Protein 6IA8 (pdb70)

B-factor: mean 57.39, std 29.6, range [23.02, 211.96]

Radius of gyration: 21.16 Å; Cα contacts (8 Å, |Δi|>4): 902; chains: 1; bounding box: 48×56×59 Å

Organism: Methanocaldococcus infernus (strain DSM 11812 / JCM 15783 / ME) (NCBI:txid573063)

Foldseek 3Di:
DAAQEAEQEFEDACVVVVVRQLQCSLLVSQVVCVVVPHHQQHYEYEYDDQCLLVDDLVRNFVNLLNSLCNQQVHHDPGSVRSLLSLLPGSGHHFAYEYEHELQSQDPVSVLSCLVSQHAAYEYACQFQDQVLCVVLVHDDHNVSVLVSQQQQVLVLHAYEYEYAPFGQPADLVRLLVRLVCQCAPQSHNHQEYEYAHDFAFPPGSSVVCVVVVRGATDELVSSLSNVLSSQLPHDQRYHYDQHADPDALVRTPHYYHDGVSSVVSVVVCVVVVRDGNYCQCAEQQNCCLVPVDGADVVQWDWDWDWDRHSQWIWIKIFTANVVVNHTFWIWIKIQHGDHDDPQDDNQEIETSDTDGRAWDQNVPDDVGTDGDPPVCRRVVNVVVSVCCSCVPVNHFKYWYSTGSNCLVVVVVVVWPDDPSTTMDTD

InterPro domains:
  IPR000182 GNAT domain [PF00583] (479-523)
  IPR000182 GNAT domain [PS51186] (387-534)
  IPR006638 Elp3/MiaA/NifB-like, radical SAM core domain [SM00729] (80-337)
  IPR007197 Radical SAM [PF04055] (89-287)
  IPR007197 Radical SAM [PS51918] (73-344)
  IPR007197 Radical SAM [SFLDS00029] (25-534)
  IPR013785 Aldolase-type TIM barrel [G3DSA:3.20.20.70] (163-359)
  IPR016181 Acyl-CoA N-acyltransferase [SSF55729] (432-529)
  IPR032432 Radical SAM, C-terminal extension [PF16199] (298-379)
  IPR034687 Elongator complex protein 3-like [PIRSF005669] (6-534)
  IPR034687 Elongator complex protein 3-like [SFLDF00344] (25-534)
  IPR034687 Elongator complex protein 3-like [TIGR01211] (13-534)
  IPR039661 ELP3/YhcC [PTHR11135] (11-534)
  IPR056591 ELP3-like, N-terminal domain [PF23613] (4-75)
  IPR058240 Radical SAM superfamily [SSF102114] (86-344)

Solvent-accessible surface area: 18378 Å² total; per-residue (Å²): 100,12,64,11,44,7,69,0,44,0,77,8,38,146,41,152,92,78,126,41,46,0,48,78,14,0,94,26,82,6,71,94,16,88,110,102,56,52,36,9,68,72,0,28,0,24,0,44,43,15,57,0,7,56,50,108,92,146,28,3,31,112,0,0,24,52,0,0,0,2,1,18,87,124,108,9,96,48,17,136,59,0,16,79,37,0,17,95,18,124,16,69,2,28,25,1,1,0,36,3,75,4,58,54,7,51,79,88,36,0,60,14,0,12,100,0,6,4,4,26,0,10,0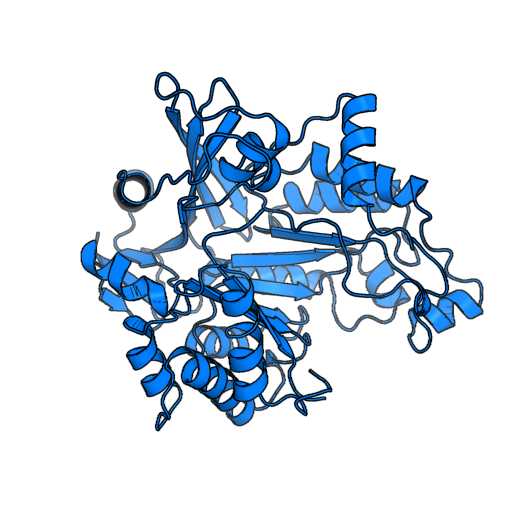,16,0,16,4,9,52,58,104,1,1,93,67,4,152,90,46,19,30,18,103,47,0,47,110,2,0,16,10,0,0,0,0,0,0,16,0,1,0,42,0,25,0,5,7,4,39,29,47,53,98,56,2,56,121,2,0,118,60,0,6,95,41,58,58,4,13,0,0,9,0,66,9,24,3,0,16,0,36,60,80,56,58,20,58,77,0,83,98,139,69,74,14,91,12,21,184,33,112,36,0,21,45,0,0,0,58,0,27,24,45,0,15,76,6,0,42,9,29,87,15,99,49,130,75,80,53,134,68,16,64,49,11,3,84,112,112,57,2,22,80,36,0,89,113,60,12,108,168,113,62,62,136,31,75,0,0,65,30,35,34,2,14,40,15,11,81,79,76,29,79,64,12,42,107,148,58,38,109,66,45,86,61,65,23,89,0,10,40,7,35,2,1,9,1,4,15,12,0,56,130,50,57,0,8,0,0,0,0,3,0,0,27,22,105,130,42,52,37,188,9,12,61,123,50,0,0,0,0,0,15,30,52,16,20,19,97,14,90,3,121,98,100,102,90,136,53,20,52,28,55,172,106,14,21,4,126,87,0,3,82,40,0,30,106,0,0,99,124,94,57,49,25,105,42,0,1,0,11,12,4,1,5,36,14,51,82,8,82,156,38,50,3,81,109,52,49,25,2,0,5,53,130,33

Sequence (426 aa):
TISGVAVVAVMTSPGLMFNFDPYLQTRARIEEQLEKVGHPTDKIELIIMGGTFPAREIEYQDWFIKRCLDAMNERESKSLEEAQKINETAKHRCVALCIETRRPDYCSEKEINQMLKLGATRVELGVQSIYNEILKLCKRGHSVEDTIKATQLLKDSGLKVSYHLMPGMPGSSIEMDKKMFKEIFTNPDFMPDMVKIYPCLVIEGTELYEMWKRGEFKPYREEEAIEVISYAKSIMPKWVRTSRIQRDIPATVIVDGVKKSNLGELVYKYMEKKGLRCRCIRCREVGHVYYKKGILPDPEHIKLVREDYEASGGTEIFLSFEDVKNDILIAFLRLRDPYKPFRKEIDDKTMLVRQLHVFGWEKALTRDIKEVSWQHMGYGRMLMKEAERIAKEEFGKKKILVTSGIGVREYYRKLGYKRVGAYMGKEL

Secondary structure (DSSP, 8-state):
-EESSEEEEEE----GGGTT-HHHHHHHHHHHHHHTT---SEEEEEEESS-GGGS-HHHHHHHHHHHHHHHHTS--SSHHHHHHHHTTSSSEEEEEEEEE-GGG--HHHHHHHHHHT--EEEEEEE-S-HHHHHHTT-S--HHHHHHHHHHHHTTT-EEEEEE-TT-TT--HHHHHHHHHHHHHSTT---SEEEE----EETTSHHHHHHHTT------HHHHHHHHHHHHHH--TT-EE--S--SS-GGGEEES---S-HHHHHHHHHHHHT----SHHHHBHHHHHHHH-----GGGEEEEEEEEEETTEEEEEEEEEETTTTEEEEEEEEEE-SS--STT--TTEEEEEEEEE---EE-TTSSS-B---TTSSHHHHHHHHHHHIIIIIS--SEEEE---GGGHHHHHHTT-EEETTEEEEE-

GO terms:
  GO:0002098 tRNA wobble uridine modification (P, IDA)
  GO:0051391 tRNA acetylation (P, IDA)
  GO:0106261 tRNA uridine(34) acetyltransferase activity (F, IDA)
  GO:1904047 S-adenosyl-L-methionine binding (F, IDA)

Nearest PDB structures (foldseek):
  6iaz-assembly1_A  TM=1.002E+00  e=3.822E-89  Methanocaldococcus infernus
  8asw-assembly1_C  TM=9.360E-01  e=4.394E-42  Saccharomyces cerevisiae
  8avg-assembly1_C  TM=8.987E-01  e=4.234E-43  Mus musculus
  8pty-assembly1_C  TM=9.050E-01  e=2.215E-42  Homo sapiens
  8asv-assembly1_C  TM=8.975E-01  e=1.136E-40  Saccharomyces cerevisiae

Structure (mmCIF, N/CA/C/O backbone):
data_6IA8
#
_entry.id   6IA8
#
_cell.length_a   63.440
_cell.length_b   63.440
_cell.length_c   250.220
_cell.angle_alpha   90.00
_cell.angle_beta   90.00
_cell.angle_gamma   90.00
#
_symmetry.space_group_name_H-M   'P 41 21 2'
#
loop_
_entity.id
_entity.type
_entity.pdbx_description
1 polymer 'Histone acetyltransferase, ELP3 family'
2 non-polymer 'SULFATE ION'
3 water water
#
loop_
_atom_site.group_PDB
_atom_site.id
_atom_site.type_symbol
_atom_site.label_atom_id
_atom_site.label_alt_id
_atom_site.label_comp_id
_atom_site.label_asym_id
_atom_site.label_entity_id
_atom_site.label_seq_id
_atom_site.pdbx_PDB_ins_code
_atom_site.Cartn_x
_atom_site.Cartn_y
_atom_site.Cartn_z
_atom_site.occupancy
_atom_site.B_iso_or_equiv
_atom_site.auth_seq_id
_atom_site.auth_comp_id
_atom_site.auth_asym_id
_atom_site.auth_atom_id
_atom_site.pdbx_PDB_model_num
ATOM 1 N N . THR A 1 58 ? -41.119 8.798 -21.791 1.00 82.56 74 THR A N 1
ATOM 2 C CA . THR A 1 58 ? -40.924 7.930 -22.946 1.00 110.09 74 THR A CA 1
ATOM 3 C C . THR A 1 58 ? -40.610 6.500 -22.510 1.00 131.78 74 THR A C 1
ATOM 4 O O . THR A 1 58 ? -39.922 6.281 -21.515 1.00 111.78 74 THR A O 1
ATOM 15 N N . ILE A 1 59 ? -41.115 5.530 -23.266 1.00 160.46 75 ILE A N 1
ATOM 16 C CA . ILE A 1 59 ? -40.890 4.116 -22.990 1.00 132.87 75 ILE A CA 1
ATOM 17 C C . ILE A 1 59 ? -39.760 3.635 -23.890 1.00 103.00 75 ILE A C 1
ATOM 18 O O . ILE A 1 59 ? -39.829 3.774 -25.117 1.00 122.92 75 ILE A O 1
ATOM 34 N N . SER A 1 60 ? -38.724 3.068 -23.284 1.00 87.10 76 SER A N 1
ATOM 35 C CA . SER A 1 60 ? -37.583 2.536 -24.011 1.00 92.65 76 SER A CA 1
ATOM 36 C C . SER A 1 60 ? -37.707 1.028 -24.190 1.00 98.66 76 SER A C 1
ATOM 37 O O . SER A 1 60 ? -38.412 0.340 -23.445 1.00 99.63 76 SER A O 1
ATOM 45 N N . GLY A 1 61 ? -37.003 0.520 -25.203 1.00 83.82 77 GLY A N 1
ATOM 46 C CA . GLY A 1 61 ? -37.007 -0.904 -25.468 1.00 69.21 77 GLY A CA 1
ATOM 47 C C . GLY A 1 61 ? -36.179 -1.707 -24.494 1.00 60.99 77 GLY A C 1
ATOM 48 O O . GLY A 1 61 ? -36.331 -2.930 -24.440 1.00 54.36 77 GLY A O 1
ATOM 52 N N . VAL A 1 62 ? -35.298 -1.052 -23.740 1.00 56.53 78 VAL A N 1
ATOM 53 C CA . VAL A 1 62 ? -34.456 -1.706 -22.740 1.00 60.40 78 VAL A CA 1
ATOM 54 C C . VAL A 1 62 ? -34.980 -1.320 -21.361 1.00 52.43 78 VAL A C 1
ATOM 55 O O . VAL A 1 62 ? -35.092 -0.129 -21.043 1.00 49.50 78 VAL A O 1
ATOM 68 N N . ALA A 1 63 ? -35.300 -2.322 -20.546 1.00 43.21 79 ALA A N 1
ATOM 69 C CA . ALA A 1 63 ? -35.791 -2.101 -19.198 1.00 42.81 79 ALA A CA 1
ATOM 70 C C . ALA A 1 63 ? -34.612 -1.975 -18.247 1.00 37.50 79 ALA A C 1
ATOM 71 O O . ALA A 1 63 ? -33.735 -2.843 -18.210 1.00 40.79 79 ALA A O 1
ATOM 78 N N . VAL A 1 64 ? -34.605 -0.916 -17.455 1.00 40.78 80 VAL A N 1
ATOM 79 C CA . VAL A 1 64 ? -33.553 -0.711 -16.463 1.00 36.80 80 VAL A CA 1
ATOM 80 C C . VAL A 1 64 ? -34.022 -1.307 -15.145 1.00 35.45 80 VAL A C 1
ATOM 81 O O . VAL A 1 64 ? -35.073 -0.924 -14.622 1.00 37.85 80 VAL A O 1
ATOM 94 N N . VAL A 1 65 ? -33.260 -2.253 -14.620 1.00 31.83 81 VAL A N 1
ATOM 95 C CA . VAL A 1 65 ? -33.585 -2.944 -13.379 1.00 33.20 81 VAL A CA 1
ATOM 96 C C . VAL A 1 65 ? -32.446 -2.624 -12.423 1.00 37.52 81 VAL A C 1
ATOM 97 O O . VAL A 1 65 ? -31.360 -3.202 -12.522 1.00 34.20 81 VAL A O 1
ATOM 110 N N . ALA A 1 66 ? -32.692 -1.709 -11.495 1.00 37.02 82 ALA A N 1
ATOM 111 C CA . ALA A 1 66 ? -31.703 -1.282 -10.518 1.00 39.08 82 ALA A CA 1
ATOM 112 C C . ALA A 1 66 ? -31.986 -1.966 -9.189 1.00 37.32 82 ALA A C 1
ATOM 113 O O . ALA A 1 66 ? -33.097 -1.867 -8.671 1.00 35.71 82 ALA A O 1
ATOM 120 N N . VAL A 1 67 ? -30.980 -2.635 -8.631 1.00 35.05 83 VAL A N 1
ATOM 121 C CA . VAL A 1 67 ? -31.140 -3.396 -7.396 1.00 36.89 83 VAL A CA 1
ATOM 122 C C . VAL A 1 67 ? -30.053 -3.014 -6.401 1.00 40.51 83 VAL A C 1
ATOM 123 O O . VAL A 1 67 ? -28.973 -2.553 -6.771 1.00 38.77 83 VAL A O 1
ATOM 136 N N . MET A 1 68 ? -30.349 -3.247 -5.120 1.00 38.22 84 MET A N 1
ATOM 137 C CA . MET A 1 68 ? -29.506 -2.817 -4.011 1.00 47.14 84 MET A CA 1
ATOM 138 C C . MET A 1 68 ? -28.885 -4.019 -3.311 1.00 46.15 84 MET A C 1
ATOM 139 O O . MET A 1 68 ? -29.546 -5.033 -3.079 1.00 46.59 84 MET A O 1
ATOM 153 N N . THR A 1 69 ? -27.615 -3.899 -2.962 1.00 43.05 85 THR A N 1
ATOM 154 C CA . THR A 1 69 ? -26.917 -4.930 -2.212 1.00 41.95 85 THR A CA 1
ATOM 155 C C . THR A 1 69 ? -27.090 -4.718 -0.714 1.00 51.61 85 THR A C 1
ATOM 156 O O . THR A 1 69 ? -27.575 -3.680 -0.264 1.00 61.03 85 THR A O 1
ATOM 167 N N . SER A 1 70 ? -26.676 -5.725 0.060 1.00 65.26 86 SER A N 1
ATOM 168 C CA . SER A 1 70 ? -26.833 -5.683 1.508 1.00 80.14 86 SER A CA 1
ATOM 169 C C . SER A 1 70 ? -25.840 -4.707 2.136 1.00 88.95 86 SER A C 1
ATOM 170 O O . SER A 1 70 ? -24.744 -4.504 1.611 1.00 65.22 86 SER A O 1
ATOM 178 N N . PRO A 1 71 ? -26.207 -4.088 3.272 1.00 110.49 87 PRO A N 1
ATOM 179 C CA . PRO A 1 71 ? -25.252 -3.286 4.052 1.00 107.61 87 PRO A CA 1
ATOM 180 C C . PRO A 1 71 ? -24.000 -4.065 4.442 1.00 75.61 87 PRO A C 1
ATOM 181 O O . PRO A 1 71 ? -22.898 -3.624 4.104 1.00 78.65 87 PRO A O 1
ATOM 192 N N . GLY A 1 107 ? -36.066 -2.354 -2.251 1.00 67.45 123 GLY A N 1
ATOM 193 C CA . GLY A 1 107 ? -34.806 -2.553 -1.558 1.00 62.43 123 GLY A CA 1
ATOM 194 C C . GLY A 1 107 ? -35.047 -2.949 -0.112 1.00 84.56 123 GLY A C 1
ATOM 195 O O . GLY A 1 107 ? -34.940 -4.122 0.255 1.00 83.20 123 GLY A O 1
ATOM 198 N N . LEU A 1 108 ? -35.366 -1.959 0.723 1.00 103.63 124 LEU A N 1
ATOM 199 C CA . LEU A 1 108 ? -35.689 -2.258 2.113 1.00 103.53 124 LEU A CA 1
ATOM 200 C C . LEU A 1 108 ? -36.864 -3.224 2.202 1.00 90.58 124 LEU A C 1
ATOM 201 O O . LEU A 1 108 ? -36.885 -4.116 3.057 1.00 77.72 124 LEU A O 1
ATOM 217 N N . MET A 1 109 ? -37.849 -3.072 1.316 1.00 122.25 125 MET A N 1
ATOM 218 C CA . MET A 1 109 ? -39.071 -3.858 1.428 1.00 121.86 125 MET A CA 1
ATOM 219 C C . MET A 1 109 ? -38.820 -5.341 1.194 1.00 144.25 125 MET A C 1
ATOM 220 O O . MET A 1 109 ? -39.549 -6.177 1.736 1.00 137.68 125 MET A O 1
ATOM 226 N N . PHE A 1 110 ? -37.806 -5.690 0.402 1.00 135.02 126 PHE A N 1
ATOM 227 C CA . PHE A 1 110 ? -37.495 -7.086 0.120 1.00 94.15 126 PHE A CA 1
ATOM 228 C C . PHE A 1 110 ? -36.251 -7.574 0.854 1.00 59.69 126 PHE A C 1
ATOM 229 O O . PHE A 1 110 ? -35.723 -8.635 0.515 1.00 53.54 126 PHE A O 1
ATOM 246 N N . ASN A 1 111 ? -35.782 -6.839 1.861 1.00 59.09 127 ASN A N 1
ATOM 247 C CA . ASN A 1 111 ? -34.612 -7.236 2.636 1.00 61.22 127 ASN A CA 1
ATOM 248 C C . ASN A 1 111 ? -33.406 -7.482 1.745 1.00 63.43 127 ASN A C 1
ATOM 249 O O . ASN A 1 111 ? -32.580 -8.345 2.044 1.00 55.42 127 ASN A O 1
ATOM 260 N N . PHE A 1 112 ? -33.310 -6.725 0.651 1.00 41.73 128 PHE A N 1
ATOM 261 C CA . PHE A 1 112 ? -32.162 -6.738 -0.254 1.00 44.15 128 PHE A CA 1
ATOM 262 C C . PHE A 1 112 ? -31.963 -8.075 -0.964 1.00 43.53 128 PHE A C 1
ATOM 263 O O . PHE A 1 112 ? -30.846 -8.387 -1.421 1.00 47.25 128 PHE A O 1
ATOM 280 N N . ASP A 1 113 ? -33.016 -8.867 -1.066 1.00 50.46 129 ASP A N 1
ATOM 281 C CA . ASP A 1 113 ? -32.943 -10.136 -1.775 1.00 39.15 129 ASP A CA 1
ATOM 282 C C . ASP A 1 113 ? -32.744 -9.844 -3.259 1.00 41.84 129 ASP A C 1
ATOM 283 O O . ASP A 1 113 ? -33.567 -9.136 -3.857 1.00 42.23 129 ASP A O 1
ATOM 292 N N . PRO A 1 114 ? -31.691 -10.364 -3.894 1.00 35.30 130 PRO A N 1
ATOM 293 C CA . PRO A 1 114 ? -31.487 -10.041 -5.321 1.00 38.42 130 PRO A CA 1
ATOM 294 C C . PRO A 1 114 ? -32.595 -10.554 -6.220 1.00 36.46 130 PRO A C 1
ATOM 295 O O . PRO A 1 114 ? -33.012 -9.858 -7.158 1.00 36.29 130 PRO A O 1
ATOM 306 N N . TYR A 1 115 ? -33.080 -11.767 -5.969 1.00 35.44 131 TYR A N 1
ATOM 307 C CA . TYR A 1 115 ? -34.121 -12.329 -6.820 1.00 46.62 131 TYR A CA 1
ATOM 308 C C . TYR A 1 115 ? -35.410 -11.530 -6.692 1.00 35.95 131 TYR A C 1
ATOM 309 O O . TYR A 1 115 ? -36.027 -11.169 -7.701 1.00 36.08 131 TYR A O 1
ATOM 327 N N . LEU A 1 116 ? -35.841 -11.260 -5.453 1.00 35.71 132 LEU A N 1
ATOM 328 C CA . LEU A 1 116 ? -37.107 -10.568 -5.248 1.00 39.34 132 LEU A CA 1
ATOM 329 C C . LEU A 1 116 ? -37.061 -9.164 -5.832 1.00 43.47 132 LEU A C 1
ATOM 330 O O . LEU A 1 116 ? -38.048 -8.694 -6.402 1.00 40.11 132 LEU A O 1
ATOM 346 N N . GLN A 1 117 ? -35.928 -8.471 -5.695 1.00 40.46 133 GLN A N 1
ATOM 347 C CA . GLN A 1 117 ? -35.816 -7.132 -6.267 1.00 35.64 133 GLN A CA 1
ATOM 348 C C . GLN A 1 117 ? -35.923 -7.178 -7.790 1.00 39.10 133 GLN A C 1
ATOM 349 O O . GLN A 1 117 ? -36.649 -6.392 -8.410 1.00 36.18 133 GLN A O 1
ATOM 363 N N . THR A 1 118 ? -35.191 -8.089 -8.410 1.00 32.80 134 THR A N 1
ATOM 364 C CA . THR A 1 118 ? -35.219 -8.170 -9.860 1.00 32.27 134 THR A CA 1
ATOM 365 C C . THR A 1 118 ? -36.611 -8.562 -10.355 1.00 36.79 134 THR A C 1
ATOM 366 O O . THR A 1 118 ? -37.181 -7.920 -11.244 1.00 40.13 134 THR A O 1
ATOM 377 N N . ARG A 1 119 ? -37.180 -9.617 -9.783 1.00 33.53 135 ARG A N 1
ATOM 378 C CA . ARG A 1 119 ? -38.518 -10.043 -10.185 1.00 39.54 135 ARG A CA 1
ATOM 379 C C . ARG A 1 119 ? -39.538 -8.918 -10.014 1.00 48.02 135 ARG A C 1
ATOM 380 O O . ARG A 1 119 ? -40.355 -8.657 -10.912 1.00 42.55 135 ARG A O 1
ATOM 401 N N . ALA A 1 120 ? -39.523 -8.249 -8.857 1.00 41.24 136 ALA A N 1
ATOM 402 C CA . ALA A 1 120 ? -40.545 -7.241 -8.584 1.00 44.09 136 ALA A CA 1
ATOM 403 C C . ALA A 1 120 ? -40.483 -6.092 -9.594 1.00 50.49 136 ALA A C 1
ATOM 404 O O . ALA A 1 120 ? -41.518 -5.557 -10.017 1.00 42.58 136 ALA A O 1
ATOM 411 N N . ARG A 1 121 ? -39.275 -5.689 -9.979 1.00 40.46 137 ARG A N 1
ATOM 412 C CA . ARG A 1 121 ? -39.128 -4.609 -10.946 1.00 42.44 137 ARG A CA 1
ATOM 413 C C . ARG A 1 121 ? -39.639 -5.037 -12.320 1.00 41.77 137 ARG A C 1
ATOM 414 O O . ARG A 1 121 ? -40.292 -4.257 -13.022 1.00 48.28 137 ARG A O 1
ATOM 435 N N . ILE A 1 122 ? -39.351 -6.275 -12.721 1.00 40.43 138 ILE A N 1
ATOM 436 C CA . ILE A 1 122 ? -39.805 -6.762 -14.020 1.00 38.85 138 ILE A CA 1
ATOM 437 C C . ILE A 1 122 ? -41.326 -6.807 -14.065 1.00 46.39 138 ILE A C 1
ATOM 438 O O . ILE A 1 122 ? -41.951 -6.334 -15.022 1.00 50.29 138 ILE A O 1
ATOM 454 N N A GLU A 1 123 ? -41.940 -7.399 -13.035 0.49 48.22 139 GLU A N 1
ATOM 455 N N B GLU A 1 123 ? -41.950 -7.369 -13.028 0.51 49.35 139 GLU A N 1
ATOM 456 C CA A GLU A 1 123 ? -43.395 -7.432 -12.943 0.49 48.17 139 GLU A CA 1
ATOM 457 C CA B GLU A 1 123 ? -43.407 -7.430 -12.996 0.51 47.86 139 GLU A CA 1
ATOM 458 C C A GLU A 1 123 ? -43.971 -6.024 -13.022 0.49 49.62 139 GLU A C 1
ATOM 459 C C B GLU A 1 123 ? -44.014 -6.031 -12.985 0.51 49.85 139 GLU A C 1
ATOM 460 O O A GLU A 1 123 ? -44.924 -5.766 -13.765 0.49 56.89 139 GLU A O 1
ATOM 461 O O B GLU A 1 123 ? -45.034 -5.785 -13.638 0.51 54.58 139 GLU A O 1
ATOM 484 N N . GLN A 1 124 ? -43.421 -5.108 -12.222 1.00 50.28 140 GLN A N 1
ATOM 485 C CA . GLN A 1 124 ? -43.917 -3.734 -12.190 1.00 50.92 140 GLN A CA 1
ATOM 486 C C . GLN A 1 124 ? -43.843 -3.083 -13.564 1.00 60.54 140 GLN A C 1
ATOM 487 O O . GLN A 1 124 ? -44.752 -2.340 -13.950 1.00 50.06 140 GLN A O 1
ATOM 501 N N . LEU A 1 125 ? -42.782 -3.367 -14.325 1.00 48.46 141 LEU A N 1
ATOM 502 C CA . LEU A 1 125 ? -42.662 -2.808 -15.667 1.00 59.01 141 LEU A CA 1
ATOM 503 C C . LEU A 1 125 ? -43.651 -3.463 -16.619 1.00 55.26 141 LEU A C 1
ATOM 504 O O . LEU A 1 125 ? -44.253 -2.788 -17.461 1.00 61.48 141 LEU A O 1
ATOM 520 N N . GLU A 1 126 ? -43.836 -4.779 -16.504 1.00 58.91 142 GLU A N 1
ATOM 521 C CA . GLU A 1 126 ? -44.843 -5.450 -17.315 1.00 56.66 142 GLU A CA 1
ATOM 522 C C . GLU A 1 126 ? -46.236 -4.919 -17.016 1.00 53.16 142 GLU A C 1
ATOM 523 O O . GLU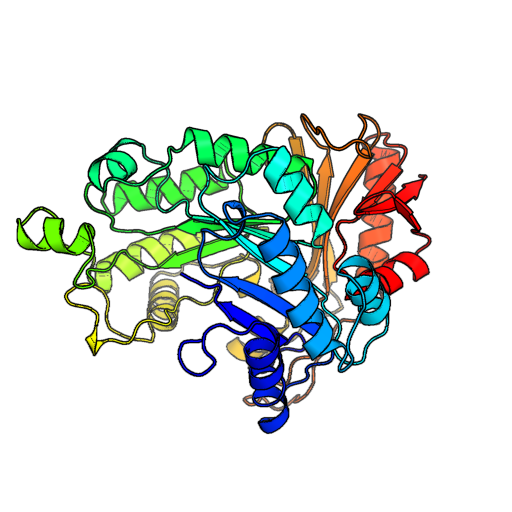 A 1 126 ? -47.081 -4.855 -17.916 1.00 57.38 142 GLU A O 1
ATOM 535 N N . LYS A 1 127 ? -46.491 -4.514 -15.768 1.00 78.08 143 LYS A N 1
ATOM 536 C CA . LYS A 1 127 ? -47.814 -4.006 -15.415 1.00 91.78 143 LYS A CA 1
ATOM 537 C C . LYS A 1 127 ? -48.193 -2.785 -16.245 1.00 72.92 143 LYS A C 1
ATOM 538 O O . LYS A 1 127 ? -49.379 -2.568 -16.524 1.00 70.25 143 LYS A O 1
ATOM 547 N N . VAL A 1 128 ? -47.212 -1.972 -16.629 1.00 76.96 144 VAL A N 1
ATOM 548 C CA . VAL A 1 128 ? -47.463 -0.720 -17.334 1.00 69.79 144 VAL A CA 1
ATOM 549 C C . VAL A 1 128 ? -47.095 -0.831 -18.813 1.00 74.17 144 VAL A C 1
ATOM 550 O O . VAL A 1 128 ? -46.910 0.183 -19.488 1.00 65.31 144 VAL A O 1
ATOM 563 N N . GLY A 1 129 ? -46.982 -2.052 -19.325 1.00 74.84 145 GLY A N 1
ATOM 564 C CA . GLY A 1 129 ? -46.771 -2.248 -20.742 1.00 69.17 145 GLY A CA 1
ATOM 565 C C . GLY A 1 129 ? -45.385 -1.930 -21.250 1.00 65.39 145 GLY A C 1
ATOM 566 O O . GLY A 1 129 ? -45.209 -1.756 -22.460 1.00 62.25 145 GLY A O 1
ATOM 570 N N . HIS A 1 130 ? -44.405 -1.833 -20.369 1.00 63.90 146 HIS A N 1
ATOM 571 C CA . HIS A 1 130 ? -43.039 -1.630 -20.820 1.00 57.69 146 HIS A CA 1
ATOM 572 C C . HIS A 1 130 ? -42.407 -2.972 -21.194 1.00 51.40 146 HIS A C 1
ATOM 573 O O . HIS A 1 130 ? -42.563 -3.962 -20.467 1.00 55.97 146 HIS A O 1
ATOM 587 N N . PRO A 1 131 ? -41.697 -3.038 -22.322 1.00 48.40 147 PRO A N 1
ATOM 588 C CA . PRO A 1 131 ? -41.032 -4.294 -22.683 1.00 56.26 147 PRO A CA 1
ATOM 589 C C . PRO A 1 131 ? -39.969 -4.647 -21.659 1.00 52.23 147 PRO A C 1
ATOM 590 O O . PRO A 1 131 ? -39.321 -3.772 -21.076 1.00 46.63 147 PRO A O 1
ATOM 601 N N . THR A 1 132 ? -39.800 -5.952 -21.438 1.00 43.02 148 THR A N 1
ATOM 602 C CA . THR A 1 132 ? -38.774 -6.447 -20.525 1.00 40.51 148 THR A CA 1
ATOM 603 C C . THR A 1 132 ? -37.979 -7.599 -21.131 1.00 42.62 148 THR A C 1
ATOM 604 O O . THR A 1 132 ? -37.356 -8.367 -20.396 1.00 38.95 148 THR A O 1
ATOM 615 N N . ASP A 1 133 ? -37.984 -7.745 -22.456 1.00 44.68 149 ASP A N 1
ATOM 616 C CA . ASP A 1 133 ? -37.183 -8.794 -23.070 1.00 48.50 149 ASP A CA 1
ATOM 617 C C . ASP A 1 133 ? -35.698 -8.456 -23.040 1.00 39.23 149 ASP A C 1
ATOM 618 O O . ASP A 1 133 ? -34.870 -9.364 -23.121 1.00 42.85 149 ASP A O 1
ATOM 627 N N . LYS A 1 134 ? -35.348 -7.174 -22.937 1.00 37.32 150 LYS A N 1
ATOM 628 C CA . LYS A 1 134 ? -33.972 -6.712 -22.796 1.00 40.70 150 LYS A CA 1
ATOM 629 C C . LYS A 1 134 ? -33.839 -5.936 -21.490 1.00 40.29 150 LYS A C 1
ATOM 630 O O . LYS A 1 134 ? -34.560 -4.951 -21.267 1.00 36.75 150 LYS A O 1
ATOM 649 N N . ILE A 1 135 ? -32.899 -6.350 -20.643 1.00 34.13 151 ILE A N 1
ATOM 650 C CA . ILE A 1 135 ? -32.748 -5.769 -19.316 1.00 33.75 151 ILE A CA 1
ATOM 651 C C . ILE A 1 135 ? -31.327 -5.256 -19.120 1.00 35.00 151 ILE A C 1
ATOM 652 O O . ILE A 1 135 ? -30.356 -5.978 -19.364 1.00 33.69 151 ILE A O 1
ATOM 668 N N . GLU A 1 136 ? -31.211 -4.026 -18.646 1.00 34.30 152 GLU A N 1
ATOM 669 C CA . GLU A 1 136 ? -29.964 -3.484 -18.123 1.00 35.97 152 GLU A CA 1
ATOM 670 C C . GLU A 1 136 ? -30.044 -3.608 -16.607 1.00 30.33 152 GLU A C 1
ATOM 671 O O . GLU A 1 136 ? -30.899 -2.978 -15.979 1.00 35.57 152 GLU A O 1
ATOM 683 N N . LEU A 1 137 ? -29.160 -4.415 -16.033 1.00 29.85 153 LEU A N 1
ATOM 684 C CA . LEU A 1 137 ? -29.103 -4.653 -14.601 1.00 31.68 153 LEU A CA 1
ATOM 685 C C . LEU A 1 137 ? -28.065 -3.719 -14.006 1.00 32.31 153 LEU A C 1
ATOM 686 O O . LEU A 1 137 ? -26.930 -3.655 -14.494 1.00 33.28 153 LEU A O 1
ATOM 702 N N . ILE A 1 138 ? -28.474 -2.959 -12.999 1.00 31.51 154 ILE A N 1
ATOM 703 C CA . ILE A 1 138 ? -27.610 -1.975 -12.357 1.00 28.67 154 ILE A CA 1
ATOM 704 C C . ILE A 1 138 ? -27.466 -2.373 -10.901 1.00 31.01 154 ILE A C 1
ATOM 705 O O . ILE A 1 138 ? -28.468 -2.435 -10.177 1.00 34.27 154 ILE A O 1
ATOM 721 N N . ILE A 1 139 ? -26.228 -2.591 -10.463 1.00 32.15 155 ILE A N 1
ATOM 722 C CA . ILE A 1 139 ? -25.923 -2.978 -9.088 1.00 37.82 155 ILE A CA 1
ATOM 723 C C . ILE A 1 139 ? -25.547 -1.719 -8.322 1.00 33.73 155 ILE A C 1
ATOM 724 O O . ILE A 1 139 ? -24.492 -1.123 -8.558 1.00 37.23 155 ILE A O 1
ATOM 740 N N . MET A 1 140 ? -26.407 -1.306 -7.409 1.00 37.58 156 MET A N 1
ATOM 741 C CA . MET A 1 140 ? -26.219 -0.063 -6.680 1.00 44.46 156 MET A CA 1
ATOM 742 C C . MET A 1 140 ? -25.627 -0.327 -5.301 1.00 53.74 156 MET A C 1
ATOM 743 O O . MET A 1 140 ? -25.871 -1.373 -4.692 1.00 55.18 156 MET A O 1
ATOM 757 N N . GLY A 1 141 ? -24.861 0.652 -4.804 1.00 67.67 157 GLY A N 1
ATOM 758 C CA . GLY A 1 141 ? -24.256 0.560 -3.487 1.00 73.50 157 GLY A CA 1
ATOM 759 C C . GLY A 1 141 ? -22.847 1.116 -3.435 1.00 88.42 157 GLY A C 1
ATOM 760 O O . GLY A 1 141 ? -22.444 1.712 -2.433 1.00 92.26 157 GLY A O 1
ATOM 764 N N . GLY A 1 142 ? -22.085 0.921 -4.508 1.00 80.81 158 GLY A N 1
ATOM 765 C CA . GLY A 1 142 ? -20.716 1.383 -4.572 1.00 103.56 158 GLY A CA 1
ATOM 766 C C . GLY A 1 142 ? -19.703 0.505 -3.877 1.00 84.92 158 GLY A C 1
ATOM 767 O O . GLY A 1 142 ? -18.500 0.672 -4.107 1.00 62.97 158 GLY A O 1
ATOM 771 N N . THR A 1 143 ? -20.136 -0.424 -3.038 1.00 71.07 159 THR A N 1
ATOM 772 C CA . THR A 1 143 ? -19.222 -1.293 -2.320 1.00 57.00 159 THR A CA 1
ATOM 773 C C . THR A 1 143 ? -19.224 -2.716 -2.849 1.00 48.08 159 THR A C 1
ATOM 774 O O . THR A 1 143 ? -18.535 -3.574 -2.280 1.00 50.52 159 THR A O 1
ATOM 785 N N . PHE A 1 144 ? -19.971 -2.990 -3.922 1.00 41.93 160 PHE A N 1
ATOM 786 C CA . PHE A 1 144 ? -20.137 -4.369 -4.381 1.00 42.76 160 PHE A CA 1
ATOM 787 C C . PHE A 1 144 ? -18.814 -5.047 -4.701 1.00 42.16 160 PHE A C 1
ATOM 788 O O . PHE A 1 144 ? -18.620 -6.207 -4.284 1.00 39.98 160 PHE A O 1
ATOM 805 N N . PRO A 1 145 ? -17.854 -4.395 -5.370 1.00 41.36 161 PRO A N 1
ATOM 806 C CA . PRO A 1 145 ? -16.593 -5.080 -5.692 1.00 45.48 161 PRO A CA 1
ATOM 807 C C . PRO A 1 145 ? -15.735 -5.360 -4.483 1.00 50.40 161 PRO A C 1
ATOM 808 O O . PRO A 1 145 ? -14.792 -6.153 -4.587 1.00 50.57 161 PRO A O 1
ATOM 819 N N . ALA A 1 146 ? -16.035 -4.756 -3.339 1.00 45.50 162 ALA A N 1
ATOM 820 C CA . ALA A 1 146 ? -15.308 -5.042 -2.107 1.00 43.98 162 ALA A CA 1
ATOM 821 C C . ALA A 1 146 ? -15.933 -6.174 -1.305 1.00 40.19 162 ALA A C 1
ATOM 822 O O . ALA A 1 146 ? -15.320 -6.647 -0.341 1.00 47.23 162 ALA A O 1
ATOM 829 N N . ARG A 1 147 ? -17.139 -6.613 -1.665 1.00 50.77 163 ARG A N 1
ATOM 830 C CA . ARG A 1 147 ? -17.766 -7.730 -0.967 1.00 56.51 163 ARG A CA 1
ATOM 831 C C . ARG A 1 147 ? -17.061 -9.050 -1.299 1.00 52.91 163 ARG A C 1
ATOM 832 O O . ARG A 1 147 ? -16.316 -9.170 -2.278 1.00 42.37 163 ARG A O 1
ATOM 853 N N . GLU A 1 148 ? -17.316 -10.056 -0.470 1.00 48.54 164 GLU A N 1
ATOM 854 C CA . GLU A 1 148 ? -16.788 -11.384 -0.730 1.00 54.81 164 GLU A CA 1
ATOM 855 C C . GLU A 1 148 ? -17.224 -11.857 -2.115 1.00 57.94 164 GLU A C 1
ATOM 856 O O . GLU A 1 148 ? -18.362 -11.635 -2.540 1.00 46.24 164 GLU A O 1
ATOM 868 N N . ILE A 1 149 ? -16.316 -12.535 -2.817 1.00 51.48 165 ILE A N 1
ATOM 869 C CA . ILE A 1 149 ? -16.649 -13.049 -4.143 1.00 60.72 165 ILE A CA 1
ATOM 870 C C . ILE A 1 149 ? -17.851 -13.983 -4.065 1.00 55.46 165 ILE A C 1
ATOM 871 O O . ILE A 1 149 ? -18.713 -13.993 -4.953 1.00 52.36 165 ILE A O 1
ATOM 887 N N . GLU A 1 150 ? -17.918 -14.788 -3.005 1.00 46.74 166 GLU A N 1
ATOM 888 C CA . GLU A 1 150 ? -19.056 -15.674 -2.801 1.00 52.69 166 GLU A CA 1
ATOM 889 C C . GLU A 1 150 ? -20.359 -14.904 -2.876 1.00 44.50 166 GLU A C 1
ATOM 890 O O . GLU A 1 150 ? -21.307 -15.341 -3.535 1.00 45.71 166 GLU A O 1
ATOM 902 N N . TYR A 1 151 ? -20.416 -13.740 -2.213 1.00 44.37 167 TYR A N 1
ATOM 903 C CA . TYR A 1 151 ? -21.627 -12.925 -2.228 1.00 41.98 167 TYR A CA 1
ATOM 904 C C . TYR A 1 151 ? -21.886 -12.329 -3.603 1.00 43.97 167 TYR A C 1
ATOM 905 O O . TYR A 1 151 ? -23.034 -12.312 -4.062 1.00 41.60 167 TYR A O 1
ATOM 923 N N . GLN A 1 152 ? -20.846 -11.820 -4.269 1.00 42.35 168 GLN A N 1
ATOM 924 C CA . GLN A 1 152 ? -21.036 -11.231 -5.592 1.00 38.97 168 GLN A CA 1
ATOM 925 C C . GLN A 1 152 ? -21.590 -12.251 -6.580 1.00 41.88 168 GLN A C 1
ATOM 926 O O . GLN A 1 152 ? -22.517 -11.955 -7.348 1.00 37.11 168 GLN A O 1
ATOM 940 N N . ASP A 1 153 ? -20.970 -13.432 -6.635 1.00 37.91 169 ASP A N 1
ATOM 941 C CA . ASP A 1 153 ? -21.409 -14.458 -7.575 1.00 41.50 169 ASP A CA 1
ATOM 942 C C . ASP A 1 153 ? -22.856 -14.832 -7.303 1.00 46.08 169 ASP A C 1
ATOM 943 O O . ASP A 1 153 ? -23.675 -14.917 -8.224 1.00 38.97 169 ASP A O 1
ATOM 952 N N . TRP A 1 154 ? -23.193 -15.031 -6.027 1.00 39.52 170 TRP A N 1
ATOM 953 C CA . TRP A 1 154 ? -24.552 -15.416 -5.663 1.00 35.97 170 TRP A CA 1
ATOM 954 C C . TRP A 1 154 ? -25.540 -14.316 -6.021 1.00 37.87 170 TRP A C 1
ATOM 955 O O . TRP A 1 154 ? -26.600 -14.588 -6.592 1.00 36.46 170 TRP A O 1
ATOM 976 N N . PHE A 1 155 ? -25.192 -13.060 -5.732 1.00 34.87 171 PHE A N 1
ATOM 977 C CA . PHE A 1 155 ? -26.131 -11.965 -5.965 1.00 34.55 171 PHE A CA 1
ATOM 978 C C . PHE A 1 155 ? -26.470 -11.843 -7.444 1.00 35.67 171 PHE A C 1
ATOM 979 O O . PHE A 1 155 ? -27.643 -11.708 -7.830 1.00 35.02 171 PHE A O 1
ATOM 996 N N . ILE A 1 156 ? -25.446 -11.888 -8.293 1.00 30.83 172 ILE A N 1
ATOM 997 C CA . ILE A 1 156 ? -25.688 -11.781 -9.726 1.00 28.79 172 ILE A CA 1
ATOM 998 C C . ILE A 1 156 ? -26.424 -13.013 -10.234 1.00 28.71 172 ILE A C 1
ATOM 999 O O . ILE A 1 156 ? -27.325 -12.911 -11.080 1.00 32.80 172 ILE A O 1
ATOM 1015 N N . LYS A 1 157 ? -26.046 -14.192 -9.735 1.00 35.77 173 LYS A N 1
ATOM 1016 C CA . LYS A 1 157 ? -26.731 -15.426 -10.105 1.00 38.73 173 LYS A CA 1
ATOM 1017 C C . LYS A 1 157 ? -28.228 -15.301 -9.873 1.00 38.10 173 LYS A C 1
ATOM 1018 O O . LYS A 1 157 ? -29.041 -15.668 -10.730 1.00 34.31 173 LYS A O 1
ATOM 1037 N N . ARG A 1 158 ? -28.610 -14.788 -8.703 1.00 31.55 174 ARG A N 1
ATOM 1038 C CA . ARG A 1 158 ? -30.020 -14.736 -8.341 1.00 33.31 174 ARG A CA 1
ATOM 1039 C C . ARG A 1 158 ? -30.775 -13.693 -9.154 1.00 34.88 174 ARG A C 1
ATOM 1040 O O . ARG A 1 158 ? -31.979 -13.855 -9.413 1.00 35.91 174 ARG A O 1
ATOM 1061 N N . CYS A 1 159 ? -30.123 -12.585 -9.502 1.00 28.62 175 CYS A N 1
ATOM 1062 C CA . CYS A 1 159 ? -30.762 -11.649 -10.421 1.00 28.06 175 CYS A CA 1
ATOM 1063 C C . CYS A 1 159 ? -31.053 -12.316 -11.760 1.00 34.37 175 CYS A C 1
ATOM 1064 O O . CYS A 1 159 ? -32.130 -12.124 -12.350 1.00 32.24 175 CYS A O 1
ATOM 1072 N N . LEU A 1 160 ? -30.086 -13.070 -12.274 1.00 30.88 176 LEU A N 1
ATOM 1073 C CA . LEU A 1 160 ? -30.294 -13.791 -13.519 1.00 30.07 176 LEU A CA 1
ATOM 1074 C C . LEU A 1 160 ? -31.345 -14.879 -13.361 1.00 33.89 176 LEU A C 1
ATOM 1075 O O . LEU A 1 160 ? -32.099 -15.141 -14.308 1.00 33.25 176 LEU A O 1
ATOM 1091 N N . ASP A 1 161 ? -31.385 -15.545 -12.194 1.00 31.84 177 ASP A N 1
ATOM 1092 C CA . ASP A 1 161 ? -32.434 -16.528 -11.936 1.00 32.23 177 ASP A CA 1
ATOM 1093 C C . ASP A 1 161 ? -33.806 -15.892 -12.107 1.00 33.56 177 ASP A C 1
ATOM 1094 O O . ASP A 1 161 ? -34.719 -16.516 -12.655 1.00 35.27 177 ASP A O 1
ATOM 1103 N N . ALA A 1 162 ? -33.989 -14.675 -11.575 1.00 32.72 178 ALA A N 1
ATOM 1104 C CA . ALA A 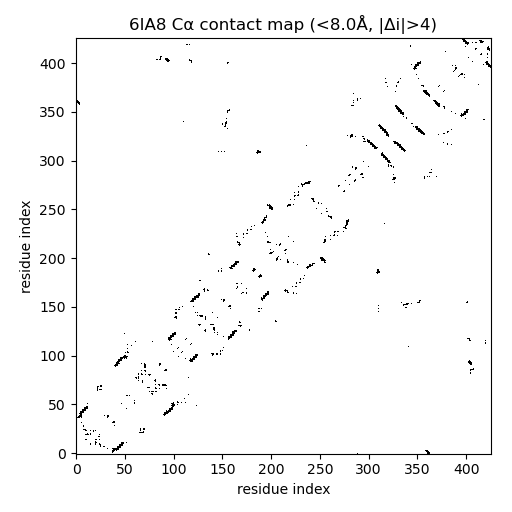1 162 ? -35.269 -13.986 -11.693 1.00 36.34 178 ALA A CA 1
ATOM 1105 C C . ALA A 1 162 ? -35.585 -13.669 -13.139 1.00 39.12 178 ALA A C 1
ATOM 1106 O O . ALA A 1 162 ? -36.737 -13.784 -13.561 1.00 34.79 178 ALA A O 1
ATOM 1113 N N . MET A 1 163 ? -34.576 -13.282 -13.919 1.00 32.17 179 MET A N 1
ATOM 1114 C CA . MET A 1 163 ? -34.810 -13.026 -15.333 1.00 34.93 179 MET A CA 1
ATOM 1115 C C . MET A 1 163 ? -35.110 -14.317 -16.063 1.00 32.94 179 MET A C 1
ATOM 1116 O O . MET A 1 163 ? -35.959 -14.335 -16.961 1.00 36.34 179 MET A O 1
ATOM 1130 N N . ASN A 1 164 ? -34.376 -15.393 -15.729 1.00 29.87 180 ASN A N 1
ATOM 1131 C CA . ASN A 1 164 ? -34.557 -16.682 -16.395 1.00 37.41 180 ASN A CA 1
ATOM 1132 C C . ASN A 1 164 ? -35.859 -17.359 -15.985 1.00 50.22 180 ASN A C 1
ATOM 1133 O O . ASN A 1 164 ? -36.358 -18.228 -16.710 1.00 35.60 180 ASN A O 1
ATOM 1144 N N . GLU A 1 165 ? -36.395 -17.000 -14.826 1.00 39.65 181 GLU A N 1
ATOM 1145 C CA . GLU A 1 165 ? -37.577 -17.652 -14.266 1.00 39.73 181 GLU A CA 1
ATOM 1146 C C . GLU A 1 165 ? -37.326 -19.133 -13.998 1.00 41.84 181 GLU A C 1
ATOM 1147 O O . GLU A 1 165 ? -38.194 -19.987 -14.217 1.00 40.91 181 GLU A O 1
ATOM 1159 N N . ARG A 1 166 ? -36.141 -19.436 -13.476 1.00 37.90 182 ARG A N 1
ATOM 1160 C CA . ARG A 1 166 ? -35.844 -20.788 -13.013 1.00 44.32 182 ARG A CA 1
ATOM 1161 C C . ARG A 1 166 ? -34.567 -20.770 -12.177 1.00 38.65 182 ARG A C 1
ATOM 1162 O O . ARG A 1 166 ? -33.717 -19.887 -12.321 1.00 44.82 182 ARG A O 1
ATOM 1183 N N . GLU A 1 167 ? -34.444 -21.767 -11.310 1.00 38.07 183 GLU A N 1
ATOM 1184 C CA . GLU A 1 167 ? -33.265 -21.929 -10.481 1.00 49.26 183 GLU A CA 1
ATOM 1185 C C . GLU A 1 167 ? -32.089 -22.378 -11.340 1.00 51.14 183 GLU A C 1
ATOM 1186 O O . GLU A 1 167 ? -32.253 -22.936 -12.422 1.00 57.37 183 GLU A O 1
ATOM 1198 N N . SER A 1 168 ? -30.889 -22.111 -10.848 1.00 45.25 184 SER A N 1
ATOM 1199 C CA . SER A 1 168 ? -29.675 -22.582 -11.481 1.00 51.56 184 SER A CA 1
ATOM 1200 C C . SER A 1 168 ? -28.722 -23.094 -10.414 1.00 42.32 184 SER A C 1
ATOM 1201 O O . SER A 1 168 ? -28.821 -22.746 -9.234 1.00 57.01 184 SER A O 1
ATOM 1209 N N . LYS A 1 169 ? -27.776 -23.919 -10.855 1.00 56.87 185 LYS A N 1
ATOM 1210 C CA . LYS A 1 169 ? -26.816 -24.525 -9.943 1.00 58.03 185 LYS A CA 1
ATOM 1211 C C . LYS A 1 169 ? -25.631 -23.611 -9.673 1.00 54.69 185 LYS A C 1
ATOM 1212 O O . LYS A 1 169 ? -24.901 -23.830 -8.703 1.00 54.16 185 LYS A O 1
ATOM 1218 N N . SER A 1 170 ? -25.425 -22.588 -10.496 1.00 50.91 186 SER A N 1
ATOM 1219 C CA . SER A 1 170 ? -24.229 -21.768 -10.394 1.00 49.10 186 SER A CA 1
ATOM 1220 C C . SER A 1 170 ? -24.405 -20.517 -11.239 1.00 42.57 186 SER A C 1
ATOM 1221 O O . SER A 1 170 ? -25.268 -20.450 -12.120 1.00 41.91 186 SER A O 1
ATOM 1229 N N . LEU A 1 171 ? -23.564 -19.526 -10.951 1.00 40.13 187 LEU A N 1
ATOM 1230 C CA . LEU A 1 171 ? -23.530 -18.310 -11.751 1.00 37.53 187 LEU A CA 1
ATOM 1231 C C . LEU A 1 171 ? -23.363 -18.626 -13.230 1.00 39.58 187 LEU A C 1
ATOM 1232 O O . LEU A 1 171 ? -24.128 -18.143 -14.069 1.00 38.16 187 LEU A O 1
ATOM 1248 N N . GLU A 1 172 ? -22.366 -19.447 -13.564 1.00 38.82 188 GLU A N 1
ATOM 1249 C CA . GLU A 1 172 ? -22.100 -19.778 -14.962 1.00 45.29 188 GLU A CA 1
ATOM 1250 C C . GLU A 1 172 ? -23.314 -20.415 -15.628 1.00 53.54 188 GLU A C 1
ATOM 1251 O O . GLU A 1 172 ? -23.605 -20.145 -16.797 1.00 40.11 188 GLU A O 1
ATOM 1263 N N . GLU A 1 173 ? -24.046 -21.258 -14.911 1.00 38.97 189 GLU A N 1
ATOM 1264 C CA . GLU A 1 173 ? -25.225 -21.849 -15.530 1.00 38.39 189 GLU A CA 1
ATOM 1265 C C . GLU A 1 173 ? -26.321 -20.811 -15.750 1.00 37.76 189 GLU A C 1
ATOM 1266 O O . GLU A 1 173 ? -26.993 -20.834 -16.788 1.00 37.07 189 GLU A O 1
ATOM 1278 N N . ALA A 1 174 ? -26.534 -19.914 -14.775 1.00 38.58 190 ALA A N 1
ATOM 1279 C CA . ALA A 1 174 ? -27.524 -18.850 -14.932 1.00 39.96 190 ALA A CA 1
ATOM 1280 C C . ALA A 1 174 ? -27.173 -17.945 -16.112 1.00 37.61 190 ALA A C 1
ATOM 1281 O O . ALA A 1 174 ? -28.056 -17.470 -16.846 1.00 32.29 190 ALA A O 1
ATOM 1288 N N . GLN A 1 175 ? -25.885 -17.665 -16.294 1.00 37.09 191 GLN A N 1
ATOM 1289 C CA . GLN A 1 175 ? -25.475 -16.844 -17.430 1.00 35.17 191 GLN A CA 1
ATOM 1290 C C . GLN A 1 175 ? -25.791 -17.554 -18.743 1.00 37.87 191 GLN A C 1
ATOM 1291 O O . GLN A 1 175 ? -26.345 -16.956 -19.674 1.00 38.28 191 GLN A O 1
ATOM 1305 N N . LYS A 1 176 ? -25.486 -18.851 -18.817 1.00 35.81 192 LYS A N 1
ATOM 1306 C CA . LYS A 1 176 ? -25.717 -19.599 -20.047 1.00 42.67 192 LYS A CA 1
ATOM 1307 C C . LYS A 1 176 ? -27.199 -19.652 -20.356 1.00 39.89 192 LYS A C 1
ATOM 1308 O O . LYS A 1 176 ? -27.617 -19.435 -21.499 1.00 39.67 192 LYS A O 1
ATOM 1315 N N . ILE A 1 177 ? -28.014 -19.933 -19.337 1.00 40.76 193 ILE A N 1
ATOM 1316 C CA . ILE A 1 177 ? -29.458 -19.959 -19.532 1.00 39.87 193 ILE A CA 1
ATOM 1317 C C . ILE A 1 177 ? -29.951 -18.606 -20.032 1.00 44.23 193 ILE A C 1
ATOM 1318 O O . ILE A 1 177 ? -30.810 -18.530 -20.920 1.00 38.09 193 ILE A O 1
ATOM 1334 N N . ASN A 1 178 ? -29.429 -17.515 -19.457 1.00 35.41 194 ASN A N 1
ATOM 1335 C CA . ASN A 1 178 ? -29.932 -16.185 -19.788 1.00 33.49 194 ASN A CA 1
ATOM 1336 C C . ASN A 1 178 ? -29.652 -15.804 -21.241 1.00 38.92 194 ASN A C 1
ATOM 1337 O O . ASN A 1 178 ? -30.350 -14.950 -21.792 1.00 35.98 194 ASN A O 1
ATOM 1348 N N . GLU A 1 179 ? -28.674 -16.441 -21.890 1.00 34.76 195 GLU A N 1
ATOM 1349 C CA . GLU A 1 179 ? -28.336 -16.077 -23.264 1.00 48.11 195 GLU A CA 1
ATOM 1350 C C . GLU A 1 179 ? -29.524 -16.220 -24.196 1.00 47.15 195 GLU A C 1
ATOM 1351 O O . GLU A 1 179 ? -29.565 -15.540 -25.229 1.00 50.26 195 GLU A O 1
ATOM 1363 N N . THR A 1 180 ? -30.490 -17.103 -23.858 1.00 46.79 196 THR A N 1
ATOM 1364 C CA . THR A 1 180 ? -31.672 -17.328 -24.685 1.00 58.26 196 THR A CA 1
ATOM 1365 C C . THR A 1 180 ? -32.975 -17.203 -23.895 1.00 54.08 196 THR A C 1
ATOM 1366 O O . THR A 1 180 ? -34.019 -17.720 -24.330 1.00 45.32 196 THR A O 1
ATOM 1377 N N . ALA A 1 181 ? -32.948 -16.513 -22.759 1.00 38.87 197 ALA A N 1
ATOM 1378 C CA . ALA A 1 181 ? -34.123 -16.404 -21.912 1.00 42.88 197 ALA A CA 1
ATOM 1379 C C . ALA A 1 181 ? -35.129 -15.391 -22.473 1.00 42.27 197 ALA A C 1
ATOM 1380 O O . ALA A 1 181 ? -34.860 -14.656 -23.429 1.00 43.14 197 ALA A O 1
ATOM 1387 N N . LYS A 1 182 ? -36.307 -15.344 -21.838 1.00 40.55 198 LYS A N 1
ATOM 1388 C CA . LYS A 1 182 ? -37.311 -14.355 -22.217 1.00 50.60 198 LYS A CA 1
ATOM 1389 C C . LYS A 1 182 ? -36.915 -12.952 -21.767 1.00 52.18 198 LYS A C 1
ATOM 1390 O O . LYS A 1 182 ? -37.270 -11.970 -22.420 1.00 50.93 198 LYS A O 1
ATOM 1400 N N . HIS A 1 183 ? -36.173 -12.832 -20.673 1.00 35.44 199 HIS A N 1
ATOM 1401 C CA . HIS A 1 183 ? -35.701 -11.545 -20.157 1.00 36.94 199 HIS A CA 1
ATOM 1402 C C . HIS A 1 183 ? -34.179 -11.591 -20.207 1.00 35.31 199 HIS A C 1
ATOM 1403 O O . HIS A 1 183 ? -33.533 -12.157 -19.324 1.00 39.83 199 HIS A O 1
ATOM 1418 N N . ARG A 1 184 ? -33.597 -11.056 -21.266 1.00 33.98 200 ARG A N 1
ATOM 1419 C CA . ARG A 1 184 ? -32.156 -11.156 -21.466 1.00 32.51 200 ARG A CA 1
ATOM 1420 C C . ARG A 1 184 ? -31.426 -9.998 -20.808 1.00 33.16 200 ARG A C 1
ATOM 1421 O O . ARG A 1 184 ? -31.835 -8.838 -20.953 1.00 32.20 200 ARG A O 1
ATOM 1442 N N . CYS A 1 185 ? -30.348 -10.322 -20.084 1.00 34.19 201 CYS A N 1
ATOM 1443 C CA . CYS A 1 185 ? -29.475 -9.307 -19.500 1.00 33.42 201 CYS A CA 1
ATOM 1444 C C . CYS A 1 185 ? -28.534 -8.802 -20.590 1.00 36.33 201 CYS A C 1
ATOM 1445 O O . CYS A 1 185 ? -27.515 -9.436 -20.892 1.00 37.91 201 CYS A O 1
ATOM 1453 N N . VAL A 1 186 ? -28.903 -7.682 -21.229 1.00 33.37 202 VAL A N 1
ATOM 1454 C CA . VAL A 1 186 ? -28.086 -7.155 -22.319 1.00 35.53 202 VAL A CA 1
ATOM 1455 C C . VAL A 1 186 ? -26.987 -6.227 -21.832 1.00 34.43 202 VAL A C 1
ATOM 1456 O O . VAL A 1 186 ? -26.091 -5.883 -22.609 1.00 34.09 202 VAL A O 1
ATOM 1469 N N . ALA A 1 187 ? -27.009 -5.826 -20.572 1.00 29.78 203 ALA A N 1
ATOM 1470 C CA . ALA A 1 187 ? -25.992 -4.951 -20.015 1.00 32.84 203 ALA A CA 1
ATOM 1471 C C . ALA A 1 187 ? -26.021 -5.104 -18.505 1.00 31.68 203 ALA A C 1
ATOM 1472 O O . ALA A 1 187 ? -27.087 -5.271 -17.908 1.00 34.35 203 ALA A O 1
ATOM 1479 N N . LEU A 1 188 ? -24.850 -4.983 -17.892 1.00 28.52 204 LEU A N 1
ATOM 1480 C CA . LEU A 1 188 ? -24.717 -5.097 -16.444 1.00 29.10 204 LEU A CA 1
ATOM 1481 C C . LEU A 1 188 ? -23.771 -4.000 -15.999 1.00 38.51 204 LEU A C 1
ATOM 1482 O O . LEU A 1 188 ? -22.599 -3.998 -16.398 1.00 33.90 204 LEU A O 1
ATOM 1498 N N . CYS A 1 189 ? -24.282 -3.076 -15.192 1.00 31.28 205 CYS A N 1
ATOM 1499 C CA . CYS A 1 189 ? -23.516 -1.938 -14.714 1.00 29.81 205 CYS A CA 1
ATOM 1500 C C . CYS A 1 189 ? -23.253 -2.094 -13.224 1.00 36.78 205 CYS A C 1
ATOM 1501 O O . CYS A 1 189 ? -24.177 -2.371 -12.453 1.00 36.27 205 CYS A O 1
ATOM 1509 N N . ILE A 1 190 ? -21.998 -1.922 -12.828 1.00 30.56 206 ILE A N 1
ATOM 1510 C CA . ILE A 1 190 ? -21.578 -2.023 -11.434 1.00 31.59 206 ILE A CA 1
ATOM 1511 C C . ILE A 1 190 ? -21.055 -0.660 -11.004 1.00 35.31 206 ILE A C 1
ATOM 1512 O O . ILE A 1 190 ? -20.216 -0.068 -11.687 1.00 31.61 206 ILE A O 1
ATOM 1528 N N . GLU A 1 191 ? -21.577 -0.142 -9.907 1.00 33.41 207 GLU A N 1
ATOM 1529 C CA . GLU A 1 191 ? -21.087 1.111 -9.355 1.00 38.35 207 GLU A CA 1
ATOM 1530 C C . GLU A 1 191 ? -19.995 0.794 -8.351 1.00 41.68 207 GLU A C 1
ATOM 1531 O O . GLU A 1 191 ? -20.121 -0.155 -7.565 1.00 39.82 207 GLU A O 1
ATOM 1543 N N . THR A 1 192 ? -18.923 1.586 -8.366 1.00 36.97 208 THR A N 1
ATOM 1544 C CA . THR A 1 192 ? -17.838 1.307 -7.433 1.00 35.71 208 THR A CA 1
ATOM 1545 C C . THR A 1 192 ? -17.040 2.556 -7.111 1.00 40.30 208 THR A C 1
ATOM 1546 O O . THR A 1 192 ? -17.024 3.513 -7.883 1.00 37.14 208 THR A O 1
ATOM 1557 N N A ARG A 1 193 ? -16.401 2.548 -5.940 0.49 40.95 209 ARG A N 1
ATOM 1558 N N B ARG A 1 193 ? -16.389 2.540 -5.948 0.51 41.26 209 ARG A N 1
ATOM 1559 C CA A ARG A 1 193 ? -15.450 3.593 -5.600 0.49 40.93 209 ARG A CA 1
ATOM 1560 C CA B ARG A 1 193 ? -15.459 3.603 -5.601 0.51 40.48 209 ARG A CA 1
ATOM 1561 C C A ARG A 1 193 ? -14.212 3.431 -6.473 0.49 45.68 209 ARG A C 1
ATOM 1562 C C B ARG A 1 193 ? -14.192 3.436 -6.430 0.51 45.66 209 ARG A C 1
ATOM 1563 O O A ARG A 1 193 ? -13.845 2.307 -6.826 0.49 49.92 209 ARG A O 1
ATOM 1564 O O B ARG A 1 193 ? -13.788 2.305 -6.713 0.51 49.51 209 ARG A O 1
ATOM 1605 N N . PRO A 1 194 ? -13.559 4.533 -6.850 1.00 41.97 210 PRO A N 1
ATOM 1606 C CA . PRO A 1 194 ? -12.381 4.401 -7.720 1.00 41.93 210 PRO A CA 1
ATOM 1607 C C . PRO A 1 194 ? -11.280 3.539 -7.138 1.00 59.60 210 PRO A C 1
ATOM 1608 O O . PRO A 1 194 ? -10.543 2.916 -7.906 1.00 62.24 210 PRO A O 1
ATOM 1619 N N . ASP A 1 195 ? -11.125 3.482 -5.816 1.00 62.92 211 ASP A N 1
ATOM 1620 C CA . ASP A 1 195 ? -10.069 2.675 -5.211 1.00 64.49 211 ASP A CA 1
ATOM 1621 C C . ASP A 1 195 ? -10.459 1.213 -5.026 1.00 45.58 211 ASP A C 1
ATOM 1622 O O . ASP A 1 195 ? -9.631 0.427 -4.562 1.00 57.98 211 ASP A O 1
ATOM 1631 N N . TYR A 1 196 ? -11.686 0.827 -5.371 1.00 45.52 212 TYR A N 1
ATOM 1632 C CA . TYR A 1 196 ? -12.095 -0.577 -5.436 1.00 55.72 212 TYR A CA 1
ATOM 1633 C C . TYR A 1 196 ? -12.066 -1.089 -6.871 1.00 60.65 212 TYR A C 1
ATOM 1634 O O . TYR A 1 196 ? -12.950 -1.847 -7.277 1.00 66.34 212 TYR A O 1
ATOM 1652 N N . CYS A 1 197 ? -11.094 -0.686 -7.681 1.00 44.71 213 CYS A N 1
ATOM 1653 C CA . CYS A 1 197 ? -11.099 -1.018 -9.102 1.00 35.47 213 CYS A CA 1
ATOM 1654 C C . CYS A 1 197 ? -9.740 -1.529 -9.550 1.00 48.52 213 CYS A C 1
ATOM 1655 O O . CYS A 1 197 ? -9.143 -1.021 -10.502 1.00 39.37 213 CYS A O 1
ATOM 1663 N N . SER A 1 198 ? -9.245 -2.551 -8.852 1.00 43.24 214 SER A N 1
ATOM 1664 C CA . SER A 1 198 ? -7.979 -3.195 -9.156 1.00 46.85 214 SER A CA 1
ATOM 1665 C C . SER A 1 198 ? -8.148 -4.175 -10.312 1.00 39.19 214 SER A C 1
ATOM 1666 O O . SER A 1 198 ? -9.273 -4.516 -10.721 1.00 36.33 214 SER A O 1
ATOM 1674 N N . GLU A 1 199 ? -7.002 -4.665 -10.816 1.00 41.61 215 GLU A N 1
ATOM 1675 C CA . GLU A 1 199 ? -7.052 -5.700 -11.844 1.00 41.77 215 GLU A CA 1
ATOM 1676 C C . GLU A 1 199 ? -7.838 -6.901 -11.346 1.00 45.36 215 GLU A C 1
ATOM 1677 O O . GLU A 1 199 ? -8.661 -7.459 -12.080 1.00 38.86 215 GLU A O 1
ATOM 1689 N N . LYS A 1 200 ? -7.615 -7.297 -10.090 1.00 37.87 216 LYS A N 1
ATOM 1690 C CA . LYS A 1 200 ? -8.316 -8.448 -9.531 1.00 41.51 216 LYS A CA 1
ATOM 1691 C C . LYS A 1 200 ? -9.817 -8.226 -9.543 1.00 38.58 216 LYS A C 1
ATOM 1692 O O . LYS A 1 200 ? -10.585 -9.110 -9.946 1.00 39.31 216 LYS A O 1
ATOM 1699 N N . GLU A 1 201 ? -10.256 -7.031 -9.130 1.00 41.55 217 GLU A N 1
ATOM 1700 C CA . GLU A 1 201 ? -11.684 -6.727 -9.113 1.00 44.81 217 GLU A CA 1
ATOM 1701 C C . GLU A 1 201 ? -12.240 -6.618 -10.532 1.00 36.60 217 GLU A C 1
ATOM 1702 O O . GLU A 1 201 ? -13.398 -6.981 -10.783 1.00 36.12 217 GLU A O 1
ATOM 1714 N N . ILE A 1 202 ? -11.458 -6.087 -11.473 1.00 35.87 218 ILE A N 1
ATOM 1715 C CA . ILE A 1 202 ? -11.944 -6.039 -12.850 1.00 32.93 218 ILE A CA 1
ATOM 1716 C C . ILE A 1 202 ? -12.108 -7.452 -13.402 1.00 43.15 218 ILE A C 1
ATOM 1717 O O . ILE A 1 202 ? -13.089 -7.757 -14.085 1.00 33.98 218 ILE A O 1
ATOM 1733 N N . ASN A 1 203 ? -11.160 -8.343 -13.115 1.00 36.64 219 ASN A N 1
ATOM 1734 C CA . ASN A 1 203 ? -11.335 -9.746 -13.494 1.00 34.14 219 ASN A CA 1
ATOM 1735 C C . ASN A 1 203 ? -12.661 -10.296 -12.964 1.00 34.54 219 ASN A C 1
ATOM 1736 O O . ASN A 1 203 ? -13.397 -10.989 -13.680 1.00 41.68 219 ASN A O 1
ATOM 1747 N N . GLN A 1 204 ? -12.976 -10.004 -11.696 1.00 40.59 220 GLN A N 1
ATOM 1748 C CA . GLN A 1 204 ? -14.220 -10.495 -11.101 1.00 38.92 220 GLN A CA 1
ATOM 1749 C C . GLN A 1 204 ? -15.432 -9.871 -11.793 1.00 36.34 220 GLN A C 1
ATOM 1750 O O . GLN A 1 204 ? -16.413 -10.558 -12.105 1.00 35.67 220 GLN A O 1
ATOM 1764 N N . MET A 1 205 ? -15.370 -8.574 -12.088 1.00 35.10 221 MET A N 1
ATOM 1765 C CA . MET A 1 205 ? -16.505 -7.944 -12.749 1.00 33.13 221 MET A CA 1
ATOM 1766 C C . MET A 1 205 ? -16.733 -8.532 -14.126 1.00 38.11 221 MET A C 1
ATOM 1767 O O . MET A 1 205 ? -17.878 -8.750 -14.518 1.00 33.92 221 MET A O 1
ATOM 1781 N N . LEU A 1 206 ? -15.666 -8.782 -14.882 1.00 35.76 222 LEU A N 1
ATOM 1782 C CA . LEU A 1 206 ? -15.815 -9.466 -16.163 1.00 35.57 222 LEU A CA 1
ATOM 1783 C C . LEU A 1 206 ? -16.410 -10.864 -15.986 1.00 41.16 222 LEU A C 1
ATOM 1784 O O . LEU A 1 206 ? -17.238 -11.299 -16.791 1.00 37.17 222 LEU A O 1
ATOM 1800 N N . LYS A 1 207 ? -15.984 -11.597 -14.954 1.00 35.62 223 LYS A N 1
ATOM 1801 C CA . LYS A 1 207 ? -16.570 -12.912 -14.697 1.00 41.30 223 LYS A CA 1
ATOM 1802 C C . LYS A 1 207 ? -18.076 -12.811 -14.494 1.00 41.25 223 LYS A C 1
ATOM 1803 O O . LYS A 1 207 ? -18.833 -13.690 -14.920 1.00 36.88 223 LYS A O 1
ATOM 1822 N N . LEU A 1 208 ? -18.526 -11.758 -13.821 1.00 36.44 224 LEU A N 1
ATOM 1823 C CA . LEU A 1 208 ? -19.948 -11.583 -13.562 1.00 37.39 224 LEU A CA 1
ATOM 1824 C C . LEU A 1 208 ? -20.737 -11.235 -14.820 1.00 33.32 224 LEU A C 1
ATOM 1825 O O . LEU A 1 208 ? -21.966 -11.325 -14.806 1.00 36.21 224 LEU A O 1
ATOM 1841 N N . GLY A 1 209 ? -20.077 -10.793 -15.885 1.00 34.04 225 GLY A N 1
ATOM 1842 C CA . GLY A 1 209 ? -20.762 -10.332 -17.075 1.00 36.73 225 GLY A CA 1
ATOM 1843 C C . GLY A 1 209 ? -20.920 -8.832 -17.178 1.00 39.61 225 GLY A C 1
ATOM 1844 O O . GLY A 1 209 ? -21.759 -8.362 -17.961 1.00 31.97 225 GLY A O 1
ATOM 1848 N N . ALA A 1 210 ? -20.154 -8.068 -16.409 1.00 31.96 226 ALA A N 1
ATOM 1849 C CA . ALA A 1 210 ? -20.281 -6.615 -16.438 1.00 32.87 226 ALA A CA 1
ATOM 1850 C C . ALA A 1 210 ? -19.913 -6.073 -17.805 1.00 32.01 226 ALA A C 1
ATOM 1851 O O . ALA A 1 210 ? -19.002 -6.577 -18.460 1.00 33.60 226 ALA A O 1
ATOM 1858 N N . THR A 1 211 ? -20.611 -5.019 -18.220 1.00 29.32 227 THR A N 1
ATOM 1859 C CA . THR A 1 211 ? -20.294 -4.292 -19.428 1.00 30.59 227 THR A CA 1
ATOM 1860 C C . THR A 1 211 ? -20.002 -2.836 -19.161 1.00 33.40 227 THR A C 1
ATOM 1861 O O . THR A 1 211 ? -19.454 -2.176 -20.052 1.00 32.70 227 THR A O 1
ATOM 1872 N N . ARG A 1 212 ? -20.405 -2.298 -17.994 1.00 29.37 228 ARG A N 1
ATOM 1873 C CA . ARG A 1 212 ? -20.195 -0.889 -17.671 1.00 32.08 228 ARG A CA 1
ATOM 1874 C C . ARG A 1 212 ? -19.800 -0.781 -16.209 1.00 30.17 228 ARG A C 1
ATOM 1875 O O . ARG A 1 212 ? -20.338 -1.503 -15.369 1.00 31.02 228 ARG A O 1
ATOM 1896 N N . VAL A 1 213 ? -18.855 0.111 -15.909 1.00 29.54 229 VAL A N 1
ATOM 1897 C CA . VAL A 1 213 ? -18.460 0.404 -14.537 1.00 31.66 229 VAL A CA 1
ATOM 1898 C C . VAL A 1 213 ? -18.601 1.903 -14.296 1.00 35.80 229 VAL A C 1
ATOM 1899 O O . VAL A 1 213 ? -18.089 2.721 -15.067 1.00 32.55 229 VAL A O 1
ATOM 1912 N N . GLU A 1 214 ? -19.325 2.261 -13.249 1.00 27.88 230 GLU A N 1
ATOM 1913 C CA . GLU A 1 214 ? -19.535 3.650 -12.874 1.00 29.48 230 GLU A CA 1
ATOM 1914 C C . GLU A 1 214 ? -18.648 3.946 -11.675 1.00 33.32 230 GLU A C 1
ATOM 1915 O O . GLU A 1 214 ? -18.786 3.296 -10.632 1.00 35.35 230 GLU A O 1
ATOM 1927 N N . LEU A 1 215 ? -17.738 4.902 -11.829 1.00 34.78 231 LEU A N 1
ATOM 1928 C CA . LEU A 1 215 ? -16.785 5.269 -10.789 1.00 32.85 231 LEU A CA 1
ATOM 1929 C C . LEU A 1 215 ? -17.365 6.424 -9.987 1.00 34.80 231 LEU A C 1
ATOM 1930 O O . LEU A 1 215 ? -17.835 7.404 -10.570 1.00 35.95 231 LEU A O 1
ATOM 1946 N N . GLY A 1 216 ? -17.351 6.301 -8.661 1.00 36.89 232 GLY A N 1
ATOM 1947 C CA . GLY A 1 216 ? -17.727 7.403 -7.794 1.00 36.97 232 GLY A CA 1
ATOM 1948 C C . GLY A 1 216 ? -16.646 8.471 -7.728 1.00 35.52 232 GLY A C 1
ATOM 1949 O O . GLY A 1 216 ? -15.983 8.624 -6.693 1.00 31.82 232 GLY A O 1
ATOM 1953 N N . VAL A 1 217 ? -16.435 9.194 -8.834 1.00 30.61 233 VAL A N 1
ATOM 1954 C CA . VAL A 1 217 ? -15.338 10.157 -8.912 1.00 35.13 233 VAL A CA 1
ATOM 1955 C C . VAL A 1 217 ? -15.605 11.367 -8.016 1.00 36.03 233 VAL A C 1
ATOM 1956 O O . VAL A 1 217 ? -14.730 11.783 -7.242 1.00 33.11 233 VAL A O 1
ATOM 1969 N N . GLN A 1 218 ? -16.806 11.960 -8.141 1.00 31.85 234 GLN A N 1
ATOM 1970 C CA . GLN A 1 218 ? -17.260 13.134 -7.402 1.00 30.41 234 GLN A CA 1
ATOM 1971 C C . GLN A 1 218 ? -16.503 14.373 -7.842 1.00 31.49 234 GLN A C 1
ATOM 1972 O O . GLN A 1 218 ? -17.129 15.296 -8.364 1.00 33.01 234 GLN A O 1
ATOM 1986 N N . SER A 1 219 ? -15.172 14.382 -7.674 1.00 32.72 235 SER A N 1
ATOM 1987 C CA . SER A 1 219 ? -14.308 15.490 -8.052 1.00 39.49 235 SER A CA 1
ATOM 1988 C C . SER A 1 219 ? -12.975 14.951 -8.562 1.00 31.21 235 SER A C 1
ATOM 1989 O O . SER A 1 219 ? -12.516 13.878 -8.162 1.00 34.65 235 SER A O 1
ATOM 1997 N N . ILE A 1 220 ? -12.329 15.737 -9.422 1.00 28.85 236 ILE A N 1
ATOM 1998 C CA . ILE A 1 220 ? -10.976 15.429 -9.864 1.00 31.08 236 ILE A CA 1
ATOM 1999 C C . ILE A 1 220 ? -9.908 16.224 -9.114 1.00 33.72 236 ILE A C 1
ATOM 2000 O O . ILE A 1 220 ? -8.717 16.153 -9.481 1.00 37.22 236 ILE A O 1
ATOM 2016 N N . TYR A 1 221 ? -10.277 16.945 -8.051 1.00 38.63 237 TYR A N 1
ATOM 2017 C CA . TYR A 1 221 ? -9.314 17.749 -7.304 1.00 41.10 237 TYR A CA 1
ATOM 2018 C C . TYR A 1 221 ? -9.059 17.121 -5.938 1.00 38.65 237 TYR A C 1
ATOM 2019 O O . TYR A 1 221 ? -9.985 16.996 -5.131 1.00 36.61 237 TYR A O 1
ATOM 2037 N N . ASN A 1 222 ? -7.805 16.742 -5.669 1.00 35.43 238 ASN A N 1
ATOM 2038 C CA . ASN A 1 222 ? -7.488 16.087 -4.400 1.00 36.56 238 ASN A CA 1
ATOM 2039 C C . ASN A 1 222 ? -7.788 16.975 -3.200 1.00 38.96 238 ASN A C 1
ATOM 2040 O O . ASN A 1 222 ? -8.129 16.457 -2.124 1.00 39.86 238 ASN A O 1
ATOM 2051 N N . GLU A 1 223 ? -7.678 18.300 -3.357 1.00 43.93 239 GLU A N 1
ATOM 2052 C CA . GLU A 1 223 ? -8.026 19.196 -2.259 1.00 43.99 239 GLU A CA 1
ATOM 2053 C C . GLU A 1 223 ? -9.465 18.980 -1.830 1.00 39.24 239 GLU A C 1
ATOM 2054 O O . GLU A 1 223 ? -9.758 18.906 -0.630 1.00 40.23 239 GLU A O 1
ATOM 2066 N N . ILE A 1 224 ? -10.379 18.925 -2.806 1.00 37.66 240 ILE A N 1
ATOM 2067 C CA . ILE A 1 224 ? -11.798 18.742 -2.531 1.00 40.71 240 ILE A CA 1
ATOM 2068 C C . ILE A 1 224 ? -12.053 17.355 -1.956 1.00 46.14 240 ILE A C 1
ATOM 2069 O O . ILE A 1 224 ? -12.828 17.198 -1.008 1.00 41.47 240 ILE A O 1
ATOM 2085 N N . LEU A 1 225 ? -11.436 16.322 -2.545 1.00 41.71 241 LEU A N 1
ATOM 2086 C CA . LEU A 1 225 ? -11.628 14.959 -2.059 1.00 35.98 241 LEU A CA 1
ATOM 2087 C C . LEU A 1 225 ? -11.177 14.824 -0.612 1.00 41.29 241 LEU A C 1
ATOM 2088 O O . LEU A 1 225 ? -11.884 14.237 0.212 1.00 42.58 241 LEU A O 1
ATOM 2104 N N . LYS A 1 226 ? -10.002 15.366 -0.283 1.00 39.96 242 LYS A N 1
ATOM 2105 C CA . LYS A 1 226 ? -9.506 15.286 1.088 1.00 39.94 242 LYS A CA 1
ATOM 2106 C C . LYS A 1 226 ? -10.361 16.134 2.017 1.00 47.24 242 LYS A C 1
ATOM 2107 O O . LYS A 1 226 ? -10.689 15.714 3.133 1.00 47.20 242 LYS A O 1
ATOM 2116 N N . LEU A 1 227 ? -10.759 17.324 1.555 1.00 45.91 243 LEU A N 1
ATOM 2117 C CA . LEU A 1 227 ? -11.553 18.222 2.393 1.00 45.96 243 LEU A CA 1
ATOM 2118 C C . LEU A 1 227 ? -12.869 17.567 2.809 1.00 49.56 243 LEU A C 1
ATOM 2119 O O . LEU A 1 227 ? -13.344 17.744 3.939 1.00 44.49 243 LEU A O 1
ATOM 2135 N N . CYS A 1 228 ? -13.461 16.787 1.922 1.00 44.03 244 CYS A N 1
ATOM 2136 C CA . CYS A 1 228 ? -14.707 16.092 2.215 1.00 44.99 244 CYS A CA 1
ATOM 2137 C C . CYS A 1 228 ? -14.471 14.691 2.760 1.00 53.17 244 CYS A C 1
ATOM 2138 O O . CYS A 1 228 ? -15.424 13.928 2.933 1.00 46.58 244 CYS A O 1
ATOM 2146 N N . LYS A 1 229 ? -13.225 14.333 3.020 1.00 47.30 245 LYS A N 1
ATOM 2147 C CA . LYS A 1 229 ? -12.888 13.031 3.587 1.00 41.41 245 LYS A CA 1
ATOM 2148 C C . LYS A 1 229 ? -13.449 11.895 2.730 1.00 65.12 245 LYS A C 1
ATOM 2149 O O . LYS A 1 229 ? -14.031 10.924 3.227 1.00 52.98 245 LYS A O 1
ATOM 2168 N N . ARG A 1 230 ? -13.261 12.025 1.417 1.00 60.11 246 ARG A N 1
ATOM 2169 C CA . ARG A 1 230 ? -13.545 10.928 0.504 1.00 60.26 246 ARG A CA 1
ATOM 2170 C C . ARG A 1 230 ? -12.398 9.916 0.545 1.00 47.12 246 ARG A C 1
ATOM 2171 O O . ARG A 1 230 ? -11.262 10.232 0.913 1.00 54.55 246 ARG A O 1
ATOM 2192 N N . GLY A 1 231 ? -12.708 8.679 0.177 1.00 56.51 247 GLY A N 1
ATOM 2193 C CA . GLY A 1 231 ? -11.746 7.612 0.344 1.00 56.37 247 GLY A CA 1
ATOM 2194 C C . GLY A 1 231 ? -10.934 7.280 -0.885 1.00 54.93 247 GLY A C 1
ATOM 2195 O O . GLY A 1 231 ? -10.421 6.161 -0.988 1.00 48.86 247 GLY A O 1
ATOM 2199 N N . HIS A 1 232 ? -10.802 8.226 -1.815 1.00 43.17 248 HIS A N 1
ATOM 2200 C CA . HIS A 1 232 ? -10.053 7.977 -3.037 1.00 52.33 248 HIS A CA 1
ATOM 2201 C C . HIS A 1 232 ? -9.415 9.270 -3.524 1.00 49.29 248 HIS A C 1
ATOM 2202 O O . HIS A 1 232 ? -9.738 10.362 -3.069 1.00 43.61 248 HIS A O 1
ATOM 2217 N N . SER A 1 233 ? -8.506 9.127 -4.473 1.00 40.15 249 SER A N 1
ATOM 2218 C CA . SER A 1 233 ? -7.762 10.230 -5.061 1.00 42.70 249 SER A CA 1
ATOM 2219 C C . SER A 1 233 ? -8.093 10.332 -6.549 1.00 34.94 249 SER A C 1
ATOM 2220 O O . SER A 1 233 ? -8.716 9.443 -7.143 1.00 36.47 249 SER A O 1
ATOM 2228 N N . VAL A 1 234 ? -7.659 11.430 -7.169 1.00 36.37 250 VAL A N 1
ATOM 2229 C CA . VAL A 1 234 ? -7.816 11.523 -8.613 1.00 33.86 250 VAL A CA 1
ATOM 2230 C C . VAL A 1 234 ? -6.912 10.505 -9.295 1.00 28.41 250 VAL A C 1
ATOM 2231 O O . VAL A 1 234 ? -7.271 9.939 -10.336 1.00 35.62 250 VAL A O 1
ATOM 2244 N N . GLU A 1 235 ? -5.734 10.242 -8.712 1.00 34.49 251 GLU A N 1
ATOM 2245 C CA . GLU A 1 235 ? -4.866 9.187 -9.227 1.00 39.93 251 GLU A CA 1
ATOM 2246 C C . GLU A 1 235 ? -5.596 7.847 -9.300 1.00 37.11 251 GLU A C 1
ATOM 2247 O O . GLU A 1 235 ? -5.422 7.098 -10.271 1.00 37.27 251 GLU A O 1
ATOM 2259 N N . ASP A 1 236 ? -6.391 7.514 -8.276 1.00 37.56 252 ASP A N 1
ATOM 2260 C CA . ASP A 1 236 ? -7.198 6.298 -8.325 1.00 41.70 252 ASP A CA 1
ATOM 2261 C C . ASP A 1 236 ? -8.165 6.327 -9.505 1.00 35.17 252 ASP A C 1
ATOM 2262 O O . ASP A 1 236 ? -8.373 5.312 -10.180 1.00 33.99 252 ASP A O 1
ATOM 2271 N N . THR A 1 237 ? -8.829 7.464 -9.720 1.00 34.45 253 THR A N 1
ATOM 2272 C CA . T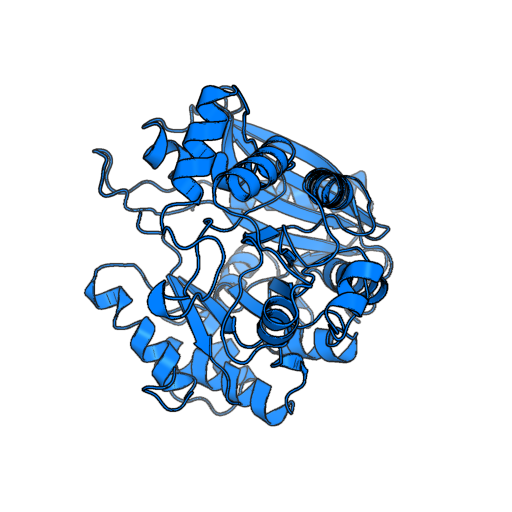HR A 1 237 ? -9.762 7.574 -10.845 1.00 33.38 253 THR A CA 1
ATOM 2273 C C . THR A 1 237 ? -9.039 7.385 -12.182 1.00 28.93 253 THR A C 1
ATOM 2274 O O . THR A 1 237 ? -9.540 6.713 -13.103 1.00 30.94 253 THR A O 1
ATOM 2285 N N . ILE A 1 238 ? -7.872 8.009 -12.317 1.00 29.53 254 ILE A N 1
ATOM 2286 C CA . ILE A 1 238 ? -7.121 7.930 -13.565 1.00 32.05 254 ILE A CA 1
ATOM 2287 C C . ILE A 1 238 ? -6.679 6.501 -13.839 1.00 32.04 254 ILE A C 1
ATOM 2288 O O . ILE A 1 238 ? -6.840 6.003 -14.954 1.00 28.52 254 ILE A O 1
ATOM 2304 N N . LYS A 1 239 ? -6.163 5.803 -12.825 1.00 34.90 255 LYS A N 1
ATOM 2305 C CA . LYS A 1 239 ? -5.690 4.434 -13.026 1.00 31.86 255 LYS A CA 1
ATOM 2306 C C . LYS A 1 239 ? -6.857 3.488 -13.305 1.00 30.43 255 LYS A C 1
ATOM 2307 O O . LYS A 1 239 ? -6.776 2.619 -14.181 1.00 30.55 255 LYS A O 1
ATOM 2326 N N . ALA A 1 240 ? -7.909 3.562 -12.489 1.00 34.15 256 ALA A N 1
ATOM 2327 C CA . ALA A 1 240 ? -9.098 2.747 -12.745 1.00 37.41 256 ALA A CA 1
ATOM 2328 C C . ALA A 1 240 ? -9.613 2.952 -14.166 1.00 31.69 256 ALA A C 1
ATOM 2329 O O . ALA A 1 240 ? -10.011 1.989 -14.839 1.00 31.75 256 ALA A O 1
ATOM 2336 N N . THR A 1 241 ? -9.672 4.207 -14.618 1.00 29.07 257 THR A N 1
ATOM 2337 C CA . THR A 1 241 ? -10.187 4.481 -15.956 1.00 25.83 257 THR A CA 1
ATOM 2338 C C . THR A 1 241 ? -9.369 3.757 -17.020 1.00 29.06 257 THR A C 1
ATOM 2339 O O . THR A 1 241 ? -9.930 3.134 -17.934 1.00 28.16 257 THR A O 1
ATOM 2350 N N . GLN A 1 242 ? -8.039 3.795 -16.901 1.00 31.30 258 GLN A N 1
ATOM 2351 C CA . GLN A 1 242 ? -7.184 3.120 -17.872 1.00 28.41 258 GLN A CA 1
ATOM 2352 C C . GLN A 1 242 ? -7.347 1.601 -17.819 1.00 30.30 258 GLN A C 1
ATOM 2353 O O . GLN A 1 242 ? -7.388 0.935 -18.856 1.00 30.04 258 GLN A O 1
ATOM 2367 N N . LEU A 1 243 ? -7.385 1.023 -16.623 1.00 26.58 259 LEU A N 1
ATOM 2368 C CA . LEU A 1 243 ? -7.532 -0.423 -16.526 1.00 29.46 259 LEU A CA 1
ATOM 2369 C C . LEU A 1 243 ? -8.875 -0.867 -17.089 1.00 34.28 259 LEU A C 1
ATOM 2370 O O . LEU A 1 243 ? -8.970 -1.921 -17.722 1.00 32.89 259 LEU A O 1
ATOM 2386 N N . LEU A 1 244 ? -9.927 -0.078 -16.856 1.00 29.27 260 LEU A N 1
ATOM 2387 C CA . LEU A 1 244 ? -11.251 -0.401 -17.387 1.00 29.69 260 LEU A CA 1
ATOM 2388 C C . LEU A 1 244 ? -11.257 -0.311 -18.911 1.00 23.02 260 LEU A C 1
ATOM 2389 O O . LEU A 1 244 ? -11.716 -1.231 -19.599 1.00 30.23 260 LEU A O 1
ATOM 2405 N N . LYS A 1 245 ? -10.732 0.789 -19.455 1.00 28.21 261 LYS A N 1
ATOM 2406 C CA . LYS A 1 245 ? -10.700 0.971 -20.900 1.00 30.41 261 LYS A CA 1
ATOM 2407 C C . LYS A 1 245 ? -9.891 -0.131 -21.569 1.00 34.47 261 LYS A C 1
ATOM 2408 O O . LYS A 1 245 ? -10.298 -0.667 -22.603 1.00 27.97 261 LYS A O 1
ATOM 2427 N N . ASP A 1 246 ? -8.738 -0.489 -20.992 1.00 29.21 262 ASP A N 1
ATOM 2428 C CA . ASP A 1 246 ? -7.881 -1.512 -21.576 1.00 30.09 262 ASP A CA 1
ATOM 2429 C C . ASP A 1 246 ? -8.405 -2.910 -21.330 1.00 34.08 262 ASP A C 1
ATOM 2430 O O . ASP A 1 246 ? -7.792 -3.857 -21.806 1.00 32.38 262 ASP A O 1
ATOM 2439 N N . SER A 1 247 ? -9.502 -3.064 -20.593 1.00 31.37 263 SER A N 1
ATOM 2440 C CA . SER A 1 247 ? -10.226 -4.321 -20.494 1.00 29.88 263 SER A CA 1
ATOM 2441 C C . SER A 1 247 ? -11.527 -4.292 -21.292 1.00 30.21 263 SER A C 1
ATOM 2442 O O . SER A 1 247 ? -12.337 -5.212 -21.177 1.00 31.27 263 SER A O 1
ATOM 2450 N N . GLY A 1 248 ? -11.746 -3.256 -22.095 1.00 31.93 264 GLY A N 1
ATOM 2451 C CA . GLY A 1 248 ? -12.903 -3.203 -22.973 1.00 40.22 264 GLY A CA 1
ATOM 2452 C C . GLY A 1 248 ? -14.189 -2.728 -22.330 1.00 38.99 264 GLY A C 1
ATOM 2453 O O . GLY A 1 248 ? -15.254 -2.829 -22.949 1.00 29.30 264 GLY A O 1
ATOM 2457 N N . LEU A 1 249 ? -14.140 -2.224 -21.111 1.00 30.36 265 LEU A N 1
ATOM 2458 C CA . LEU A 1 249 ? -15.372 -1.886 -20.419 1.00 30.84 265 LEU A CA 1
ATOM 2459 C C . LEU A 1 249 ? -15.768 -0.439 -20.710 1.00 30.07 265 LEU A C 1
ATOM 2460 O O . LEU A 1 249 ? -14.930 0.406 -21.039 1.00 32.17 265 LEU A O 1
ATOM 2476 N N . LYS A 1 250 ? -17.066 -0.160 -20.561 1.00 30.59 266 LYS A N 1
ATOM 2477 C CA . LYS A 1 250 ? -17.559 1.209 -20.569 1.00 32.11 266 LYS A CA 1
ATOM 2478 C C . LYS A 1 250 ? -17.331 1.853 -19.217 1.00 29.04 266 LYS A C 1
ATOM 2479 O O . LYS A 1 250 ? -17.505 1.218 -18.163 1.00 30.87 266 LYS A O 1
ATOM 2498 N N . VAL A 1 251 ? -17.023 3.143 -19.254 1.00 26.31 267 VAL A N 1
ATOM 2499 C CA . VAL A 1 251 ? -16.627 3.879 -18.071 1.00 28.82 267 VAL A CA 1
ATOM 2500 C C . VAL A 1 251 ? -17.552 5.068 -17.913 1.00 35.42 267 VAL A C 1
ATOM 2501 O O . VAL A 1 251 ? -17.631 5.926 -18.794 1.00 28.34 267 VAL A O 1
ATOM 2514 N N . SER A 1 252 ? -18.206 5.140 -16.777 1.00 31.25 268 SER A N 1
ATOM 2515 C CA . SER A 1 252 ? -19.039 6.264 -16.386 1.00 30.94 268 SER A CA 1
ATOM 2516 C C . SER A 1 252 ? -18.481 6.921 -15.130 1.00 30.53 268 SER A C 1
ATOM 2517 O O . SER A 1 252 ? -17.981 6.235 -14.232 1.00 32.66 268 SER A O 1
ATOM 2525 N N . TYR A 1 253 ? -18.591 8.245 -15.063 1.00 26.72 269 TYR A N 1
ATOM 2526 C CA . TYR A 1 253 ? -18.155 9.017 -13.907 1.00 26.86 269 TYR A CA 1
ATOM 2527 C C . TYR A 1 253 ? -19.375 9.640 -13.238 1.00 32.27 269 TYR A C 1
ATOM 2528 O O . TYR A 1 253 ? -20.145 10.358 -13.894 1.00 33.38 269 TYR A O 1
ATOM 2546 N N . HIS A 1 254 ? -19.545 9.388 -11.938 1.00 33.73 270 HIS A N 1
ATOM 2547 C CA . HIS A 1 254 ? -20.470 10.180 -11.137 1.00 31.38 270 HIS A CA 1
ATOM 2548 C C . HIS A 1 254 ? -19.730 11.426 -10.664 1.00 35.38 270 HIS A C 1
ATOM 2549 O O . HIS A 1 254 ? -18.684 11.319 -10.027 1.00 34.57 270 HIS A O 1
ATOM 2563 N N . LEU A 1 255 ? -20.260 12.601 -10.993 1.00 29.77 271 LEU A N 1
ATOM 2564 C CA . LEU A 1 255 ? -19.610 13.876 -10.701 1.00 29.53 271 LEU A CA 1
ATOM 2565 C C . LEU A 1 255 ? -20.559 14.790 -9.936 1.00 35.63 271 LEU A C 1
ATOM 2566 O O . LEU A 1 255 ? -21.760 14.826 -10.218 1.00 35.20 271 LEU A O 1
ATOM 2582 N N . MET A 1 256 ? -20.017 15.522 -8.962 1.00 31.81 272 MET A N 1
ATOM 2583 C CA . MET A 1 256 ? -20.824 16.368 -8.084 1.00 31.61 272 MET A CA 1
ATOM 2584 C C . MET A 1 256 ? -20.334 17.807 -8.129 1.00 37.41 272 MET A C 1
ATOM 2585 O O . MET A 1 256 ? -19.411 18.180 -7.383 1.00 37.02 272 MET A O 1
ATOM 2599 N N . PRO A 1 257 ? -20.936 18.659 -8.954 1.00 34.67 273 PRO A N 1
ATOM 2600 C CA . PRO A 1 257 ? -20.641 20.094 -8.860 1.00 32.80 273 PRO A CA 1
ATOM 2601 C C . PRO A 1 257 ? -20.996 20.616 -7.471 1.00 33.69 273 PRO A C 1
ATOM 2602 O O . PRO A 1 257 ? -21.887 20.096 -6.790 1.00 35.72 273 PRO A O 1
ATOM 2613 N N . GLY A 1 258 ? -20.284 21.660 -7.056 1.00 35.11 274 GLY A N 1
ATOM 2614 C CA . GLY A 1 258 ? -20.639 22.399 -5.853 1.00 35.67 274 GLY A CA 1
ATOM 2615 C C . GLY A 1 258 ? -20.259 21.726 -4.548 1.00 39.13 274 GLY A C 1
ATOM 2616 O O . GLY A 1 258 ? -20.897 21.969 -3.504 1.00 34.82 274 GLY A O 1
ATOM 2620 N N . MET A 1 259 ? -19.220 20.896 -4.566 1.00 34.85 275 MET A N 1
ATOM 2621 C CA . MET A 1 259 ? -18.714 20.303 -3.342 1.00 45.67 275 MET A CA 1
ATOM 2622 C C . MET A 1 259 ? -17.990 21.349 -2.496 1.00 43.61 275 MET A C 1
ATOM 2623 O O . MET A 1 259 ? -17.575 22.391 -3.002 1.00 34.01 275 MET A O 1
ATOM 2637 N N . PRO A 1 260 ? -17.816 21.082 -1.201 1.00 37.14 276 PRO A N 1
ATOM 2638 C CA . PRO A 1 260 ? -17.059 22.016 -0.353 1.00 35.35 276 PRO A CA 1
ATOM 2639 C C . PRO A 1 260 ? -15.687 22.283 -0.943 1.00 34.30 276 PRO A C 1
ATOM 2640 O O . PRO A 1 260 ? -14.999 21.370 -1.404 1.00 41.99 276 PRO A O 1
ATOM 2651 N N . GLY A 1 261 ? -15.296 23.549 -0.942 1.00 38.82 277 GLY A N 1
ATOM 2652 C CA . GLY A 1 261 ? -14.008 23.933 -1.467 1.00 37.06 277 GLY A CA 1
ATOM 2653 C C . GLY A 1 261 ? -13.994 24.271 -2.937 1.00 40.90 277 GLY A C 1
ATOM 2654 O O . GLY A 1 261 ? -12.998 24.832 -3.425 1.00 43.42 277 GLY A O 1
ATOM 2658 N N . SER A 1 262 ? -15.073 23.988 -3.651 1.00 44.72 278 SER A N 1
ATOM 2659 C CA . SER A 1 262 ? -15.109 24.228 -5.078 1.00 37.27 278 SER A CA 1
ATOM 2660 C C . SER A 1 262 ? -15.752 25.584 -5.370 1.00 43.97 278 SER A C 1
ATOM 2661 O O . SER A 1 262 ? -16.074 26.367 -4.476 1.00 40.02 278 SER A O 1
ATOM 2669 N N . SER A 1 263 ? -15.937 25.867 -6.650 1.00 39.64 279 SER A N 1
ATOM 2670 C CA . SER A 1 263 ? -16.538 27.114 -7.098 1.00 43.68 279 SER A CA 1
ATOM 2671 C C . SER A 1 263 ? -17.122 26.876 -8.480 1.00 37.06 279 SER A C 1
ATOM 2672 O O . SER A 1 263 ? -16.887 25.836 -9.102 1.00 38.41 279 SER A O 1
ATOM 2680 N N . ILE A 1 264 ? -17.908 27.845 -8.951 1.00 39.47 280 ILE A N 1
ATOM 2681 C CA . ILE A 1 264 ? -18.475 27.738 -10.291 1.00 46.07 280 ILE A CA 1
ATOM 2682 C C . ILE A 1 264 ? -17.359 27.587 -11.314 1.00 40.51 280 ILE A C 1
ATOM 2683 O O . ILE A 1 264 ? -17.385 26.681 -12.152 1.00 33.83 280 ILE A O 1
ATOM 2699 N N . GLU A 1 265 ? -16.347 28.456 -11.246 1.00 40.20 281 GLU A N 1
ATOM 2700 C CA . GLU A 1 265 ? -15.260 28.389 -12.215 1.00 64.79 281 GLU A CA 1
ATOM 2701 C C . GLU A 1 265 ? -14.456 27.106 -12.059 1.00 53.47 281 GLU A C 1
ATOM 2702 O O . GLU A 1 265 ? -14.033 26.516 -13.054 1.00 37.25 281 GLU A O 1
ATOM 2714 N N . MET A 1 266 ? -14.209 26.671 -10.825 1.00 39.15 282 MET A N 1
ATOM 2715 C CA . MET A 1 266 ? -13.521 25.402 -10.614 1.00 42.44 282 MET A CA 1
ATOM 2716 C C . MET A 1 266 ? -14.311 24.234 -11.205 1.00 37.37 282 MET A C 1
ATOM 2717 O O . MET A 1 266 ? -13.729 23.321 -11.807 1.00 34.12 282 MET A O 1
ATOM 2731 N N . ASP A 1 267 ? -15.631 24.210 -10.982 1.00 32.71 283 ASP A N 1
ATOM 2732 C CA . ASP A 1 267 ? -16.453 23.152 -11.565 1.00 33.23 283 ASP A CA 1
ATOM 2733 C C . ASP A 1 267 ? -16.408 23.179 -13.091 1.00 33.54 283 ASP A C 1
ATOM 2734 O O . ASP A 1 267 ? -16.310 22.127 -13.729 1.00 32.77 283 ASP A O 1
ATOM 2743 N N . LYS A 1 268 ? -16.547 24.361 -13.695 1.00 32.40 284 LYS A N 1
ATOM 2744 C CA . LYS A 1 268 ? -16.461 24.468 -15.149 1.00 33.86 284 LYS A CA 1
ATOM 2745 C C . LYS A 1 268 ? -15.134 23.922 -15.668 1.00 35.13 284 LYS A C 1
ATOM 2746 O O . LYS A 1 268 ? -15.099 23.207 -16.679 1.00 34.66 284 LYS A O 1
ATOM 2765 N N . LYS A 1 269 ? -14.028 24.261 -15.002 1.00 42.27 285 LYS A N 1
ATOM 2766 C CA . LYS A 1 269 ? -12.729 23.762 -15.441 1.00 37.81 285 LYS A CA 1
ATOM 2767 C C . LYS A 1 269 ? -12.649 22.255 -15.311 1.00 33.44 285 LYS A C 1
ATOM 2768 O O . LYS A 1 269 ? -12.051 21.589 -16.170 1.00 33.58 285 LYS A O 1
ATOM 2787 N N . MET A 1 270 ? -13.270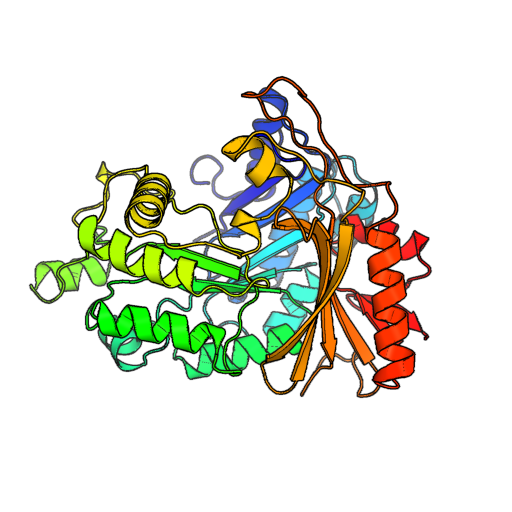 21.693 -14.270 1.00 33.14 286 MET A N 1
ATOM 2788 C CA . MET A 1 270 ? -13.280 20.243 -14.129 1.00 34.90 286 MET A CA 1
ATOM 2789 C C . MET A 1 270 ? -13.929 19.575 -15.347 1.00 28.83 286 MET A C 1
ATOM 2790 O O . MET A 1 270 ? -13.435 18.564 -15.877 1.00 30.16 286 MET A O 1
ATOM 2804 N N . PHE A 1 271 ? -15.100 20.066 -15.749 1.00 27.97 287 PHE A N 1
ATOM 2805 C CA . PHE A 1 271 ? -15.747 19.448 -16.903 1.00 32.64 287 PHE A CA 1
ATOM 2806 C C . PHE A 1 271 ? -14.913 19.591 -18.171 1.00 33.46 287 PHE A C 1
ATOM 2807 O O . PHE A 1 271 ? -14.847 18.654 -18.992 1.00 30.82 287 PHE A O 1
ATOM 2824 N N . LYS A 1 272 ? -14.314 20.764 -18.383 1.00 29.27 288 LYS A N 1
ATOM 2825 C CA . LYS A 1 272 ? -13.460 20.923 -19.554 1.00 33.35 288 LYS A CA 1
ATOM 2826 C C . LYS A 1 272 ? -12.325 19.902 -19.510 1.00 31.72 288 LYS A C 1
ATOM 2827 O O . LYS A 1 272 ? -12.003 19.245 -20.516 1.00 32.13 288 LYS A O 1
ATOM 2846 N N . GLU A 1 273 ? -11.725 19.739 -18.329 1.00 32.73 289 GLU A N 1
ATOM 2847 C CA . GLU A 1 273 ? -10.578 18.862 -18.201 1.00 30.72 289 GLU A CA 1
ATOM 2848 C C . GLU A 1 273 ? -10.970 17.418 -18.446 1.00 30.52 289 GLU A C 1
ATOM 2849 O O . GLU A 1 273 ? -10.222 16.685 -19.092 1.00 31.30 289 GLU A O 1
ATOM 2861 N N . ILE A 1 274 ? -12.142 16.994 -17.957 1.00 29.35 290 ILE A N 1
ATOM 2862 C CA . ILE A 1 274 ? -12.576 15.606 -18.090 1.00 31.49 290 ILE A CA 1
ATOM 2863 C C . ILE A 1 274 ? -12.768 15.219 -19.549 1.00 28.66 290 ILE A C 1
ATOM 2864 O O . ILE A 1 274 ? -12.655 14.029 -19.902 1.00 28.50 290 ILE A O 1
ATOM 2880 N N . PHE A 1 275 ? -13.068 16.193 -20.413 1.00 29.25 291 PHE A N 1
ATOM 2881 C CA . PHE A 1 275 ? -13.319 15.900 -21.825 1.00 30.35 291 PHE A CA 1
ATOM 2882 C C . PHE A 1 275 ? -12.154 16.238 -22.753 1.00 29.61 291 PHE A C 1
ATOM 2883 O O . PHE A 1 275 ? -12.264 16.005 -23.979 1.00 28.50 291 PHE A O 1
ATOM 2900 N N . THR A 1 276 ? -11.053 16.802 -22.215 1.00 29.10 292 THR A N 1
ATOM 2901 C CA . THR A 1 276 ? -9.927 17.239 -23.041 1.00 26.94 292 THR A CA 1
ATOM 2902 C C . THR A 1 276 ? -8.568 16.839 -22.462 1.00 30.13 292 THR A C 1
ATOM 2903 O O . THR A 1 276 ? -7.530 17.212 -23.023 1.00 31.05 292 THR A O 1
ATOM 2914 N N . ASN A 1 277 ? -8.543 16.090 -21.366 1.00 31.02 293 ASN A N 1
ATOM 2915 C CA . ASN A 1 277 ? -7.323 15.541 -20.780 1.00 26.77 293 ASN A CA 1
ATOM 2916 C C . ASN A 1 277 ? -7.394 14.026 -20.894 1.00 25.98 293 ASN A C 1
ATOM 2917 O O . ASN A 1 277 ? -8.380 13.422 -20.431 1.00 30.47 293 ASN A O 1
ATOM 2928 N N . PRO A 1 278 ? -6.448 13.375 -21.585 1.00 27.82 294 PRO A N 1
ATOM 2929 C CA . PRO A 1 278 ? -6.624 11.938 -21.900 1.00 28.10 294 PRO A CA 1
ATOM 2930 C C . PRO A 1 278 ? -6.587 11.037 -20.663 1.00 28.59 294 PRO A C 1
ATOM 2931 O O . PRO A 1 278 ? -6.921 9.850 -20.743 1.00 29.91 294 PRO A O 1
ATOM 2942 N N . ASP A 1 279 ? -6.208 11.574 -19.510 1.00 32.95 295 ASP A N 1
ATOM 2943 C CA . ASP A 1 279 ? -6.326 10.827 -18.268 1.00 30.23 295 ASP A CA 1
ATOM 2944 C C . ASP A 1 279 ? -7.768 10.491 -17.936 1.00 28.32 295 ASP A C 1
ATOM 2945 O O . ASP A 1 279 ? -8.012 9.553 -17.167 1.00 30.06 295 ASP A O 1
ATOM 2954 N N . PHE A 1 280 ? -8.731 11.231 -18.485 1.00 25.46 296 PHE A N 1
ATOM 2955 C CA . PHE A 1 280 ? -10.129 11.001 -18.153 1.00 28.36 296 PHE A CA 1
ATOM 2956 C C . PHE A 1 280 ? -10.900 10.473 -19.352 1.00 31.40 296 PHE A C 1
ATOM 2957 O O . PHE A 1 280 ? -10.894 9.247 -19.620 1.00 27.59 296 PHE A O 1
ATOM 2974 N N . MET A 1 281 ? -11.582 11.340 -20.085 1.00 27.12 297 MET A N 1
ATOM 2975 C CA . MET A 1 281 ? -12.350 10.943 -21.259 1.00 25.02 297 MET A CA 1
ATOM 2976 C C . MET A 1 281 ? -13.321 9.783 -20.975 1.00 29.58 297 MET A C 1
ATOM 2977 O O . MET A 1 281 ? -13.300 8.758 -21.660 1.00 28.78 297 MET A O 1
ATOM 2991 N N . PRO A 1 282 ? -14.220 9.950 -20.018 1.00 28.53 298 PRO A N 1
ATOM 2992 C CA . PRO A 1 282 ? -15.220 8.908 -19.761 1.00 24.67 298 PRO A CA 1
ATOM 2993 C C . PRO A 1 282 ? -16.197 8.795 -20.914 1.00 27.02 298 PRO A C 1
ATOM 2994 O O . PRO A 1 282 ? -16.413 9.755 -21.656 1.00 28.06 298 PRO A O 1
ATOM 3005 N N . ASP A 1 283 ? -16.832 7.615 -21.010 1.00 25.32 299 ASP A N 1
ATOM 3006 C CA . ASP A 1 283 ? -17.897 7.402 -21.984 1.00 27.46 299 ASP A CA 1
ATOM 3007 C C . ASP A 1 283 ? -19.195 8.074 -21.559 1.00 27.94 299 ASP A C 1
ATOM 3008 O O . ASP A 1 283 ? -20.029 8.406 -22.409 1.00 28.73 299 ASP A O 1
ATOM 3017 N N . MET A 1 284 ? -19.411 8.210 -20.256 1.00 27.64 300 MET A N 1
ATOM 3018 C CA . MET A 1 284 ? -20.699 8.619 -19.724 1.00 28.21 300 MET A CA 1
ATOM 3019 C C . MET A 1 284 ? -20.414 9.390 -18.453 1.00 29.27 300 MET A C 1
ATOM 3020 O O . MET A 1 284 ? -19.415 9.124 -17.774 1.00 30.39 300 MET A O 1
ATOM 3034 N N . VAL A 1 285 ? -21.289 10.345 -18.132 1.00 25.73 301 VAL A N 1
ATOM 3035 C CA . VAL A 1 285 ? -21.185 11.056 -16.864 1.00 25.57 301 VAL A CA 1
ATOM 3036 C C . VAL A 1 285 ? -22.571 11.173 -16.260 1.00 28.61 301 VAL A C 1
ATOM 3037 O O . VAL A 1 285 ? -23.556 11.318 -16.985 1.00 32.35 301 VAL A O 1
ATOM 3050 N N . LYS A 1 286 ? -22.638 11.112 -14.930 1.00 32.72 302 LYS A N 1
ATOM 3051 C CA . LYS A 1 286 ? -23.858 11.295 -14.148 1.00 33.13 302 LYS A CA 1
ATOM 3052 C C . LYS A 1 286 ? -23.597 12.484 -13.235 1.00 34.14 302 LYS A C 1
ATOM 3053 O O . LYS A 1 286 ? -22.648 12.451 -12.440 1.00 31.83 302 LYS A O 1
ATOM 3072 N N . ILE A 1 287 ? -24.342 13.575 -13.440 1.00 34.86 303 ILE A N 1
ATOM 3073 C CA . ILE A 1 287 ? -24.042 14.857 -12.809 1.00 35.01 303 ILE A CA 1
ATOM 3074 C C . ILE A 1 287 ? -25.197 15.250 -11.902 1.00 36.06 303 ILE A C 1
ATOM 3075 O O . ILE A 1 287 ? -26.355 15.248 -12.328 1.00 35.69 303 ILE A O 1
ATOM 3091 N N . TYR A 1 288 ? -24.889 15.625 -10.662 1.00 33.20 304 TYR A N 1
ATOM 3092 C CA . TYR A 1 288 ? -25.932 16.244 -9.837 1.00 37.41 304 TYR A CA 1
ATOM 3093 C C . TYR A 1 288 ? -25.260 17.083 -8.766 1.00 37.67 304 TYR A C 1
ATOM 3094 O O . TYR A 1 288 ? -24.270 16.623 -8.188 1.00 38.39 304 TYR A O 1
ATOM 3112 N N . PRO A 1 289 ? -25.749 18.286 -8.466 1.00 38.40 305 PRO A N 1
ATOM 3113 C CA . PRO A 1 289 ? -25.058 19.131 -7.481 1.00 34.19 305 PRO A CA 1
ATOM 3114 C C . PRO A 1 289 ? -25.001 18.469 -6.115 1.00 38.29 305 PRO A C 1
ATOM 3115 O O . PRO A 1 289 ? -25.871 17.685 -5.754 1.00 39.05 305 PRO A O 1
ATOM 3126 N N . CYS A 1 290 ? -23.936 18.773 -5.378 1.00 37.33 306 CYS A N 1
ATOM 3127 C CA . CYS A 1 290 ? -23.739 18.253 -4.034 1.00 34.44 306 CYS A CA 1
ATOM 3128 C C . CYS A 1 290 ? -24.846 18.766 -3.127 1.00 42.71 306 CYS A C 1
ATOM 3129 O O . CYS A 1 290 ? -25.196 19.949 -3.170 1.00 37.65 306 CYS A O 1
ATOM 3137 N N . LEU A 1 291 ? -25.410 17.866 -2.327 1.00 38.95 307 LEU A N 1
ATOM 3138 C CA . LEU A 1 291 ? -26.530 18.166 -1.445 1.00 59.26 307 LEU A CA 1
ATOM 3139 C C . LEU A 1 291 ? -26.121 17.921 0.001 1.00 48.83 307 LEU A C 1
ATOM 3140 O O . LEU A 1 291 ? -25.155 17.203 0.274 1.00 50.39 307 LEU A O 1
ATOM 3156 N N . VAL A 1 292 ? -26.890 18.502 0.922 1.00 38.34 308 VAL A N 1
ATOM 3157 C CA . VAL A 1 292 ? -26.723 18.297 2.355 1.00 42.38 308 VAL A CA 1
ATOM 3158 C C . VAL A 1 292 ? -27.837 17.371 2.821 1.00 47.47 308 VAL A C 1
ATOM 3159 O O . VAL A 1 292 ? -29.009 17.766 2.862 1.00 48.50 308 VAL A O 1
ATOM 3172 N N . ILE A 1 293 ? -27.469 16.147 3.193 1.00 51.68 309 ILE A N 1
ATOM 3173 C CA . ILE A 1 293 ? -28.397 15.177 3.762 1.00 56.19 309 ILE A CA 1
ATOM 3174 C C . ILE A 1 293 ? -27.970 14.886 5.197 1.00 47.87 309 ILE A C 1
ATOM 3175 O O . ILE A 1 293 ? -26.789 14.624 5.454 1.00 70.48 309 ILE A O 1
ATOM 3191 N N . GLU A 1 294 ? -28.937 14.886 6.116 1.00 61.68 310 GLU A N 1
ATOM 3192 C CA . GLU A 1 294 ? -28.630 14.631 7.519 1.00 53.29 310 GLU A CA 1
ATOM 3193 C C . GLU A 1 294 ? -27.917 13.296 7.680 1.00 66.78 310 GLU A C 1
ATOM 3194 O O . GLU A 1 294 ? -28.177 12.344 6.943 1.00 69.00 310 GLU A O 1
ATOM 3200 N N . GLY A 1 295 ? -26.983 13.247 8.633 1.00 69.41 311 GLY A N 1
ATOM 3201 C CA . GLY A 1 295 ? -26.243 12.037 8.920 1.00 77.26 311 GLY A CA 1
ATOM 3202 C C . GLY A 1 295 ? -25.014 11.793 8.074 1.00 85.18 311 GLY A C 1
ATOM 3203 O O . GLY A 1 295 ? -24.408 10.719 8.193 1.00 80.67 311 GLY A O 1
ATOM 3207 N N . THR A 1 296 ? -24.623 12.743 7.234 1.00 100.53 312 THR A N 1
ATOM 3208 C CA . THR A 1 296 ? -23.438 12.607 6.401 1.00 98.09 312 THR A CA 1
ATOM 3209 C C . THR A 1 296 ? -22.340 13.550 6.879 1.00 76.80 312 THR A C 1
ATOM 3210 O O . THR A 1 296 ? -22.563 14.465 7.673 1.00 55.32 312 THR A O 1
ATOM 3221 N N . GLU A 1 297 ? -21.126 13.311 6.380 1.00 58.09 313 GLU A N 1
ATOM 3222 C CA . GLU A 1 297 ? -20.032 14.237 6.637 1.00 75.60 313 GLU A CA 1
ATOM 3223 C C . GLU A 1 297 ? -20.356 15.612 6.074 1.00 63.55 313 GLU A C 1
ATOM 3224 O O . GLU A 1 297 ? -20.077 16.630 6.709 1.00 51.59 313 GLU A O 1
ATOM 3236 N N . LEU A 1 298 ? -20.944 15.665 4.879 1.00 52.22 314 LEU A N 1
ATOM 3237 C CA . LEU A 1 298 ? -21.353 16.948 4.319 1.00 52.44 314 LEU A CA 1
ATOM 3238 C C . LEU A 1 298 ? -22.317 17.676 5.239 1.00 49.11 314 LEU A C 1
ATOM 3239 O O . LEU A 1 298 ? -22.269 18.912 5.340 1.00 44.66 314 LEU A O 1
ATOM 3255 N N . TYR A 1 299 ? -23.165 16.931 5.961 1.00 46.65 315 TYR A N 1
ATOM 3256 C CA . TYR A 1 299 ? -24.048 17.584 6.917 1.00 43.07 315 TYR A CA 1
ATOM 3257 C C . TYR A 1 299 ? -23.247 18.203 8.058 1.00 45.45 315 TYR A C 1
ATOM 3258 O O . TYR A 1 299 ? -23.561 19.309 8.524 1.00 45.50 315 TYR A O 1
ATOM 3276 N N . GLU A 1 300 ? -22.247 17.476 8.564 1.00 53.86 316 GLU A N 1
ATOM 3277 C CA . GLU A 1 300 ? -21.415 18.022 9.633 1.00 64.03 316 GLU A CA 1
ATOM 3278 C C . GLU A 1 300 ? -20.715 19.300 9.172 1.00 51.79 316 GLU A C 1
ATOM 3279 O O . GLU A 1 300 ? -20.731 20.320 9.869 1.00 49.00 316 GLU A O 1
ATOM 3291 N N . MET A 1 301 ? -20.130 19.273 7.970 1.00 46.25 317 MET A N 1
ATOM 3292 C CA . MET A 1 301 ? -19.487 20.461 7.414 1.00 41.72 317 MET A CA 1
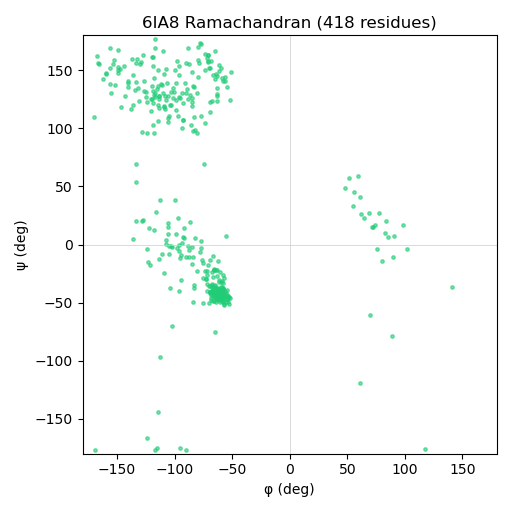ATOM 3293 C C . MET A 1 301 ? -20.479 21.608 7.307 1.00 45.77 317 MET A C 1
ATOM 3294 O O . MET A 1 301 ? -20.178 22.742 7.694 1.00 43.04 317 MET A O 1
ATOM 3308 N N . TRP A 1 302 ? -21.680 21.323 6.793 1.00 51.77 318 TRP A N 1
ATOM 3309 C CA . TRP A 1 302 ? -22.714 22.347 6.692 1.00 46.41 318 TRP A CA 1
ATOM 3310 C C . TRP A 1 302 ? -23.057 22.912 8.061 1.00 50.87 318 TRP A C 1
ATOM 3311 O O . TRP A 1 302 ? -23.222 24.125 8.211 1.00 43.82 318 TRP A O 1
ATOM 3332 N N . LYS A 1 303 ? -23.136 22.048 9.074 1.00 43.75 319 LYS A N 1
ATOM 3333 C CA . LYS A 1 303 ? -23.474 22.479 10.422 1.00 42.90 319 LYS A CA 1
ATOM 3334 C C . LYS A 1 303 ? -22.420 23.438 10.956 1.00 44.54 319 LYS A C 1
ATOM 3335 O O . LYS A 1 303 ? -22.741 24.397 11.668 1.00 48.31 319 LYS A O 1
ATOM 3347 N N . ARG A 1 304 ? -21.150 23.193 10.628 1.00 49.12 320 ARG A N 1
ATOM 3348 C CA . ARG A 1 304 ? -20.077 24.037 11.140 1.00 54.89 320 ARG A CA 1
ATOM 3349 C C . ARG A 1 304 ? -19.963 25.365 10.398 1.00 55.57 320 ARG A C 1
ATOM 3350 O O . ARG A 1 304 ? -19.115 26.188 10.760 1.00 49.26 320 ARG A O 1
ATOM 3371 N N . GLY A 1 305 ? -20.722 25.564 9.322 1.00 46.01 321 GLY A N 1
ATOM 3372 C CA . GLY A 1 305 ? -20.541 26.749 8.513 1.00 49.33 321 GLY A CA 1
ATOM 3373 C C . GLY A 1 305 ? -19.442 26.636 7.484 1.00 44.16 321 GLY A C 1
ATOM 3374 O O . GLY A 1 305 ? -18.969 27.659 6.979 1.00 45.90 321 GLY A O 1
ATOM 3378 N N . GLU A 1 306 ? -19.050 25.418 7.123 1.00 38.40 322 GLU A N 1
ATOM 3379 C CA . GLU A 1 306 ? -17.983 25.178 6.163 1.00 46.33 322 GLU A CA 1
ATOM 3380 C C . GLU A 1 306 ? -18.490 24.969 4.742 1.00 66.89 322 GLU A C 1
ATOM 3381 O O . GLU A 1 306 ? -17.681 24.934 3.809 1.00 67.67 322 GLU A O 1
ATOM 3393 N N . PHE A 1 307 ? -19.798 24.842 4.548 1.00 51.10 323 PHE A N 1
ATOM 3394 C CA . PHE A 1 307 ? -20.329 24.383 3.268 1.00 59.67 323 PHE A CA 1
ATOM 3395 C C . PHE A 1 307 ? -21.662 25.070 3.020 1.00 54.40 323 PHE A C 1
ATOM 3396 O O . PHE A 1 307 ? -22.595 24.918 3.815 1.00 43.94 323 PHE A O 1
ATOM 3413 N N . LYS A 1 308 ? -21.731 25.845 1.939 1.00 47.74 324 LYS A N 1
ATOM 3414 C CA . LYS A 1 308 ? -22.986 26.381 1.427 1.00 46.83 324 LYS A CA 1
ATOM 3415 C C . LYS A 1 308 ? -23.227 25.739 0.071 1.00 41.57 324 LYS A C 1
ATOM 3416 O O . LYS A 1 308 ? -22.553 26.103 -0.904 1.00 39.08 324 LYS A O 1
ATOM 3422 N N . PRO A 1 309 ? -24.161 24.793 -0.057 1.00 39.21 325 PRO A N 1
ATOM 3423 C CA . PRO A 1 309 ? -24.321 24.097 -1.344 1.00 41.02 325 PRO A CA 1
ATOM 3424 C C . PRO A 1 309 ? -24.919 25.035 -2.378 1.00 45.31 325 PRO A C 1
ATOM 3425 O O . PRO A 1 309 ? -25.500 26.074 -2.055 1.00 37.42 325 PRO A O 1
ATOM 3436 N N . TYR A 1 310 ? -24.778 24.641 -3.637 1.00 40.13 326 TYR A N 1
ATOM 3437 C CA . TYR A 1 310 ? -25.363 25.391 -4.732 1.00 41.64 326 TYR A CA 1
ATOM 3438 C C . TYR A 1 310 ? -26.869 25.485 -4.548 1.00 38.68 326 TYR A C 1
ATOM 3439 O O . TYR A 1 310 ? -27.517 24.528 -4.109 1.00 39.94 326 TYR A O 1
ATOM 3457 N N . ARG A 1 311 ? -27.428 26.637 -4.912 1.00 40.63 327 ARG A N 1
ATOM 3458 C CA . ARG A 1 311 ? -28.852 26.767 -5.185 1.00 47.51 327 ARG A CA 1
ATOM 3459 C C . ARG A 1 311 ? -29.097 26.480 -6.667 1.00 41.88 327 ARG A C 1
ATOM 3460 O O . ARG A 1 311 ? -28.176 26.138 -7.412 1.00 41.25 327 ARG A O 1
ATOM 3481 N N . GLU A 1 312 ? -30.348 26.628 -7.110 1.00 52.09 328 GLU A N 1
ATOM 3482 C CA . GLU A 1 312 ? -30.692 26.255 -8.478 1.00 51.31 328 GLU A CA 1
ATOM 3483 C C . GLU A 1 312 ? -29.901 27.061 -9.502 1.00 38.93 328 GLU A C 1
ATOM 3484 O O . GLU A 1 312 ? -29.406 26.498 -10.485 1.00 39.02 328 GLU A O 1
ATOM 3496 N N . GLU A 1 313 ? -29.769 28.375 -9.291 1.00 47.45 329 GLU A N 1
ATOM 3497 C CA . GLU A 1 313 ? -29.058 29.221 -10.245 1.00 56.86 329 GLU A CA 1
ATOM 3498 C C . GLU A 1 313 ? -27.655 28.684 -10.521 1.00 51.04 329 GLU A C 1
ATOM 3499 O O . GLU A 1 313 ? -27.238 28.561 -11.673 1.00 41.42 329 GLU A O 1
ATOM 3511 N N . GLU A 1 314 ? -26.895 28.386 -9.474 1.00 39.98 330 GLU A N 1
ATOM 3512 C CA . GLU A 1 314 ? -25.511 27.972 -9.685 1.00 50.05 330 GLU A CA 1
ATOM 3513 C C . GLU A 1 314 ? -25.437 26.597 -10.344 1.00 41.97 330 GLU A C 1
ATOM 3514 O O . GLU A 1 314 ? -24.588 26.362 -11.214 1.00 36.62 330 GLU A O 1
ATOM 3526 N N . ALA A 1 315 ? -26.296 25.666 -9.917 1.00 34.07 331 ALA A N 1
ATOM 3527 C CA . ALA A 1 315 ? -26.281 24.337 -10.512 1.00 36.81 331 ALA A CA 1
ATOM 3528 C C . ALA A 1 315 ? -26.595 24.428 -11.995 1.00 32.13 331 ALA A C 1
ATOM 3529 O O . ALA A 1 315 ? -25.952 23.762 -12.813 1.00 36.13 331 ALA A O 1
ATOM 3536 N N . ILE A 1 316 ? -27.581 25.256 -12.354 1.00 37.12 332 ILE A N 1
ATOM 3537 C CA . ILE A 1 316 ? -27.971 25.418 -13.752 1.00 45.17 332 ILE A CA 1
ATOM 3538 C C . ILE A 1 316 ? -26.820 25.983 -14.570 1.00 44.14 332 ILE A C 1
ATOM 3539 O O . ILE A 1 316 ? -26.558 25.522 -15.686 1.00 42.81 332 ILE A O 1
ATOM 3555 N N . GLU A 1 317 ? -26.122 26.992 -14.039 1.00 41.27 333 GLU A N 1
ATOM 3556 C CA . GLU A 1 317 ? -25.005 27.585 -14.761 1.00 48.70 333 GLU A CA 1
ATOM 3557 C C . GLU A 1 317 ? -23.932 26.546 -15.037 1.00 36.94 333 GLU A C 1
ATOM 3558 O O . GLU A 1 317 ? -23.431 26.445 -16.157 1.00 35.32 333 GLU A O 1
ATOM 3570 N N . VAL A 1 318 ? -23.553 25.763 -14.023 1.00 35.11 334 VAL A N 1
ATOM 3571 C CA . VAL A 1 318 ? -22.478 24.785 -14.200 1.00 37.78 334 VAL A CA 1
ATOM 3572 C C . VAL A 1 318 ? -22.908 23.661 -15.146 1.00 36.44 334 VAL A C 1
ATOM 3573 O O . VAL A 1 318 ? -22.159 23.255 -16.046 1.00 31.53 334 VAL A O 1
ATOM 3586 N N . ILE A 1 319 ? -24.110 23.125 -14.953 1.00 33.31 335 ILE A N 1
ATOM 3587 C CA . ILE A 1 319 ? -24.507 21.974 -15.757 1.00 32.15 335 ILE A CA 1
ATOM 3588 C C . ILE A 1 319 ? -24.740 22.402 -17.197 1.00 33.21 335 ILE A C 1
ATOM 3589 O O . ILE A 1 319 ? -24.440 21.659 -18.141 1.00 32.83 335 ILE A O 1
ATOM 3605 N N . SER A 1 320 ? -25.268 23.610 -17.390 1.00 32.81 336 SER A N 1
ATOM 3606 C CA . SER A 1 320 ? -25.460 24.119 -18.749 1.00 37.35 336 SER A CA 1
ATOM 3607 C C . SER A 1 320 ? -24.126 24.277 -19.476 1.00 35.00 336 SER A C 1
ATOM 3608 O O . SER A 1 320 ? -23.974 23.871 -20.642 1.00 35.01 336 SER A O 1
ATOM 3616 N N . TYR A 1 321 ? -23.125 24.814 -18.783 1.00 32.77 337 TYR A N 1
ATOM 3617 C CA . TYR A 1 321 ? -21.785 24.849 -19.352 1.00 39.76 337 TYR A CA 1
ATOM 3618 C C . TYR A 1 321 ? -21.312 23.446 -19.707 1.00 30.14 337 TYR A C 1
ATOM 3619 O O . TYR A 1 321 ? -20.835 23.197 -20.820 1.00 32.91 337 TYR A O 1
ATOM 3637 N N . ALA A 1 322 ? -21.383 22.523 -18.751 1.00 29.72 338 ALA A N 1
ATOM 3638 C CA . ALA A 1 322 ? -20.893 21.175 -18.996 1.00 30.85 338 ALA A CA 1
ATOM 3639 C C . ALA A 1 322 ? -21.537 20.569 -20.234 1.00 30.70 338 ALA A C 1
ATOM 3640 O O . ALA A 1 322 ? -20.841 20.000 -21.081 1.00 33.41 338 ALA A O 1
ATOM 3647 N N . LYS A 1 323 ? -22.868 20.679 -20.362 1.00 33.05 339 LYS A N 1
ATOM 3648 C CA . LYS A 1 323 ? -23.512 20.123 -21.548 1.00 31.89 339 LYS A CA 1
ATOM 3649 C C . LYS A 1 323 ? -23.088 20.838 -22.825 1.00 37.67 339 LYS A C 1
ATOM 3650 O O . LYS A 1 323 ? -23.047 20.222 -23.896 1.00 35.95 339 LYS A O 1
ATOM 3669 N N . SER A 1 324 ? -22.844 22.145 -22.758 1.00 31.01 340 SER A N 1
ATOM 3670 C CA . SER A 1 324 ? -22.491 22.880 -23.966 1.00 32.86 340 SER A CA 1
ATOM 3671 C C . SER A 1 324 ? -21.126 22.461 -24.507 1.00 32.51 340 SER A C 1
ATOM 3672 O O . SER A 1 324 ? -20.845 22.684 -25.689 1.00 37.06 340 SER A O 1
ATOM 3680 N N . ILE A 1 325 ? -20.247 21.913 -23.666 1.00 32.91 341 ILE A N 1
ATOM 3681 C CA . ILE A 1 325 ? -18.930 21.472 -24.129 1.00 39.38 341 ILE A CA 1
ATOM 3682 C C . ILE A 1 325 ? -18.807 19.962 -24.200 1.00 34.27 341 ILE A C 1
ATOM 3683 O O . ILE A 1 325 ? -17.736 19.473 -24.549 1.00 37.22 341 ILE A O 1
ATOM 3699 N N . MET A 1 326 ? -19.846 19.204 -23.867 1.00 29.61 342 MET A N 1
ATOM 3700 C CA . MET A 1 326 ? -19.734 17.741 -23.893 1.00 30.17 342 MET A CA 1
ATOM 3701 C C . MET A 1 326 ? -19.465 17.249 -25.313 1.00 33.91 342 MET A C 1
ATOM 3702 O O . MET A 1 326 ? -20.185 17.633 -26.230 1.00 31.36 342 MET A O 1
ATOM 3716 N N . PRO A 1 327 ? -18.460 16.412 -25.537 1.00 33.70 343 PRO A N 1
ATOM 3717 C CA . PRO A 1 327 ? -18.237 15.877 -26.889 1.00 29.98 343 PRO A CA 1
ATOM 3718 C C . PRO A 1 327 ? -19.384 14.993 -27.351 1.00 33.98 343 PRO A C 1
ATOM 3719 O O . PRO A 1 327 ? -20.236 14.541 -26.588 1.00 32.34 343 PRO A O 1
ATOM 3730 N N . LYS A 1 328 ? -19.374 14.723 -28.649 1.00 26.97 344 LYS A N 1
ATOM 3731 C CA . LYS A 1 328 ? -20.414 13.911 -29.256 1.00 29.64 344 LYS A CA 1
ATOM 3732 C C . LYS A 1 328 ? -20.378 12.482 -28.756 1.00 27.13 344 LYS A C 1
ATOM 3733 O O . LYS A 1 328 ? -21.360 11.758 -28.934 1.00 28.45 344 LYS A O 1
ATOM 3752 N N . TRP A 1 329 ? -19.238 12.036 -28.235 1.00 23.91 345 TRP A N 1
ATOM 3753 C CA . TRP A 1 329 ? -19.060 10.651 -27.818 1.00 25.47 345 TRP A CA 1
ATOM 3754 C C . TRP A 1 329 ? -19.397 10.424 -26.357 1.00 31.89 345 TRP A C 1
ATOM 3755 O O . TRP A 1 329 ? -19.220 9.296 -25.874 1.00 29.51 345 TRP A O 1
ATOM 3776 N N . VAL A 1 330 ? -19.917 11.445 -25.658 1.00 32.75 346 VAL A N 1
ATOM 3777 C CA . VAL A 1 330 ? -20.247 11.336 -24.239 1.00 24.38 346 VAL A CA 1
ATOM 3778 C C . VAL A 1 330 ? -21.740 11.147 -24.092 1.00 29.53 346 VAL A C 1
ATOM 3779 O O . VAL A 1 330 ? -22.541 11.856 -24.724 1.00 30.09 346 VAL A O 1
ATOM 3792 N N . ARG A 1 331 ? -22.119 10.200 -23.247 1.00 27.52 347 ARG A N 1
ATOM 3793 C CA . ARG A 1 331 ? -23.520 9.962 -22.946 1.00 29.49 347 ARG A CA 1
ATOM 3794 C C . ARG A 1 331 ? -23.789 10.486 -21.545 1.00 41.65 347 ARG A C 1
ATOM 3795 O O . ARG A 1 331 ? -22.972 10.315 -20.658 1.00 37.51 347 ARG A O 1
ATOM 3816 N N . THR A 1 332 ? -24.918 11.129 -21.336 1.00 38.43 348 THR A N 1
ATOM 3817 C CA . THR A 1 332 ? -25.242 11.702 -20.038 1.00 43.67 348 THR A CA 1
ATOM 3818 C C . THR A 1 332 ? -26.503 11.055 -19.491 1.00 65.21 348 THR A C 1
ATOM 3819 O O . THR A 1 332 ? -27.333 10.551 -20.248 1.00 64.03 348 THR A O 1
ATOM 3830 N N . SER A 1 333 ? -26.625 11.051 -18.170 1.00 144.55 349 SER A N 1
ATOM 3831 C CA . SER A 1 333 ? -27.827 10.576 -17.507 1.00 137.38 349 SER A CA 1
ATOM 3832 C C . SER A 1 333 ? -28.851 11.697 -17.431 1.00 143.30 349 SER A C 1
ATOM 3833 O O . SER A 1 333 ? -28.503 12.878 -17.345 1.00 144.37 349 SER A O 1
ATOM 3841 N N . ARG A 1 334 ? -30.124 11.318 -17.473 1.00 151.85 350 ARG A N 1
ATOM 3842 C CA . ARG A 1 334 ? -31.189 12.264 -17.173 1.00 148.39 350 ARG A CA 1
ATOM 3843 C C . ARG A 1 334 ? -30.896 12.932 -15.838 1.00 126.08 350 ARG A C 1
ATOM 3844 O O . ARG A 1 334 ? -30.684 12.253 -14.831 1.00 113.39 350 ARG A O 1
ATOM 3856 N N . ILE A 1 335 ? -30.845 14.262 -15.835 1.00 114.34 351 ILE A N 1
ATOM 3857 C CA . ILE A 1 335 ? -30.534 15.002 -14.614 1.00 117.56 351 ILE A CA 1
ATOM 3858 C C . ILE A 1 335 ? -31.708 14.841 -13.653 1.00 136.27 351 ILE A C 1
ATOM 3859 O O . ILE A 1 335 ? -32.817 15.311 -13.921 1.00 130.80 351 ILE A O 1
ATOM 3875 N N . GLN A 1 336 ? -31.465 14.169 -12.535 1.00 140.27 352 GLN A N 1
ATOM 3876 C CA . GLN A 1 336 ? -32.512 13.842 -11.575 1.00 119.72 352 GLN A CA 1
ATOM 3877 C C . GLN A 1 336 ? -31.836 13.328 -10.308 1.00 105.98 352 GLN A C 1
ATOM 3878 O O . GLN A 1 336 ? -30.606 13.287 -10.208 1.00 95.49 352 GLN A O 1
ATOM 3892 N N . ARG A 1 337 ? -32.653 12.914 -9.344 1.00 108.89 353 ARG A N 1
ATOM 3893 C CA . ARG A 1 337 ? -32.145 12.176 -8.199 1.00 102.06 353 ARG A CA 1
ATOM 3894 C C . ARG A 1 337 ? -33.293 11.417 -7.555 1.00 106.91 353 ARG A C 1
ATOM 3895 O O . ARG A 1 337 ? -34.441 11.869 -7.569 1.00 118.01 353 ARG A O 1
ATOM 3901 N N . ASP A 1 338 ? -32.965 10.252 -6.998 1.00 95.60 354 ASP A N 1
ATOM 3902 C CA . ASP A 1 338 ? -33.930 9.416 -6.300 1.00 127.63 354 ASP A CA 1
ATOM 3903 C C . ASP A 1 338 ? -34.082 9.801 -4.832 1.00 139.15 354 ASP A C 1
ATOM 3904 O O . ASP A 1 338 ? -34.572 8.991 -4.035 1.00 164.08 354 ASP A O 1
ATOM 3913 N N . ILE A 1 339 ? -33.676 11.009 -4.463 1.00 99.31 355 ILE A N 1
ATOM 3914 C CA . ILE A 1 339 ? -33.684 11.466 -3.075 1.00 73.03 355 ILE A CA 1
ATOM 3915 C C . ILE A 1 339 ? -34.871 12.405 -2.889 1.00 76.19 355 ILE A C 1
ATOM 3916 O O . ILE A 1 339 ? -34.941 13.437 -3.577 1.00 90.85 355 ILE A O 1
ATOM 3932 N N . PRO A 1 340 ? -35.809 12.100 -1.993 1.00 82.73 356 PRO A N 1
ATOM 3933 C CA . PRO A 1 340 ? -36.973 12.981 -1.831 1.00 77.96 356 PRO A CA 1
ATOM 3934 C C . PRO A 1 340 ? -36.578 14.299 -1.181 1.00 79.27 356 PRO A C 1
ATOM 3935 O O . PRO A 1 340 ? -35.619 14.379 -0.410 1.00 80.32 356 PRO A O 1
ATOM 3946 N N . ALA A 1 341 ? -37.349 15.343 -1.501 1.00 88.48 357 ALA A N 1
ATOM 3947 C CA . ALA A 1 341 ? -37.012 16.692 -1.066 1.00 91.48 357 ALA A CA 1
ATOM 3948 C C . ALA A 1 341 ? -37.082 16.862 0.443 1.00 115.70 357 ALA A C 1
ATOM 3949 O O . ALA A 1 341 ? -36.458 17.785 0.975 1.00 123.45 357 ALA A O 1
ATOM 3956 N N . THR A 1 342 ? -37.822 16.003 1.144 1.00 119.56 358 THR A N 1
ATOM 3957 C CA . THR A 1 342 ? -37.957 16.135 2.589 1.00 100.58 358 THR A CA 1
ATOM 3958 C C . THR A 1 342 ? -36.724 15.663 3.348 1.00 75.66 358 THR A C 1
ATOM 3959 O O . THR A 1 342 ? -36.615 15.938 4.548 1.00 78.80 358 THR A O 1
ATOM 3970 N N . VAL A 1 343 ? -35.804 14.956 2.690 1.00 67.37 359 VAL A N 1
ATOM 3971 C CA . VAL A 1 343 ? -34.540 14.564 3.309 1.00 82.41 359 VAL A CA 1
ATOM 3972 C C . VAL A 1 343 ? -33.414 15.543 3.000 1.00 89.22 359 VAL A C 1
ATOM 3973 O O . VAL A 1 343 ? -32.346 15.465 3.633 1.00 75.08 359 VAL A O 1
ATOM 3986 N N . ILE A 1 344 ? -33.616 16.461 2.059 1.00 103.79 360 ILE A N 1
ATOM 3987 C CA . ILE A 1 344 ? -32.590 17.424 1.676 1.00 96.85 360 ILE A CA 1
ATOM 3988 C C . ILE A 1 344 ? -32.635 18.577 2.673 1.00 77.70 360 ILE A C 1
ATOM 3989 O O . ILE A 1 344 ? -33.578 19.371 2.676 1.00 54.93 360 ILE A O 1
ATOM 4005 N N . VAL A 1 345 ? -31.612 18.673 3.523 1.00 64.62 361 VAL A N 1
ATOM 4006 C CA . VAL A 1 345 ? -31.533 19.780 4.472 1.00 59.75 361 VAL A CA 1
ATOM 4007 C C . VAL A 1 345 ? -31.255 21.086 3.743 1.00 50.75 361 VAL A C 1
ATOM 4008 O O . VAL A 1 345 ? -31.830 22.131 4.069 1.00 51.68 361 VAL A O 1
ATOM 4021 N N . ASP A 1 346 ? -30.355 21.053 2.761 1.00 50.59 362 ASP A N 1
ATOM 4022 C CA . ASP A 1 346 ? -29.989 22.235 2.000 1.00 48.89 362 ASP A CA 1
ATOM 4023 C C . ASP A 1 346 ? -29.452 21.778 0.648 1.00 45.81 362 ASP A C 1
ATOM 4024 O O . ASP A 1 346 ? -28.886 20.682 0.516 1.00 44.78 362 ASP A O 1
ATOM 4033 N N . GLY A 1 347 ? -29.618 22.641 -0.344 1.00 44.32 363 GLY A N 1
ATOM 4034 C CA . GLY A 1 347 ? -29.244 22.324 -1.707 1.00 43.18 363 GLY A CA 1
ATOM 4035 C C . GLY A 1 347 ? -30.446 22.337 -2.632 1.00 49.87 363 GLY A C 1
ATOM 4036 O O . GLY A 1 347 ? -31.567 22.652 -2.239 1.00 50.07 363 GLY A O 1
ATOM 4040 N N . VAL A 1 348 ? -30.191 21.974 -3.890 1.00 50.19 364 VAL A N 1
ATOM 4041 C CA . VAL A 1 348 ? -31.272 21.954 -4.872 1.00 54.18 364 VAL A CA 1
ATOM 4042 C C . VAL A 1 348 ? -32.318 20.929 -4.454 1.00 47.50 364 VAL A C 1
ATOM 4043 O O . VAL A 1 348 ? -32.018 19.740 -4.303 1.00 50.53 364 VAL A O 1
ATOM 4056 N N . LYS A 1 349 ? -33.564 21.376 -4.313 1.00 54.39 365 LYS A N 1
ATOM 4057 C CA . LYS A 1 349 ? -34.665 20.502 -3.937 1.00 64.38 365 LYS A CA 1
ATOM 4058 C C . LYS A 1 349 ? -35.648 20.247 -5.067 1.00 69.69 365 LYS A C 1
ATOM 4059 O O . LYS A 1 349 ? -36.336 19.223 -5.039 1.00 87.47 365 LYS A O 1
ATOM 4071 N N . LYS A 1 350 ? -35.735 21.142 -6.048 1.00 69.94 366 LYS A N 1
ATOM 4072 C CA . LYS A 1 350 ? -36.728 21.017 -7.105 1.00 77.56 366 LYS A CA 1
ATOM 4073 C C . LYS A 1 350 ? -36.412 19.834 -8.009 1.00 56.06 366 LYS A C 1
ATOM 4074 O O . LYS A 1 350 ? -35.256 19.427 -8.166 1.00 61.53 366 LYS A O 1
ATOM 4093 N N . SER A 1 351 ? -37.469 19.270 -8.594 1.00 62.30 367 SER A N 1
ATOM 4094 C CA . SER A 1 351 ? -37.384 17.984 -9.278 1.00 62.84 367 SER A CA 1
ATOM 4095 C C . SER A 1 351 ? -37.183 18.087 -10.789 1.00 68.40 367 SER A C 1
ATOM 4096 O O . SER A 1 351 ? -37.005 17.054 -11.451 1.00 66.80 367 SER A O 1
ATOM 4104 N N . ASN A 1 352 ? -37.218 19.288 -11.354 1.00 71.19 368 ASN A N 1
ATOM 4105 C CA . ASN A 1 352 ? -37.087 19.474 -12.796 1.00 108.70 368 ASN A CA 1
ATOM 4106 C C . ASN A 1 352 ? -35.785 20.185 -13.175 1.00 97.14 368 ASN A C 1
ATOM 4107 O O . ASN A 1 352 ? -35.748 21.011 -14.084 1.00 60.34 368 ASN A O 1
ATOM 4118 N N . LEU A 1 353 ? -34.692 19.876 -12.481 1.00 75.48 369 LEU A N 1
ATOM 4119 C CA . LEU A 1 353 ? -33.432 20.551 -12.768 1.00 57.64 369 LEU A CA 1
ATOM 4120 C C . LEU A 1 353 ? -33.048 20.381 -14.229 1.00 44.89 369 LEU A C 1
ATOM 4121 O O . LEU A 1 353 ? -32.568 21.324 -14.863 1.00 47.18 369 LEU A O 1
ATOM 4137 N N . GLY A 1 354 ? -33.266 19.190 -14.787 1.00 40.81 370 GLY A N 1
ATOM 4138 C CA . GLY A 1 354 ? -32.964 18.978 -16.196 1.00 43.36 370 GLY A CA 1
ATOM 4139 C C . GLY A 1 354 ? -33.720 19.922 -17.112 1.00 44.33 370 GLY A C 1
ATOM 4140 O O . GLY A 1 354 ? -33.164 20.453 -18.079 1.00 38.69 370 GLY A O 1
ATOM 4144 N N . GLU A 1 355 ? -35.007 20.125 -16.837 1.00 45.82 371 GLU A N 1
ATOM 4145 C CA . GLU A 1 355 ? -35.812 21.029 -17.648 1.00 51.31 371 GLU A CA 1
ATOM 4146 C C . GLU A 1 355 ? -35.320 22.461 -17.495 1.00 46.69 371 GLU A C 1
ATOM 4147 O O . GLU A 1 355 ? -35.313 23.232 -18.462 1.00 45.94 371 GLU A O 1
ATOM 4159 N N . LEU A 1 356 ? -34.909 22.837 -16.279 1.00 41.87 372 LEU A N 1
ATOM 4160 C CA . LEU A 1 356 ? -34.416 24.190 -16.057 1.00 42.74 372 LEU A CA 1
ATOM 4161 C C . LEU A 1 356 ? -33.131 24.419 -16.838 1.00 35.46 372 LEU A C 1
ATOM 4162 O O . LEU A 1 356 ? -32.913 25.505 -17.391 1.00 37.72 372 LEU A O 1
ATOM 4178 N N . VAL A 1 357 ? -32.273 23.395 -16.893 1.00 39.10 373 VAL A N 1
ATOM 4179 C CA . VAL A 1 357 ? -31.034 23.486 -17.654 1.00 40.60 373 VAL A CA 1
ATOM 4180 C C . VAL A 1 357 ? -31.344 23.656 -19.127 1.00 41.76 373 VAL A C 1
ATOM 4181 O O . VAL A 1 357 ? -30.745 24.493 -19.803 1.00 40.67 373 VAL A O 1
ATOM 4194 N N . TYR A 1 358 ? -32.278 22.850 -19.647 1.00 39.92 374 TYR A N 1
ATOM 4195 C CA . TYR A 1 358 ? -32.679 22.955 -21.049 1.00 38.08 374 TYR A CA 1
ATOM 4196 C C . TYR A 1 358 ? -33.137 24.375 -21.386 1.00 33.77 374 TYR A C 1
ATOM 4197 O O . TYR A 1 358 ? -32.701 24.971 -22.381 1.00 36.91 374 TYR A O 1
ATOM 4215 N N . LYS A 1 359 ? -34.030 24.938 -20.571 1.00 34.49 375 LYS A N 1
ATOM 4216 C CA . LYS A 1 359 ? -34.550 26.270 -20.868 1.00 37.34 375 LYS A CA 1
ATOM 4217 C C . LYS A 1 359 ? -33.466 27.337 -20.738 1.00 36.09 375 LYS A C 1
ATOM 4218 O O . LYS A 1 359 ? -33.454 28.331 -21.485 1.00 39.03 375 LYS A O 1
ATOM 4237 N N . TYR A 1 360 ? -32.551 27.152 -19.786 1.00 39.44 376 TYR A N 1
ATOM 4238 C CA . TYR A 1 360 ? -31.430 28.078 -19.667 1.00 38.86 376 TYR A CA 1
ATOM 4239 C C . TYR A 1 360 ? -30.568 28.048 -20.926 1.00 36.00 376 TYR A C 1
ATOM 4240 O O . TYR A 1 360 ? -30.193 29.093 -21.468 1.00 35.96 376 TYR A O 1
ATOM 4258 N N . MET A 1 361 ? -30.274 26.855 -21.424 1.00 30.85 377 MET A N 1
ATOM 4259 C CA . MET A 1 361 ? -29.470 26.729 -22.631 1.00 34.42 377 MET A CA 1
ATOM 4260 C C . MET A 1 361 ? -30.181 27.325 -23.838 1.00 31.99 377 MET A C 1
ATOM 4261 O O . MET A 1 361 ? -29.536 27.952 -24.691 1.00 35.80 377 MET A O 1
ATOM 4275 N N . GLU A 1 362 ? -31.500 27.144 -23.933 1.00 34.50 378 GLU A N 1
ATOM 4276 C CA . GLU A 1 362 ? -32.245 27.811 -24.996 1.00 35.87 378 GLU A CA 1
ATOM 4277 C C . GLU A 1 362 ? -32.036 29.315 -24.928 1.00 38.15 378 GLU A C 1
ATOM 4278 O O . GLU A 1 362 ? -31.736 29.959 -25.938 1.00 39.59 378 GLU A O 1
ATOM 4290 N N . LYS A 1 363 ? -32.248 29.895 -23.742 1.00 36.22 379 LYS A N 1
ATOM 4291 C CA . LYS A 1 363 ? -32.154 31.332 -23.564 1.00 41.96 379 LYS A CA 1
ATOM 4292 C C . LYS A 1 363 ? -30.782 31.833 -23.970 1.00 51.38 379 LYS A C 1
ATOM 4293 O O . LYS A 1 363 ? -30.661 32.916 -24.543 1.00 44.18 379 LYS A O 1
ATOM 4312 N N . LYS A 1 364 ? -29.733 31.077 -23.651 1.00 41.68 380 LYS A N 1
ATOM 4313 C CA . LYS A 1 364 ? -28.369 31.533 -23.882 1.00 50.08 380 LYS A CA 1
ATOM 4314 C C . LYS A 1 364 ? -27.808 31.075 -25.226 1.00 38.12 380 LYS A C 1
ATOM 4315 O O . LYS A 1 364 ? -26.646 31.357 -25.526 1.00 53.67 380 LYS A O 1
ATOM 4334 N N . GLY A 1 365 ? -28.585 30.355 -26.029 1.00 34.67 381 GLY A N 1
ATOM 4335 C CA . GLY A 1 365 ? -28.083 29.863 -27.299 1.00 48.99 381 GLY A CA 1
ATOM 4336 C C . GLY A 1 365 ? -27.026 28.783 -27.179 1.00 47.80 381 GLY A C 1
ATOM 4337 O O . GLY A 1 365 ? -26.195 28.650 -28.067 1.00 44.46 381 GLY A O 1
ATOM 4341 N N . LEU A 1 366 ? -27.032 28.009 -26.105 1.00 36.80 382 LEU A N 1
ATOM 4342 C CA . LEU A 1 366 ? -26.070 26.924 -25.933 1.00 37.81 382 LEU A CA 1
ATOM 4343 C C . LEU A 1 366 ? -26.610 25.645 -26.570 1.00 40.29 382 LEU A C 1
ATOM 4344 O O . LEU A 1 366 ? -27.722 25.213 -26.263 1.00 40.33 382 LEU A O 1
ATOM 4360 N N . ARG A 1 367 ? -25.840 25.055 -27.475 1.00 42.25 383 ARG A N 1
ATOM 4361 C CA . ARG A 1 367 ? -26.245 23.830 -28.151 1.00 50.64 383 ARG A CA 1
ATOM 4362 C C . ARG A 1 367 ? -25.627 22.632 -27.428 1.00 47.91 383 ARG A C 1
ATOM 4363 O O . ARG A 1 367 ? -24.538 22.729 -26.860 1.00 40.41 383 ARG A O 1
ATOM 4375 N N . CYS A 1 368 ? -26.348 21.518 -27.404 1.00 46.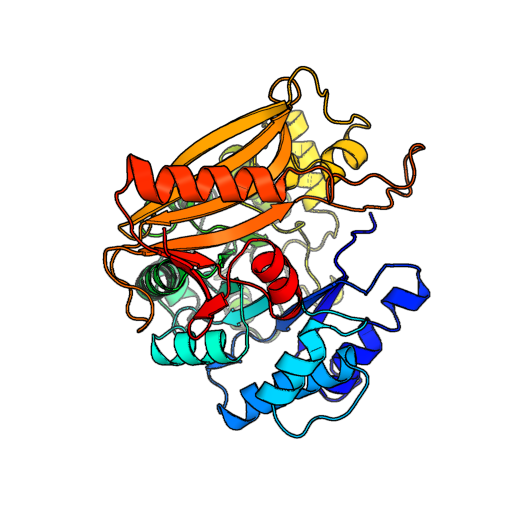07 384 CYS A N 1
ATOM 4376 C CA . CYS A 1 368 ? -25.849 20.261 -26.853 1.00 45.15 384 CYS A CA 1
ATOM 4377 C C . CYS A 1 368 ? -25.705 19.252 -27.986 1.00 45.38 384 CYS A C 1
ATOM 4378 O O . CYS A 1 368 ? -26.641 19.049 -28.764 1.00 44.87 384 CYS A O 1
ATOM 4386 N N . ARG A 1 369 ? -24.530 18.644 -28.104 1.00 35.53 385 ARG A N 1
ATOM 4387 C CA . ARG A 1 369 ? -24.307 17.674 -29.178 1.00 40.69 385 ARG A CA 1
ATOM 4388 C C . ARG A 1 369 ? -23.993 16.259 -28.673 1.00 38.58 385 ARG A C 1
ATOM 4389 O O . ARG A 1 369 ? -23.625 15.373 -29.472 1.00 40.27 385 ARG A O 1
ATOM 4410 N N . CYS A 1 370 ? -24.196 15.997 -27.389 1.00 36.42 386 CYS A N 1
ATOM 4411 C CA . CYS A 1 370 ? -23.841 14.699 -26.831 1.00 41.07 386 CYS A CA 1
ATOM 4412 C C . CYS A 1 370 ? -24.896 13.649 -27.194 1.00 32.47 386 CYS A C 1
ATOM 4413 O O . CYS A 1 370 ? -25.926 13.944 -27.787 1.00 35.54 386 CYS A O 1
ATOM 4421 N N . ILE A 1 371 ? -24.611 12.398 -26.848 1.00 36.38 387 ILE A N 1
ATOM 4422 C CA . ILE A 1 371 ? -25.395 11.272 -27.351 1.00 31.29 387 ILE A CA 1
ATOM 4423 C C . ILE A 1 371 ? -26.852 11.404 -26.941 1.00 33.95 387 ILE A C 1
ATOM 4424 O O . ILE A 1 371 ? -27.762 11.213 -27.748 1.00 33.00 387 ILE A O 1
ATOM 4440 N N . ARG A 1 372 ? -27.100 11.738 -25.678 1.00 35.45 388 ARG A N 1
ATOM 4441 C CA . ARG A 1 372 ? -28.491 11.826 -25.223 1.00 35.67 388 ARG A CA 1
ATOM 4442 C C . ARG A 1 372 ? -29.266 12.911 -25.975 1.00 35.60 388 ARG A C 1
ATOM 4443 O O . ARG A 1 372 ? -30.456 12.742 -26.294 1.00 37.72 388 ARG A O 1
ATOM 4464 N N . CYS A 1 373 ? -28.626 14.050 -26.242 1.00 32.89 389 CYS A N 1
ATOM 4465 C CA . CYS A 1 373 ? -29.343 15.133 -26.898 1.00 36.68 389 CYS A CA 1
ATOM 4466 C C . CYS A 1 373 ? -29.628 14.826 -28.369 1.00 36.81 389 CYS A C 1
ATOM 4467 O O . CYS A 1 373 ? -30.575 15.365 -28.946 1.00 37.50 389 CYS A O 1
ATOM 4475 N N . ARG A 1 374 ? -28.819 13.996 -29.007 1.00 35.27 390 ARG A N 1
ATOM 4476 C CA . ARG A 1 374 ? -28.980 13.744 -30.438 1.00 35.12 390 ARG A CA 1
ATOM 4477 C C . ARG A 1 374 ? -29.610 12.379 -30.774 1.00 29.57 390 ARG A C 1
ATOM 4478 O O . ARG A 1 374 ? -29.909 12.107 -31.951 1.00 27.29 390 ARG A O 1
ATOM 4499 N N . GLU A 1 375 ? -29.804 11.498 -29.798 1.00 28.72 391 GLU A N 1
ATOM 4500 C CA . GLU A 1 375 ? -30.247 10.152 -30.135 1.00 27.30 391 GLU A CA 1
ATOM 4501 C C . GLU A 1 375 ? -31.659 10.205 -30.705 1.00 28.63 391 GLU A C 1
ATOM 4502 O O . GLU A 1 375 ? -32.466 11.048 -30.312 1.00 35.04 391 GLU A O 1
ATOM 4514 N N . VAL A 1 376 ? -31.938 9.300 -31.653 1.00 30.00 392 VAL A N 1
ATOM 4515 C CA . VAL A 1 376 ? -33.130 9.397 -32.503 1.00 26.95 392 VAL A CA 1
ATOM 4516 C C . VAL A 1 376 ? -34.406 9.500 -31.660 1.00 29.96 392 VAL A C 1
ATOM 4517 O O . VAL A 1 376 ? -35.299 10.304 -31.951 1.00 30.12 392 VAL A O 1
ATOM 4530 N N . GLY A 1 377 ? -34.508 8.694 -30.602 1.00 34.59 393 GLY A N 1
ATOM 4531 C CA . GLY A 1 377 ? -35.723 8.680 -29.791 1.00 38.33 393 GLY A CA 1
ATOM 4532 C C . GLY A 1 377 ? -35.958 9.980 -29.046 1.00 43.39 393 GLY A C 1
ATOM 4533 O O . GLY A 1 377 ? -37.095 10.459 -28.936 1.00 34.81 393 GLY A O 1
ATOM 4537 N N . HIS A 1 378 ? -34.888 10.560 -28.511 1.00 33.16 394 HIS A N 1
ATOM 4538 C CA . HIS A 1 378 ? -34.994 11.822 -27.795 1.00 32.27 394 HIS A CA 1
ATOM 4539 C C . HIS A 1 378 ? -35.335 12.975 -28.735 1.00 40.44 394 HIS A C 1
ATOM 4540 O O . HIS A 1 378 ? -36.138 13.853 -28.392 1.00 40.77 394 HIS A O 1
ATOM 4554 N N . VAL A 1 379 ? -34.726 13.004 -29.917 1.00 34.40 395 VAL A N 1
ATOM 4555 C CA . VAL A 1 379 ? -35.025 14.074 -30.864 1.00 27.81 395 VAL A CA 1
ATOM 4556 C C . VAL A 1 379 ? -36.477 14.017 -31.313 1.00 26.79 395 VAL A C 1
ATOM 4557 O O . VAL A 1 379 ? -37.118 15.055 -31.496 1.00 30.77 395 VAL A O 1
ATOM 4570 N N . TYR A 1 380 ? -36.999 12.817 -31.572 1.00 29.76 396 TYR A N 1
ATOM 4571 C CA . TYR A 1 380 ? -38.397 12.719 -31.976 1.00 32.63 396 TYR A CA 1
ATOM 4572 C C . TYR A 1 380 ? -39.319 13.201 -30.859 1.00 38.19 396 TYR A C 1
ATOM 4573 O O . TYR A 1 380 ? -40.277 13.944 -31.099 1.00 34.58 396 TYR A O 1
ATOM 4591 N N . TYR A 1 381 ? -39.039 12.796 -29.626 1.00 33.14 397 TYR A N 1
ATOM 4592 C CA . TYR A 1 381 ? -39.854 13.232 -28.485 1.00 48.65 397 TYR A CA 1
ATOM 4593 C C . TYR A 1 381 ? -39.777 14.749 -28.255 1.00 30.62 397 TYR A C 1
ATOM 4594 O O . TYR A 1 381 ? -40.795 15.403 -27.966 1.00 35.79 397 TYR A O 1
ATOM 4612 N N . LYS A 1 382 ? -38.589 15.330 -28.382 1.00 31.98 398 LYS A N 1
ATOM 4613 C CA . LYS A 1 382 ? -38.408 16.741 -28.078 1.00 36.73 398 LYS A CA 1
ATOM 4614 C C . LYS A 1 382 ? -38.794 17.628 -29.252 1.00 41.43 398 LYS A C 1
ATOM 4615 O O . LYS A 1 382 ? -39.351 18.712 -29.050 1.00 36.62 398 LYS A O 1
ATOM 4634 N N . LYS A 1 383 ? -38.501 17.195 -30.483 1.00 30.42 399 LYS A N 1
ATOM 4635 C CA . LYS A 1 383 ? -38.637 18.063 -31.641 1.00 26.33 399 LYS A CA 1
ATOM 4636 C C . LYS A 1 383 ? -39.541 17.526 -32.740 1.00 29.59 399 LYS A C 1
ATOM 4637 O O . LYS A 1 383 ? -39.800 18.260 -33.697 1.00 29.49 399 LYS A O 1
ATOM 4646 N N . GLY A 1 384 ? -40.068 16.307 -32.613 1.00 27.16 400 GLY A N 1
ATOM 4647 C CA . GLY A 1 384 ? -41.076 15.773 -33.517 1.00 31.47 400 GLY A CA 1
ATOM 4648 C C . GLY A 1 384 ? -40.586 15.401 -34.906 1.00 31.16 400 GLY A C 1
ATOM 4649 O O . GLY A 1 384 ? -41.411 15.175 -35.816 1.00 33.41 400 GLY A O 1
ATOM 4653 N N . ILE A 1 385 ? -39.268 15.294 -35.096 1.00 27.98 401 ILE A N 1
ATOM 4654 C CA . ILE A 1 385 ? -38.713 14.979 -36.406 1.00 30.38 401 ILE A CA 1
ATOM 4655 C C . ILE A 1 385 ? -37.927 13.676 -36.344 1.00 32.75 401 ILE A C 1
ATOM 4656 O O . ILE A 1 385 ? -37.492 13.223 -35.294 1.00 30.13 401 ILE A O 1
ATOM 4672 N N . LEU A 1 386 ? -37.703 13.096 -37.503 1.00 28.57 402 LEU A N 1
ATOM 4673 C CA . LEU A 1 386 ? -37.056 11.805 -37.642 1.00 27.59 402 LEU A CA 1
ATOM 4674 C C . LEU A 1 386 ? -35.901 11.945 -38.616 1.00 30.23 402 LEU A C 1
ATOM 4675 O O . LEU A 1 386 ? -35.863 12.880 -39.423 1.00 28.27 402 LEU A O 1
ATOM 4691 N N . PRO A 1 387 ? -34.985 10.991 -38.621 1.00 31.32 403 PRO A N 1
ATOM 4692 C CA . PRO A 1 387 ? -33.829 11.082 -39.526 1.00 30.44 403 PRO A CA 1
ATOM 4693 C C . PRO A 1 387 ? -34.233 11.185 -40.988 1.00 35.26 403 PRO A C 1
ATOM 4694 O O . PRO A 1 387 ? -35.177 10.544 -41.441 1.00 34.30 403 PRO A O 1
ATOM 4705 N N . ASP A 1 388 ? -33.511 12.015 -41.718 1.00 32.02 404 ASP A N 1
ATOM 4706 C CA . ASP A 1 388 ? -33.708 12.196 -43.152 1.00 31.56 404 ASP A CA 1
ATOM 4707 C C . ASP A 1 388 ? -32.771 11.233 -43.874 1.00 40.32 404 ASP A C 1
ATOM 4708 O O . ASP A 1 388 ? -31.558 11.469 -43.890 1.00 37.26 404 ASP A O 1
ATOM 4717 N N . PRO A 1 389 ? -33.265 10.154 -44.473 1.00 42.31 405 PRO A N 1
ATOM 4718 C CA . PRO A 1 389 ? -32.349 9.149 -45.052 1.00 51.66 405 PRO A CA 1
ATOM 4719 C C . PRO A 1 389 ? -31.434 9.683 -46.151 1.00 47.46 405 PRO A C 1
ATOM 4720 O O . PRO A 1 389 ? -30.345 9.128 -46.355 1.00 47.11 405 PRO A O 1
ATOM 4731 N N . GLU A 1 390 ? -31.807 10.765 -46.834 1.00 45.75 406 GLU A N 1
ATOM 4732 C CA . GLU A 1 390 ? -30.897 11.355 -47.810 1.00 50.82 406 GLU A CA 1
ATOM 4733 C C . GLU A 1 390 ? -29.603 11.854 -47.181 1.00 50.61 406 GLU A C 1
ATOM 4734 O O . GLU A 1 390 ? -28.647 12.135 -47.911 1.00 46.91 406 GLU A O 1
ATOM 4746 N N . HIS A 1 391 ? -29.544 11.979 -45.855 1.00 37.45 407 HIS A N 1
ATOM 4747 C CA . HIS A 1 391 ? -28.389 12.591 -45.215 1.00 37.86 407 HIS A CA 1
ATOM 4748 C C . HIS A 1 391 ? -27.824 11.719 -44.109 1.00 37.60 407 HIS A C 1
ATOM 4749 O O . HIS A 1 391 ? -27.113 12.223 -43.257 1.00 35.90 407 HIS A O 1
ATOM 4763 N N . ILE A 1 392 ? -28.113 10.431 -44.107 1.00 33.38 408 ILE A N 1
ATOM 4764 C CA . ILE A 1 392 ? -27.550 9.534 -43.108 1.00 32.17 408 ILE A CA 1
ATOM 4765 C C . ILE A 1 392 ? -26.183 9.086 -43.610 1.00 37.78 408 ILE A C 1
ATOM 4766 O O . ILE A 1 392 ? -26.046 8.565 -44.722 1.00 35.90 408 ILE A O 1
ATOM 4782 N N . LYS A 1 393 ? -25.172 9.277 -42.795 1.00 33.42 409 LYS A N 1
ATOM 4783 C CA . LYS A 1 393 ? -23.807 8.932 -43.157 1.00 39.12 409 LYS A CA 1
ATOM 4784 C C . LYS A 1 393 ? -23.153 8.178 -42.016 1.00 39.59 409 LYS A C 1
ATOM 4785 O O . LYS A 1 393 ? -23.565 8.313 -40.863 1.00 31.51 409 LYS A O 1
ATOM 4804 N N . LEU A 1 394 ? -22.124 7.389 -42.350 1.00 32.43 410 LEU A N 1
ATOM 4805 C CA . LEU A 1 394 ? -21.246 6.786 -41.348 1.00 39.87 410 LEU A CA 1
ATOM 4806 C C . LEU A 1 394 ? -20.169 7.800 -40.998 1.00 46.31 410 LEU A C 1
ATOM 4807 O O . LEU A 1 394 ? -19.436 8.231 -41.877 1.00 42.00 410 LEU A O 1
ATOM 4823 N N . VAL A 1 395 ? -20.102 8.217 -39.744 1.00 33.31 411 VAL A N 1
ATOM 4824 C CA . VAL A 1 395 ? -19.213 9.289 -39.292 1.00 29.85 411 VAL A CA 1
ATOM 4825 C C . VAL A 1 395 ? -18.186 8.697 -38.338 1.00 31.42 411 VAL A C 1
ATOM 4826 O O . VAL A 1 395 ? -18.448 7.704 -37.662 1.00 32.30 411 VAL A O 1
ATOM 4839 N N . ARG A 1 396 ? -17.001 9.287 -38.302 1.00 30.33 412 ARG A N 1
ATOM 4840 C CA . ARG A 1 396 ? -15.946 8.792 -37.430 1.00 31.15 412 ARG A CA 1
ATOM 4841 C C . ARG A 1 396 ? -15.309 9.951 -36.691 1.00 34.57 412 ARG A C 1
ATOM 4842 O O . ARG A 1 396 ? -15.038 10.985 -37.289 1.00 31.06 412 ARG A O 1
ATOM 4863 N N . GLU A 1 397 ? -15.001 9.748 -35.415 1.00 29.17 413 GLU A N 1
ATOM 4864 C CA . GLU A 1 397 ? -14.275 10.725 -34.614 1.00 28.39 413 GLU A CA 1
ATOM 4865 C C . GLU A 1 397 ? -13.347 9.968 -33.683 1.00 26.50 413 GLU A C 1
ATOM 4866 O O . GLU A 1 397 ? -13.809 9.069 -32.967 1.00 28.76 413 GLU A O 1
ATOM 4878 N N . ASP A 1 398 ? -12.062 10.338 -33.688 1.00 26.30 414 ASP A N 1
ATOM 4879 C CA . ASP A 1 398 ? -11.038 9.697 -32.875 1.00 29.75 414 ASP A CA 1
ATOM 4880 C C . ASP A 1 398 ? -10.627 10.621 -31.731 1.00 29.84 414 ASP A C 1
ATOM 4881 O O . ASP A 1 398 ? -10.605 11.857 -31.878 1.00 29.01 414 ASP A O 1
ATOM 4890 N N . TYR A 1 399 ? -10.197 10.015 -30.617 1.00 27.61 415 TYR A N 1
ATOM 4891 C CA . TYR A 1 399 ? -9.587 10.805 -29.554 1.00 31.41 415 TYR A CA 1
ATOM 4892 C C . TYR A 1 399 ? -8.624 9.946 -28.751 1.00 31.74 415 TYR A C 1
ATOM 4893 O O . TYR A 1 399 ? -8.711 8.723 -28.743 1.00 29.60 415 TYR A O 1
ATOM 4911 N N . GLU A 1 400 ? -7.662 10.602 -28.120 1.00 26.88 416 GLU A N 1
ATOM 4912 C CA . GLU A 1 400 ? -6.728 9.917 -27.243 1.00 26.64 416 GLU A CA 1
ATOM 4913 C C . GLU A 1 400 ? -7.353 9.784 -25.867 1.00 32.93 416 GLU A C 1
ATOM 4914 O O . GLU A 1 400 ? -7.875 10.774 -25.343 1.00 28.01 416 GLU A O 1
ATOM 4926 N N . ALA A 1 401 ? -7.224 8.601 -25.256 1.00 28.62 417 ALA A N 1
ATOM 4927 C CA . ALA A 1 401 ? -7.746 8.343 -23.917 1.00 26.17 417 ALA A CA 1
ATOM 4928 C C . ALA A 1 401 ? -6.972 7.221 -23.244 1.00 29.48 417 ALA A C 1
ATOM 4929 O O . ALA A 1 401 ? -6.751 6.163 -23.846 1.00 29.49 417 ALA A O 1
ATOM 4936 N N . SER A 1 402 ? -6.534 7.477 -22.014 1.00 29.44 418 SER A N 1
ATOM 4937 C CA . SER A 1 402 ? -5.823 6.490 -21.211 1.00 32.66 418 SER A CA 1
ATOM 4938 C C . SER A 1 402 ? -4.705 5.825 -22.017 1.00 31.84 418 SER A C 1
ATOM 4939 O O . SER A 1 402 ? -4.571 4.594 -22.058 1.00 30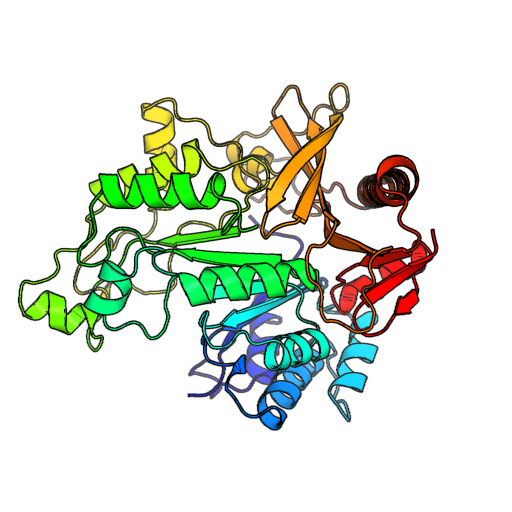.55 418 SER A O 1
ATOM 4947 N N . GLY A 1 403 ? -3.895 6.662 -22.670 1.00 31.37 419 GLY A N 1
ATOM 4948 C CA . GLY A 1 403 ? -2.722 6.184 -23.377 1.00 36.15 419 GLY A CA 1
ATOM 4949 C C . GLY A 1 403 ? -2.999 5.492 -24.695 1.00 35.79 419 GLY A C 1
ATOM 4950 O O . GLY A 1 403 ? -2.056 5.095 -25.390 1.00 33.23 419 GLY A O 1
ATOM 4954 N N . GLY A 1 404 ? -4.252 5.313 -25.060 1.00 29.16 420 GLY A N 1
ATOM 4955 C CA . GLY A 1 404 ? -4.579 4.644 -26.303 1.00 33.62 420 GLY A CA 1
ATOM 4956 C C . GLY A 1 404 ? -5.454 5.494 -27.202 1.00 34.63 420 GLY A C 1
ATOM 4957 O O . GLY A 1 404 ? -5.587 6.702 -26.973 1.00 33.44 420 GLY A O 1
ATOM 4961 N N . THR A 1 405 ? -6.043 4.881 -28.231 1.00 31.01 421 THR A N 1
ATOM 4962 C CA . THR A 1 405 ? -6.868 5.588 -29.200 1.00 33.30 421 THR A CA 1
ATOM 4963 C C . THR A 1 405 ? -8.285 5.046 -29.146 1.00 28.92 421 THR A C 1
ATOM 4964 O O . THR A 1 405 ? -8.494 3.825 -29.218 1.00 28.90 421 THR A O 1
ATOM 4975 N N . GLU A 1 406 ? -9.245 5.963 -29.011 1.00 27.19 422 GLU A N 1
ATOM 4976 C CA . GLU A 1 406 ? -10.663 5.644 -29.077 1.00 26.61 422 GLU A CA 1
ATOM 4977 C C . GLU A 1 406 ? -11.161 6.094 -30.437 1.00 26.09 422 GLU A C 1
ATOM 4978 O O . GLU A 1 406 ? -10.830 7.202 -30.865 1.00 29.04 422 GLU A O 1
ATOM 4990 N N . ILE A 1 407 ? -11.888 5.212 -31.128 1.00 28.05 423 ILE A N 1
ATOM 4991 C CA . ILE A 1 407 ? -12.541 5.501 -32.398 1.00 29.07 423 ILE A CA 1
ATOM 4992 C C . ILE A 1 407 ? -14.045 5.432 -32.155 1.00 27.58 423 ILE A C 1
ATOM 4993 O O . ILE A 1 407 ? -14.579 4.387 -31.765 1.00 30.13 423 ILE A O 1
ATOM 5009 N N . PHE A 1 408 ? -14.724 6.540 -32.348 1.00 25.61 424 PHE A N 1
ATOM 5010 C CA . PHE A 1 408 ? -16.167 6.618 -32.138 1.00 26.56 424 PHE A CA 1
ATOM 5011 C C . PHE A 1 408 ? -16.815 6.655 -33.511 1.00 32.47 424 PHE A C 1
ATOM 5012 O O . PHE A 1 408 ? -16.683 7.647 -34.238 1.00 28.62 424 PHE A O 1
ATOM 5029 N N . LEU A 1 409 ? -17.417 5.536 -33.901 1.00 28.27 425 LEU A N 1
ATOM 5030 C CA . LEU A 1 409 ? -18.098 5.388 -35.181 1.00 25.78 425 LEU A CA 1
ATOM 5031 C C . LEU A 1 409 ? -19.590 5.565 -34.975 1.00 30.81 425 LEU A C 1
ATOM 5032 O O . LEU A 1 409 ? -20.144 5.029 -34.020 1.00 27.13 425 LEU A O 1
ATOM 5048 N N . SER A 1 410 ? -20.261 6.259 -35.890 1.00 27.41 426 SER A N 1
ATOM 5049 C CA . SER A 1 410 ? -21.691 6.465 -35.712 1.00 26.56 426 SER A CA 1
ATOM 5050 C C . SER A 1 410 ? -22.387 6.567 -37.061 1.00 28.27 426 SER A C 1
ATOM 5051 O O . SER A 1 410 ? -21.777 6.911 -38.074 1.00 33.58 426 SER A O 1
ATOM 5059 N N . PHE A 1 411 ? -23.662 6.201 -37.068 1.00 27.72 427 PHE A N 1
ATOM 5060 C CA . PHE A 1 411 ? -24.564 6.541 -38.159 1.00 28.34 427 PHE A CA 1
ATOM 5061 C C . PHE A 1 411 ? -25.383 7.729 -37.686 1.00 31.81 427 PHE A C 1
ATOM 5062 O O . PHE A 1 411 ? -25.951 7.695 -36.589 1.00 29.66 427 PHE A O 1
ATOM 5079 N N . GLU A 1 412 ? -25.475 8.758 -38.521 1.00 31.33 428 GLU A N 1
ATOM 5080 C CA . GLU A 1 412 ? -26.038 10.031 -38.106 1.00 34.53 428 GLU A CA 1
ATOM 5081 C C . GLU A 1 412 ? -26.633 10.717 -39.317 1.00 32.78 428 GLU A C 1
ATOM 5082 O O . GLU A 1 412 ? -26.032 10.678 -40.388 1.00 30.28 428 GLU A O 1
ATOM 5094 N N . ASP A 1 413 ? -27.817 11.309 -39.141 1.00 29.18 429 ASP A N 1
ATOM 5095 C CA . ASP A 1 413 ? -28.380 12.287 -40.070 1.00 29.95 429 ASP A CA 1
ATOM 5096 C C . ASP A 1 413 ? -27.575 13.560 -39.851 1.00 36.68 429 ASP A C 1
ATOM 5097 O O . ASP A 1 413 ? -27.759 14.258 -38.851 1.00 34.42 429 ASP A O 1
ATOM 5106 N N . VAL A 1 414 ? -26.665 13.872 -40.781 1.00 35.86 430 VAL A N 1
ATOM 5107 C CA . VAL A 1 414 ? -25.737 14.974 -40.551 1.00 36.16 430 VAL A CA 1
ATOM 5108 C C . VAL A 1 414 ? -26.340 16.309 -40.930 1.00 42.23 430 VAL A C 1
ATOM 5109 O O . VAL A 1 414 ? -25.737 17.345 -40.632 1.00 40.38 430 VAL A O 1
ATOM 5122 N N . LYS A 1 415 ? -27.498 16.313 -41.599 1.00 31.56 431 LYS A N 1
ATOM 5123 C CA . LYS A 1 415 ? -28.226 17.558 -41.811 1.00 34.89 431 LYS A CA 1
ATOM 5124 C C . LYS A 1 415 ? -28.929 18.006 -40.535 1.00 40.67 431 LYS A C 1
ATOM 5125 O O . LYS A 1 415 ? -28.841 19.174 -40.141 1.00 39.89 431 LYS A O 1
ATOM 5144 N N . ASN A 1 416 ? -29.671 17.107 -39.900 1.00 39.19 432 ASN A N 1
ATOM 5145 C CA . ASN A 1 416 ? -30.447 17.448 -38.710 1.00 33.48 432 ASN A CA 1
ATOM 5146 C C . ASN A 1 416 ? -29.753 17.087 -37.417 1.00 34.97 432 ASN A C 1
ATOM 5147 O O . ASN A 1 416 ? -30.309 17.336 -36.345 1.00 35.16 432 ASN A O 1
ATOM 5158 N N . ASP A 1 417 ? -28.582 16.470 -37.503 1.00 30.89 433 ASP A N 1
ATOM 5159 C CA . ASP A 1 417 ? -27.776 16.065 -36.346 1.00 35.12 433 ASP A CA 1
ATOM 5160 C C . ASP A 1 417 ? -28.536 15.101 -35.441 1.00 39.93 433 ASP A C 1
ATOM 5161 O O . ASP A 1 417 ? -28.730 15.365 -34.262 1.00 37.68 433 ASP A O 1
ATOM 5170 N N . ILE A 1 418 ? -28.941 13.966 -36.010 1.00 32.10 434 ILE A N 1
ATOM 5171 C CA . ILE A 1 418 ? -29.688 12.934 -35.292 1.00 29.34 434 ILE A CA 1
ATOM 5172 C C . ILE A 1 418 ? -28.884 11.640 -35.320 1.00 33.81 434 ILE A C 1
ATOM 5173 O O . ILE A 1 418 ? -28.498 11.170 -36.394 1.00 32.19 434 ILE A O 1
ATOM 5189 N N . LEU A 1 419 ? -28.628 11.074 -34.142 1.00 29.39 435 LEU A N 1
ATOM 5190 C CA . LEU A 1 419 ? -27.741 9.930 -33.975 1.00 31.25 435 LEU A CA 1
ATOM 5191 C C . LEU A 1 419 ? -28.585 8.668 -33.959 1.00 32.06 435 LEU A C 1
ATOM 5192 O O . LEU A 1 419 ? -29.528 8.562 -33.164 1.00 30.51 435 LEU A O 1
ATOM 5208 N N . ILE A 1 420 ? -28.228 7.712 -34.818 1.00 28.06 436 ILE A N 1
ATOM 5209 C CA . ILE A 1 420 ? -28.993 6.490 -35.014 1.00 26.16 436 ILE A CA 1
ATOM 5210 C C . ILE A 1 420 ? -28.344 5.294 -34.331 1.00 30.58 436 ILE A C 1
ATOM 5211 O O . ILE A 1 420 ? -29.045 4.390 -33.862 1.00 30.50 436 ILE A O 1
ATOM 5227 N N . ALA A 1 421 ? -27.015 5.234 -34.342 1.00 29.64 437 ALA A N 1
ATOM 5228 C CA . ALA A 1 421 ? -26.275 4.088 -33.829 1.00 27.75 437 ALA A CA 1
ATOM 5229 C C . ALA A 1 421 ? -24.824 4.498 -33.667 1.00 29.73 437 ALA A C 1
ATOM 5230 O O . ALA A 1 421 ? -24.341 5.392 -34.365 1.00 27.99 437 ALA A O 1
ATOM 5237 N N . PHE A 1 422 ? -24.115 3.811 -32.773 1.00 25.23 438 PHE A N 1
ATOM 5238 C CA . PHE A 1 422 ? -22.713 4.131 -32.572 1.00 25.63 438 PHE A CA 1
ATOM 5239 C C . PHE A 1 422 ? -21.970 2.895 -32.088 1.00 27.40 438 PHE A C 1
ATOM 5240 O O . PHE A 1 422 ? -22.564 1.948 -31.552 1.00 28.55 438 PHE A O 1
ATOM 5257 N N . LEU A 1 423 ? -20.653 2.927 -32.285 1.00 29.25 439 LEU A N 1
ATOM 5258 C CA . LEU A 1 423 ? -19.767 1.851 -31.872 1.00 26.13 439 LEU A CA 1
ATOM 5259 C C . LEU A 1 423 ? -18.500 2.487 -31.314 1.00 25.73 439 LEU A C 1
ATOM 5260 O O . LEU A 1 423 ? -17.952 3.427 -31.914 1.00 27.34 439 LEU A O 1
ATOM 5276 N N . ARG A 1 424 ? -18.039 1.958 -30.170 1.00 26.10 440 ARG A N 1
ATOM 5277 C CA . ARG A 1 424 ? -16.826 2.416 -29.494 1.00 26.79 440 ARG A CA 1
ATOM 5278 C C . ARG A 1 424 ? -15.718 1.385 -29.712 1.00 27.84 440 ARG A C 1
ATOM 5279 O O . ARG A 1 424 ? -15.811 0.249 -29.228 1.00 28.64 440 ARG A O 1
ATOM 5300 N N . LEU A 1 425 ? -14.731 1.747 -30.523 1.00 28.26 441 LEU A N 1
ATOM 5301 C CA . LEU A 1 425 ? -13.597 0.892 -30.851 1.00 26.19 441 LEU A CA 1
ATOM 5302 C C . LEU A 1 425 ? -12.335 1.463 -30.212 1.00 30.05 441 LEU A C 1
ATOM 5303 O O . LEU A 1 425 ? -12.111 2.676 -30.241 1.00 31.24 441 LEU A O 1
ATOM 5319 N N . ARG A 1 426 ? -11.508 0.609 -29.626 1.00 30.25 442 ARG A N 1
ATOM 5320 C CA . ARG A 1 426 ? -10.328 1.087 -28.915 1.00 28.97 442 ARG A CA 1
ATOM 5321 C C . ARG A 1 426 ? -9.076 0.312 -29.314 1.00 29.78 442 ARG A C 1
ATOM 5322 O O . ARG A 1 426 ? -9.093 -0.925 -29.390 1.00 28.71 442 ARG A O 1
ATOM 5343 N N . ASP A 1 427 ? -7.987 1.058 -29.552 1.00 28.79 443 ASP A N 1
ATOM 5344 C CA . ASP A 1 427 ? -6.649 0.499 -29.676 1.00 31.59 443 ASP A CA 1
ATOM 5345 C C . ASP A 1 427 ? -6.051 0.569 -28.288 1.00 35.04 443 ASP A C 1
ATOM 5346 O O . ASP A 1 427 ? -5.742 1.669 -27.825 1.00 31.62 443 ASP A O 1
ATOM 5355 N N . PRO A 1 428 ? -5.901 -0.535 -27.582 1.00 31.61 444 PRO A N 1
ATOM 5356 C CA . PRO A 1 428 ? -5.576 -0.452 -26.158 1.00 32.39 444 PRO A CA 1
ATOM 5357 C C . PRO A 1 428 ? -4.135 -0.030 -25.882 1.00 36.21 444 PRO A C 1
ATOM 5358 O O . PRO A 1 428 ? -3.244 -0.047 -26.735 1.00 32.44 444 PRO A O 1
ATOM 5369 N N . TYR A 1 429 ? -3.917 0.363 -24.637 1.00 32.38 445 TYR A N 1
ATOM 5370 C CA . TYR A 1 429 ? -2.635 0.920 -24.224 1.00 30.89 445 TYR A CA 1
ATOM 5371 C C . TYR A 1 429 ? -1.819 -0.112 -23.457 1.00 38.31 445 TYR A C 1
ATOM 5372 O O . TYR A 1 429 ? -0.809 -0.605 -23.955 1.00 35.08 445 TYR A O 1
ATOM 5390 N N . LYS A 1 430 ? -2.241 -0.454 -22.246 1.00 30.42 446 LYS A N 1
ATOM 5391 C CA . LYS A 1 430 ? -1.517 -1.390 -21.384 1.00 33.72 446 LYS A CA 1
ATOM 5392 C C . LYS A 1 430 ? -2.515 -2.394 -20.819 1.00 42.91 446 LYS A C 1
ATOM 5393 O O . LYS A 1 430 ? -2.823 -2.392 -19.627 1.00 34.46 446 LYS A O 1
ATOM 5412 N N . PRO A 1 431 ? -3.052 -3.263 -21.653 1.00 36.08 447 PRO A N 1
ATOM 5413 C CA . PRO A 1 431 ? -3.985 -4.277 -21.145 1.00 35.33 447 PRO A CA 1
ATOM 5414 C C . PRO A 1 431 ? -3.274 -5.325 -20.310 1.00 41.35 447 PRO A C 1
ATOM 5415 O O . PRO A 1 431 ? -2.062 -5.518 -20.408 1.00 37.15 447 PRO A O 1
ATOM 5426 N N . PHE A 1 432 ? -4.050 -5.984 -19.449 1.00 36.92 448 PHE A N 1
ATOM 5427 C CA . PHE A 1 432 ? -3.560 -7.082 -18.637 1.00 39.96 448 PHE A CA 1
ATOM 5428 C C . PHE A 1 432 ? -4.338 -8.372 -18.833 1.00 42.24 448 PHE A C 1
ATOM 5429 O O . PHE A 1 432 ? -3.868 -9.409 -18.390 1.00 37.55 448 PHE A O 1
ATOM 5446 N N . ARG A 1 433 ? -5.522 -8.340 -19.435 1.00 35.94 449 ARG A N 1
ATOM 5447 C CA . ARG A 1 433 ? -6.316 -9.550 -19.604 1.00 39.57 449 ARG A CA 1
ATOM 5448 C C . ARG A 1 433 ? -5.595 -10.514 -20.535 1.00 41.10 449 ARG A C 1
ATOM 5449 O O . ARG A 1 433 ? -5.014 -10.102 -21.547 1.00 38.16 449 ARG A O 1
ATOM 5470 N N . LYS A 1 434 ? -5.695 -11.807 -20.214 1.00 41.37 450 LYS A N 1
ATOM 5471 C CA . LYS A 1 434 ? -5.005 -12.835 -20.980 1.00 47.17 450 LYS A CA 1
ATOM 5472 C C . LYS A 1 434 ? -5.423 -12.818 -22.442 1.00 42.97 450 LYS A C 1
ATOM 5473 O O . LYS A 1 434 ? -4.621 -13.142 -23.318 1.00 45.77 450 LYS A O 1
ATOM 5492 N N . GLU A 1 435 ? -6.658 -12.438 -22.743 1.00 41.75 451 GLU A N 1
ATOM 5493 C CA . GLU A 1 435 ? -7.109 -12.553 -24.122 1.00 46.73 451 GLU A CA 1
ATOM 5494 C C . GLU A 1 435 ? -6.808 -11.321 -24.964 1.00 47.10 451 GLU A C 1
ATOM 5495 O O . GLU A 1 435 ? -7.082 -11.339 -26.165 1.00 40.29 451 GLU A O 1
ATOM 5507 N N . ILE A 1 436 ? -6.218 -10.276 -24.392 1.00 42.01 452 ILE A N 1
ATOM 5508 C CA . ILE A 1 436 ? -5.890 -9.054 -25.123 1.00 41.86 452 ILE A CA 1
ATOM 5509 C C . ILE A 1 436 ? -4.380 -8.991 -25.298 1.00 56.01 452 ILE A C 1
ATOM 5510 O O . ILE A 1 436 ? -3.642 -8.894 -24.315 1.00 54.02 452 ILE A O 1
ATOM 5526 N N . ASP A 1 437 ? -3.916 -9.034 -26.539 1.00 48.51 453 ASP A N 1
ATOM 5527 C CA . ASP A 1 437 ? -2.493 -8.869 -26.851 1.00 67.80 453 ASP A CA 1
ATOM 5528 C C . ASP A 1 437 ? -2.294 -7.595 -27.674 1.00 96.04 453 ASP A C 1
ATOM 5529 O O . ASP A 1 437 ? -3.231 -6.833 -27.915 1.00 52.94 453 ASP A O 1
ATOM 5538 N N . ASP A 1 438 ? -1.057 -7.362 -28.114 1.00 98.03 454 ASP A N 1
ATOM 5539 C CA . ASP A 1 438 ? -0.721 -6.136 -28.836 1.00 62.82 454 ASP A CA 1
ATOM 5540 C C . ASP A 1 438 ? -1.187 -6.145 -30.292 1.00 45.90 454 ASP A C 1
ATOM 5541 O O . ASP A 1 438 ? -0.925 -5.180 -31.022 1.00 40.88 454 ASP A O 1
ATOM 5550 N N . LYS A 1 439 ? -1.886 -7.194 -30.723 1.00 43.09 455 LYS A N 1
ATOM 5551 C CA . LYS A 1 439 ? -2.526 -7.236 -32.031 1.00 42.44 455 LYS A CA 1
ATOM 5552 C C . LYS A 1 439 ? -4.040 -7.335 -31.906 1.00 33.80 455 LYS A C 1
ATOM 5553 O O . LYS A 1 439 ? -4.719 -7.795 -32.823 1.00 38.17 455 LYS A O 1
ATOM 5562 N N . THR A 1 440 ? -4.582 -6.815 -30.817 1.00 34.95 456 THR A N 1
ATOM 5563 C CA . THR A 1 440 ? -6.003 -6.893 -30.528 1.00 32.06 456 THR A CA 1
ATOM 5564 C C . THR A 1 440 ? -6.632 -5.511 -30.556 1.00 36.80 456 THR A C 1
ATOM 5565 O O . THR A 1 440 ? -6.080 -4.567 -29.988 1.00 34.25 456 THR A O 1
ATOM 5576 N N . MET A 1 441 ? -7.801 -5.406 -31.186 1.00 33.68 457 MET A N 1
ATOM 5577 C CA . MET A 1 441 ? -8.653 -4.226 -31.098 1.00 32.34 457 MET A CA 1
ATOM 5578 C C . MET A 1 441 ? -9.890 -4.569 -30.273 1.00 35.51 457 MET A C 1
ATOM 5579 O O . MET A 1 441 ? -10.382 -5.696 -30.323 1.00 33.83 457 MET A O 1
ATOM 5593 N N . LEU A 1 442 ? -10.405 -3.597 -29.520 1.00 32.43 458 LEU A N 1
ATOM 5594 C CA . LEU A 1 442 ? -11.543 -3.828 -28.634 1.00 32.29 458 LEU A CA 1
ATOM 5595 C C . LEU A 1 442 ? -12.784 -3.067 -29.097 1.00 30.66 458 LEU A C 1
ATOM 5596 O O . LEU A 1 442 ? -12.738 -1.842 -29.277 1.00 30.72 458 LEU A O 1
ATOM 5612 N N . VAL A 1 443 ? -13.901 -3.784 -29.234 1.00 28.69 459 VAL A N 1
ATOM 5613 C CA . VAL A 1 443 ? -15.214 -3.167 -29.405 1.00 28.22 459 VAL A CA 1
ATOM 5614 C C . VAL A 1 443 ? -15.819 -3.067 -28.010 1.00 31.94 459 VAL A C 1
ATOM 5615 O O . VAL A 1 443 ? -16.317 -4.048 -27.468 1.00 30.47 459 VAL A O 1
ATOM 5628 N N . ARG A 1 444 ? -15.752 -1.881 -27.416 1.00 26.09 460 ARG A N 1
ATOM 5629 C CA . ARG A 1 444 ? -16.253 -1.678 -26.061 1.00 28.20 460 ARG A CA 1
ATOM 5630 C C . ARG A 1 444 ? -17.757 -1.488 -26.000 1.00 33.10 460 ARG A C 1
ATOM 5631 O O . ARG A 1 444 ? -18.364 -1.745 -24.953 1.00 26.57 460 ARG A O 1
ATOM 5652 N N . GLN A 1 445 ? -18.375 -1.071 -27.093 1.00 28.12 461 GLN A N 1
ATOM 5653 C CA . GLN A 1 445 ? -19.815 -0.895 -27.096 1.00 26.50 461 GLN A CA 1
ATOM 5654 C C . GLN A 1 445 ? -20.305 -0.850 -28.532 1.00 30.13 461 GLN A C 1
ATOM 5655 O O . GLN A 1 445 ? -19.634 -0.282 -29.387 1.00 27.66 461 GLN A O 1
ATOM 5669 N N . LEU A 1 446 ? -21.468 -1.442 -28.777 1.00 29.89 462 LEU A N 1
ATOM 5670 C CA . LEU A 1 446 ? -22.238 -1.267 -30.007 1.00 30.87 462 LEU A CA 1
ATOM 5671 C C . LEU A 1 446 ? -23.656 -0.969 -29.561 1.00 32.97 462 LEU A C 1
ATOM 5672 O O . LEU A 1 446 ? -24.248 -1.758 -28.818 1.00 28.59 462 LEU A O 1
ATOM 5688 N N . HIS A 1 447 ? -24.210 0.153 -30.002 1.00 32.23 463 HIS A N 1
ATOM 5689 C CA . HIS A 1 447 ? -25.571 0.502 -29.617 1.00 30.35 463 HIS A CA 1
ATOM 5690 C C . HIS A 1 447 ? -26.334 1.005 -30.831 1.00 33.28 463 HIS A C 1
ATOM 5691 O O . HIS A 1 447 ? -25.914 1.966 -31.473 1.00 33.40 463 HIS A O 1
ATOM 5705 N N . VAL A 1 448 ? -27.412 0.323 -31.182 1.00 34.40 464 VAL A N 1
ATOM 5706 C CA . VAL A 1 448 ? -28.342 0.757 -32.223 1.00 33.90 464 VAL A CA 1
ATOM 5707 C C . VAL A 1 448 ? -29.628 1.168 -31.519 1.00 38.67 464 VAL A C 1
ATOM 5708 O O . VAL A 1 448 ? -30.245 0.349 -30.830 1.00 33.17 464 VAL A O 1
ATOM 5721 N N . PHE A 1 449 ? -30.021 2.436 -31.650 1.00 35.26 465 PHE A N 1
ATOM 5722 C CA . PHE A 1 449 ? -31.190 2.945 -30.930 1.00 38.82 465 PHE A CA 1
ATOM 5723 C C . PHE A 1 449 ? -32.457 2.323 -31.503 1.00 43.86 465 PHE A C 1
ATOM 5724 O O . PHE A 1 449 ? -32.704 2.404 -32.710 1.00 42.90 465 PHE A O 1
ATOM 5741 N N . GLY A 1 450 ? -33.236 1.657 -30.650 1.00 50.98 466 GLY A N 1
ATOM 5742 C CA . GLY A 1 450 ? -34.279 0.782 -31.148 1.00 89.88 466 GLY A CA 1
ATOM 5743 C C . GLY A 1 450 ? -35.697 1.206 -30.843 1.00 117.84 466 GLY A C 1
ATOM 5744 O O . GLY A 1 450 ? -36.002 2.401 -30.844 1.00 96.85 466 GLY A O 1
ATOM 5748 N N . TRP A 1 451 ? -36.564 0.222 -30.594 1.00 128.66 467 TRP A N 1
ATOM 5749 C CA . TRP A 1 451 ? -37.971 0.456 -30.299 1.00 114.74 467 TRP A CA 1
ATOM 5750 C C . TRP A 1 451 ? -38.140 1.487 -29.192 1.00 125.20 467 TRP A C 1
ATOM 5751 O O . TRP A 1 451 ? -37.314 1.590 -28.280 1.00 155.29 467 TRP A O 1
ATOM 5772 N N . GLU A 1 452 ? -39.238 2.246 -29.280 1.00 97.19 468 GLU A N 1
ATOM 5773 C CA . GLU A 1 452 ? -39.498 3.348 -28.358 1.00 79.37 468 GLU A CA 1
ATOM 5774 C C . GLU A 1 452 ? -40.926 3.879 -28.525 1.00 79.63 468 GLU A C 1
ATOM 5775 O O . GLU A 1 452 ? -41.231 4.550 -29.515 1.00 101.29 468 GLU A O 1
ATOM 5784 N N . LYS A 1 453 ? -41.795 3.629 -27.541 1.00 98.25 469 LYS A N 1
ATOM 5785 C CA . LYS A 1 453 ? -43.180 4.106 -27.587 1.00 118.63 469 LYS A CA 1
ATOM 5786 C C . LYS A 1 453 ? -43.218 5.542 -27.069 1.00 148.28 469 LYS A C 1
ATOM 5787 O O . LYS A 1 453 ? -43.222 5.787 -25.860 1.00 119.27 469 LYS A O 1
ATOM 5806 N N . ALA A 1 454 ? -43.223 6.501 -27.989 1.00 156.37 470 ALA A N 1
ATOM 5807 C CA . ALA A 1 454 ? -43.353 7.912 -27.634 1.00 124.27 470 ALA A CA 1
ATOM 5808 C C . ALA A 1 454 ? -44.834 8.214 -27.435 1.00 134.72 470 ALA A C 1
ATOM 5809 O O . ALA A 1 454 ? -45.573 8.435 -28.395 1.00 130.89 470 ALA A O 1
ATOM 5816 N N . LEU A 1 455 ? -45.276 8.225 -26.179 1.00 128.45 471 LEU A N 1
ATOM 5817 C CA . LEU A 1 455 ? -46.690 8.406 -25.893 1.00 112.26 471 LEU A CA 1
ATOM 5818 C C . LEU A 1 455 ? -47.207 9.764 -26.336 1.00 112.12 471 LEU A C 1
ATOM 5819 O O . LEU A 1 455 ? -48.409 9.877 -26.585 1.00 85.92 471 LEU A O 1
ATOM 5835 N N . THR A 1 456 ? -46.341 10.773 -26.492 1.00 157.19 472 THR A N 1
ATOM 5836 C CA . THR A 1 456 ? -46.808 12.125 -26.772 1.00 134.50 472 THR A CA 1
ATOM 5837 C C . THR A 1 456 ? -46.798 12.489 -28.257 1.00 100.81 472 THR A C 1
ATOM 5838 O O . THR A 1 456 ? -47.077 13.646 -28.585 1.00 104.20 472 THR A O 1
ATOM 5849 N N . ARG A 1 457 ? -46.392 11.622 -29.148 1.00 74.30 473 ARG A N 1
ATOM 5850 C CA . ARG A 1 457 ? -46.591 11.935 -30.565 1.00 68.59 473 ARG A CA 1
ATOM 5851 C C . ARG A 1 457 ? -47.545 10.859 -31.175 1.00 84.29 473 ARG A C 1
ATOM 5852 O O . ARG A 1 457 ? -48.321 10.302 -30.413 1.00 121.01 473 ARG A O 1
ATOM 5873 N N . ASP A 1 458 ? -47.664 11.093 -32.455 1.00 81.36 474 ASP A N 1
ATOM 5874 C CA . ASP A 1 458 ? -48.614 10.469 -33.350 1.00 105.23 474 ASP A CA 1
ATOM 5875 C C . ASP A 1 458 ? -48.031 9.215 -34.095 1.00 69.23 474 ASP A C 1
ATOM 5876 O O . ASP A 1 458 ? -48.815 8.339 -34.448 1.00 95.74 474 ASP A O 1
ATOM 5882 N N . ILE A 1 459 ? -46.747 9.196 -34.355 1.00 56.10 475 ILE A N 1
ATOM 5883 C CA . ILE A 1 459 ? -46.127 8.015 -34.964 1.00 73.73 475 ILE A CA 1
ATOM 5884 C C . ILE A 1 459 ? -45.891 7.264 -33.643 1.00 89.33 475 ILE A C 1
ATOM 5885 O O . ILE A 1 459 ? -45.009 7.670 -32.934 1.00 115.58 475 ILE A O 1
ATOM 5901 N N . LYS A 1 460 ? -46.673 6.246 -33.257 1.00 111.22 476 LYS A N 1
ATOM 5902 C CA . LYS A 1 460 ? -46.511 5.611 -31.908 1.00 115.00 476 LYS A CA 1
ATOM 5903 C C . LYS A 1 460 ? -45.090 4.899 -31.784 1.00 121.45 476 LYS A C 1
ATOM 5904 O O . LYS A 1 460 ? -44.158 5.420 -31.116 1.00 117.05 476 LYS A O 1
ATOM 5908 N N . GLU A 1 461 ? -44.949 3.722 -32.432 1.00 101.03 477 GLU A N 1
ATOM 5909 C CA . GLU A 1 461 ? -43.743 2.860 -32.295 1.00 81.08 477 GLU A CA 1
ATOM 5910 C C . GLU A 1 461 ? -42.730 3.291 -33.387 1.00 91.17 477 GLU A C 1
ATOM 5911 O O . GLU A 1 461 ? -43.197 3.399 -34.512 1.00 142.36 477 GLU A O 1
ATOM 5914 N N . VAL A 1 462 ? -41.437 3.551 -33.067 1.00 92.30 478 VAL A N 1
ATOM 5915 C CA . VAL A 1 462 ? -40.328 3.892 -34.006 1.00 130.21 478 VAL A CA 1
ATOM 5916 C C . VAL A 1 462 ? -38.999 3.053 -33.644 1.00 140.43 478 VAL A C 1
ATOM 5917 O O . VAL A 1 462 ? -38.692 2.996 -32.441 1.00 118.51 478 VAL A O 1
ATOM 5930 N N . SER A 1 463 ? -38.290 2.413 -34.619 1.00 163.25 479 SER A N 1
ATOM 5931 C CA . SER A 1 463 ? -37.039 1.580 -34.421 1.00 176.58 479 SER A CA 1
ATOM 5932 C C . SER A 1 463 ? -36.040 1.577 -35.579 1.00 157.58 479 SER A C 1
ATOM 5933 O O . SER A 1 463 ? -36.430 1.618 -36.727 1.00 114.30 479 SER A O 1
ATOM 5941 N N . TRP A 1 464 ? -34.761 1.464 -35.243 1.00 151.76 480 TRP A N 1
ATOM 5942 C CA . TRP A 1 464 ? -33.644 1.496 -36.229 1.00 128.94 480 TRP A CA 1
ATOM 5943 C C . TRP A 1 464 ? -32.827 0.199 -36.128 1.00 109.96 480 TRP A C 1
ATOM 5944 O O . TRP A 1 464 ? -31.759 0.097 -36.662 1.00 94.34 480 TRP A O 1
ATOM 5965 N N . GLN A 1 465 ? -33.367 -0.810 -35.446 1.00 108.65 481 GLN A N 1
ATOM 5966 C CA . GLN A 1 465 ? -32.669 -2.137 -35.337 1.00 114.27 481 GLN A CA 1
ATOM 5967 C C . GLN A 1 465 ? -33.256 -3.030 -36.414 1.00 95.00 481 GLN A C 1
ATOM 5968 O O . GLN A 1 465 ? -34.391 -2.897 -36.813 1.00 75.61 481 GLN A O 1
ATOM 5982 N N . HIS A 1 466 ? -32.448 -3.962 -36.814 1.00 94.28 482 HIS A N 1
ATOM 5983 C CA . HIS A 1 466 ? -32.802 -4.866 -37.903 1.00 59.65 482 HIS A CA 1
ATOM 5984 C C . HIS A 1 466 ? -32.804 -4.164 -39.256 1.00 48.38 482 HIS A C 1
ATOM 5985 O O . HIS A 1 466 ? -33.352 -4.693 -40.238 1.00 52.50 482 HIS A O 1
ATOM 5999 N N . MET A 1 467 ? -32.213 -2.973 -39.321 1.00 51.55 483 MET A N 1
ATOM 6000 C CA . MET A 1 467 ? -32.042 -2.250 -40.570 1.00 50.29 483 MET A CA 1
ATOM 6001 C C . MET A 1 467 ? -30.619 -2.325 -41.109 1.00 55.90 483 MET A C 1
ATOM 6002 O O . MET A 1 467 ? -30.343 -1.738 -42.161 1.00 49.70 483 MET A O 1
ATOM 6016 N N . GLY A 1 468 ? -29.702 -2.990 -40.398 1.00 50.29 484 GLY A N 1
ATOM 6017 C CA . GLY A 1 468 ? -28.348 -3.172 -40.874 1.00 51.14 484 GLY A CA 1
ATOM 6018 C C . GLY A 1 468 ? -27.320 -2.247 -40.260 1.00 37.82 484 GLY A C 1
ATOM 6019 O O . GLY A 1 468 ? -26.122 -2.387 -40.556 1.00 38.36 484 GLY A O 1
ATOM 6023 N N . TYR A 1 469 ? -27.736 -1.310 -39.411 1.00 34.90 485 TYR A N 1
ATOM 6024 C CA . TYR A 1 469 ? -26.784 -0.323 -38.911 1.00 37.21 485 TYR A CA 1
ATOM 6025 C C . TYR A 1 469 ? -25.745 -0.978 -38.017 1.00 36.62 485 TYR A C 1
ATOM 6026 O O . TYR A 1 469 ? -24.546 -0.668 -38.118 1.00 33.71 485 TYR A O 1
ATOM 6044 N N . GLY A 1 470 ? -26.186 -1.909 -37.161 1.00 36.60 486 GLY A N 1
ATOM 6045 C CA . GLY A 1 470 ? -25.259 -2.596 -36.274 1.00 37.76 486 GLY A CA 1
ATOM 6046 C C . GLY A 1 470 ? -24.238 -3.397 -37.056 1.00 32.54 486 GLY A C 1
ATOM 6047 O O . GLY A 1 470 ? -23.027 -3.293 -36.836 1.00 36.35 486 GLY A O 1
ATOM 6051 N N . ARG A 1 471 ? -24.716 -4.164 -38.030 1.00 32.73 487 ARG A N 1
ATOM 6052 C CA . ARG A 1 471 ? -23.809 -4.964 -38.838 1.00 33.85 487 ARG A CA 1
ATOM 6053 C C . ARG A 1 471 ? -22.850 -4.094 -39.635 1.00 38.34 487 ARG A C 1
ATOM 6054 O O . ARG A 1 471 ? -21.683 -4.458 -39.809 1.00 38.85 487 ARG A O 1
ATOM 6075 N N . MET A 1 472 ? -23.329 -2.959 -40.157 1.00 34.85 488 MET A N 1
ATOM 6076 C CA . MET A 1 472 ? -22.450 -2.072 -40.916 1.00 35.85 488 MET A CA 1
ATOM 6077 C C . MET A 1 472 ? -21.392 -1.432 -40.012 1.00 39.79 488 MET A C 1
ATOM 6078 O O . MET A 1 472 ? -20.233 -1.277 -40.412 1.00 31.34 488 MET A O 1
ATOM 6092 N N . LEU A 1 473 ? -21.753 -1.050 -38.789 1.00 36.20 489 LEU A N 1
ATOM 6093 C CA . LEU A 1 473 ? -20.738 -0.509 -37.891 1.00 37.80 489 LEU A CA 1
ATOM 6094 C C . LEU A 1 473 ? -19.695 -1.567 -37.538 1.00 31.48 489 LEU A C 1
ATOM 6095 O O . LEU A 1 473 ? -18.497 -1.265 -37.462 1.00 33.71 489 LEU A O 1
ATOM 6111 N N . MET A 1 474 ? -20.126 -2.811 -37.308 1.00 34.14 490 MET A N 1
ATOM 6112 C CA . MET A 1 474 ? -19.167 -3.873 -37.007 1.00 31.00 490 MET A CA 1
ATOM 6113 C C . MET A 1 474 ? -18.237 -4.118 -38.187 1.00 35.32 490 MET A C 1
ATOM 6114 O O . MET A 1 474 ? -17.021 -4.287 -38.006 1.00 30.96 490 MET A O 1
ATOM 6128 N N . LYS A 1 475 ? -18.786 -4.136 -39.406 1.00 32.46 491 LYS A N 1
ATOM 6129 C CA . LYS A 1 475 ? -17.937 -4.352 -40.571 1.00 34.34 491 LYS A CA 1
ATOM 6130 C C . LYS A 1 475 ? -16.894 -3.240 -40.670 1.00 34.98 491 LYS A C 1
ATOM 6131 O O . LYS A 1 475 ? -15.716 -3.483 -40.978 1.00 34.16 491 LYS A O 1
ATOM 6140 N N . GLU A 1 476 ? -17.317 -1.998 -40.441 1.00 32.58 492 GLU A N 1
ATOM 6141 C CA . GLU A 1 476 ? -16.375 -0.883 -40.533 1.00 34.54 492 GLU A CA 1
ATOM 6142 C C . GLU A 1 476 ? -15.344 -0.952 -39.415 1.00 33.62 492 GLU A C 1
ATOM 6143 O O . GLU A 1 476 ? -14.155 -0.681 -39.622 1.00 34.69 492 GLU A O 1
ATOM 6155 N N . ALA A 1 477 ? -15.763 -1.385 -38.234 1.00 33.17 493 ALA A N 1
ATOM 6156 C CA . ALA A 1 477 ? -14.801 -1.550 -37.147 1.00 33.90 493 ALA A CA 1
ATOM 6157 C C . ALA A 1 477 ? -13.755 -2.608 -37.490 1.00 33.09 493 ALA A C 1
ATOM 6158 O O . ALA A 1 477 ? -12.549 -2.426 -37.236 1.00 32.86 493 ALA A O 1
ATOM 6165 N N . GLU A 1 478 ? -14.205 -3.734 -38.044 1.00 32.19 494 GLU A N 1
ATOM 6166 C CA . GLU A 1 478 ? -13.281 -4.788 -38.441 1.00 33.21 494 GLU A CA 1
ATOM 6167 C C . GLU A 1 478 ? -12.322 -4.299 -39.520 1.00 35.52 494 GLU A C 1
ATOM 6168 O O . GLU A 1 478 ? -11.120 -4.602 -39.475 1.00 36.75 494 GLU A O 1
ATOM 6180 N N . ARG A 1 479 ? -12.833 -3.546 -40.504 1.00 35.44 495 ARG A N 1
ATOM 6181 C CA . ARG A 1 479 ? -11.970 -3.019 -41.562 1.00 47.78 495 ARG A CA 1
ATOM 6182 C C . ARG A 1 479 ? -10.917 -2.077 -40.989 1.00 34.32 495 ARG A C 1
ATOM 6183 O O . ARG A 1 479 ? -9.730 -2.158 -41.334 1.00 38.30 495 ARG A O 1
ATOM 6204 N N . ILE A 1 480 ? -11.336 -1.169 -40.106 1.00 33.55 496 ILE A N 1
ATOM 6205 C CA . ILE A 1 480 ? -10.396 -0.222 -39.523 1.00 37.53 496 ILE A CA 1
ATOM 6206 C C . ILE A 1 480 ? -9.343 -0.967 -38.722 1.00 35.84 496 ILE A C 1
ATOM 6207 O O . ILE A 1 480 ? -8.144 -0.691 -38.841 1.00 38.20 496 ILE A O 1
ATOM 6223 N N . ALA A 1 481 ? -9.782 -1.914 -37.879 1.00 33.34 497 ALA A N 1
ATOM 6224 C CA . ALA A 1 481 ? -8.854 -2.649 -37.033 1.00 30.52 497 ALA A CA 1
ATOM 6225 C C . ALA A 1 481 ? -7.793 -3.335 -37.870 1.00 36.97 497 ALA A C 1
ATOM 6226 O O . ALA A 1 481 ? -6.606 -3.287 -37.538 1.00 35.29 497 ALA A O 1
ATOM 6233 N N . LYS A 1 482 ? -8.203 -3.954 -38.975 1.00 38.86 498 LYS A N 1
ATOM 6234 C CA . LYS A 1 482 ? -7.291 -4.780 -39.759 1.00 41.66 498 LYS A CA 1
ATOM 6235 C C . LYS A 1 482 ? -6.469 -3.940 -40.725 1.00 42.87 498 LYS A C 1
ATOM 6236 O O . LYS A 1 482 ? -5.244 -4.098 -40.809 1.00 39.90 498 LYS A O 1
ATOM 6255 N N . GLU A 1 483 ? -7.131 -3.065 -41.483 1.00 38.88 499 GLU A N 1
ATOM 6256 C CA . GLU A 1 483 ? -6.447 -2.387 -42.576 1.00 46.55 499 GLU A CA 1
ATOM 6257 C C . GLU A 1 483 ? -5.667 -1.175 -42.088 1.00 43.58 499 GLU A C 1
ATOM 6258 O O . GLU A 1 483 ? -4.597 -0.867 -42.619 1.00 38.71 499 GLU A O 1
ATOM 6270 N N . GLU A 1 484 ? -6.178 -0.477 -41.082 1.00 38.03 500 GLU A N 1
ATOM 6271 C CA . GLU A 1 484 ? -5.551 0.755 -40.630 1.00 44.55 500 GLU A CA 1
ATOM 6272 C C . GLU A 1 484 ? -4.624 0.551 -39.446 1.00 51.66 500 GLU A C 1
ATOM 6273 O O . GLU A 1 484 ? -3.571 1.183 -39.394 1.00 40.23 500 GLU A O 1
ATOM 6285 N N . PHE A 1 485 ? -4.992 -0.298 -38.487 1.00 38.49 501 PHE A N 1
ATOM 6286 C CA . PHE A 1 485 ? -4.170 -0.525 -37.306 1.00 38.30 501 PHE A CA 1
ATOM 6287 C C . PHE A 1 485 ? -3.427 -1.852 -37.336 1.00 40.09 501 PHE A C 1
ATOM 6288 O O . PHE A 1 485 ? -2.638 -2.136 -36.417 1.00 39.13 501 PHE A O 1
ATOM 6305 N N . GLY A 1 486 ? -3.612 -2.645 -38.387 1.00 37.92 502 GLY A N 1
ATOM 6306 C CA . GLY A 1 486 ? -2.873 -3.888 -38.527 1.00 43.38 502 GLY A CA 1
ATOM 6307 C C . GLY A 1 486 ? -3.116 -4.913 -37.440 1.00 39.10 502 GLY A C 1
ATOM 6308 O O . GLY A 1 486 ? -2.253 -5.757 -37.201 1.00 36.50 502 GLY A O 1
ATOM 6312 N N . LYS A 1 487 ? -4.275 -4.886 -36.789 1.00 34.07 503 LYS A N 1
ATOM 6313 C CA . LYS A 1 487 ? -4.597 -5.868 -35.762 1.00 38.31 503 LYS A CA 1
ATOM 6314 C C . LYS A 1 487 ? -5.048 -7.169 -36.405 1.00 46.73 503 LYS A C 1
ATOM 6315 O O . LYS A 1 487 ? -5.453 -7.201 -37.568 1.00 41.60 503 LYS A O 1
ATOM 6334 N N . LYS A 1 488 ? -4.943 -8.259 -35.643 1.00 37.63 504 LYS A N 1
ATOM 6335 C CA . LYS A 1 488 ? -5.283 -9.590 -36.133 1.00 56.40 504 LYS A CA 1
ATOM 6336 C C . LYS A 1 488 ? -6.501 -10.198 -35.438 1.00 48.60 504 LYS A C 1
ATOM 6337 O O . LYS A 1 488 ? -7.021 -11.221 -35.900 1.00 42.93 504 LYS A O 1
ATOM 6356 N N . LYS A 1 489 ? -6.963 -9.623 -34.333 1.00 40.08 505 LYS A N 1
ATOM 6357 C CA . LYS A 1 489 ? -8.179 -10.115 -33.709 1.00 41.91 505 LYS A CA 1
ATOM 6358 C C . LYS A 1 489 ? -8.900 -8.943 -33.069 1.00 42.80 505 LYS A C 1
ATOM 6359 O O . LYS A 1 489 ? -8.292 -7.932 -32.686 1.00 35.08 505 LYS A O 1
ATOM 6378 N N . ILE A 1 490 ? -10.214 -9.087 -33.001 1.00 36.28 506 ILE A N 1
ATOM 6379 C CA . ILE A 1 490 ? -11.099 -8.067 -32.474 1.00 32.30 506 ILE A CA 1
ATOM 6380 C C . ILE A 1 490 ? -11.939 -8.738 -31.399 1.00 34.76 506 ILE A C 1
ATOM 6381 O O . ILE A 1 490 ? -12.410 -9.865 -31.592 1.00 34.85 506 ILE A O 1
ATOM 6397 N N . LEU A 1 491 ? -12.037 -8.095 -30.237 1.00 32.57 507 LEU A N 1
ATOM 6398 C CA . LEU A 1 491 ? -12.777 -8.632 -29.101 1.00 32.05 507 LEU A CA 1
ATOM 6399 C C . LEU A 1 491 ? -13.917 -7.696 -28.737 1.00 31.08 507 LEU A C 1
ATOM 6400 O O . LEU A 1 491 ? -13.696 -6.497 -28.552 1.00 32.86 507 LEU A O 1
ATOM 6416 N N . VAL A 1 492 ? -15.115 -8.253 -28.557 1.00 30.11 508 VAL A N 1
ATOM 6417 C CA . VAL A 1 492 ? -16.307 -7.482 -28.237 1.00 29.52 508 VAL A CA 1
ATOM 6418 C C . VAL A 1 492 ? -16.647 -7.706 -26.771 1.00 37.30 508 VAL A C 1
ATOM 6419 O O . VAL A 1 492 ? -16.717 -8.855 -26.314 1.00 30.30 508 VAL A O 1
ATOM 6432 N N . THR A 1 493 ? -16.823 -6.611 -26.034 1.00 34.00 509 THR A N 1
ATOM 6433 C CA . THR A 1 493 ? -17.459 -6.649 -24.718 1.00 40.52 509 THR A CA 1
ATOM 6434 C C . THR A 1 493 ? -18.958 -6.782 -24.947 1.00 37.79 509 THR A C 1
ATOM 6435 O O . THR A 1 493 ? -19.597 -5.871 -25.473 1.00 37.46 509 THR A O 1
ATOM 6446 N N . SER A 1 494 ? -19.511 -7.934 -24.610 1.00 35.25 510 SER A N 1
ATOM 6447 C CA . SER A 1 494 ? -20.893 -8.261 -24.922 1.00 36.13 510 SER A CA 1
ATOM 6448 C C . SER A 1 494 ? -21.651 -8.519 -23.635 1.00 36.01 510 SER A C 1
ATOM 6449 O O . SER A 1 494 ? -21.156 -9.236 -22.763 1.00 37.54 510 SER A O 1
ATOM 6457 N N . GLY A 1 495 ? -22.864 -7.989 -23.538 1.00 32.80 511 GLY A N 1
ATOM 6458 C CA . GLY A 1 495 ? -23.754 -8.425 -22.482 1.00 35.75 511 GLY A CA 1
ATOM 6459 C C . GLY A 1 495 ? -24.064 -9.905 -22.618 1.00 36.35 511 GLY A C 1
ATOM 6460 O O . GLY A 1 495 ? -23.992 -10.485 -23.711 1.00 36.38 511 GLY A O 1
ATOM 6464 N N . ILE A 1 496 ? -24.395 -10.526 -21.484 1.00 31.71 512 ILE A N 1
ATOM 6465 C CA . ILE A 1 496 ? -24.723 -11.950 -21.488 1.00 39.65 512 ILE A CA 1
ATOM 6466 C C . ILE A 1 496 ? -25.789 -12.240 -22.539 1.00 40.85 512 ILE A C 1
ATOM 6467 O O . ILE A 1 496 ? -25.675 -13.195 -23.317 1.00 44.80 512 ILE A O 1
ATOM 6483 N N . GLY A 1 497 ? -26.845 -11.417 -22.579 1.00 37.36 513 GLY A N 1
ATOM 6484 C CA . GLY A 1 497 ? -27.954 -11.648 -23.475 1.00 44.01 513 GLY A CA 1
ATOM 6485 C C . GLY A 1 497 ? -27.758 -11.160 -24.891 1.00 40.64 513 GLY A C 1
ATOM 6486 O O . GLY A 1 497 ? -28.687 -11.239 -25.697 1.00 49.34 513 GLY A O 1
ATOM 6490 N N . VAL A 1 498 ? -26.567 -10.678 -25.223 1.00 32.90 514 VAL A N 1
ATOM 6491 C CA . VAL A 1 498 ? -26.245 -10.211 -26.569 1.00 36.20 514 VAL A CA 1
ATOM 6492 C C . VAL A 1 498 ? -25.247 -11.129 -27.274 1.00 48.76 514 VAL A C 1
ATOM 6493 O O . VAL A 1 498 ? -24.966 -10.927 -28.469 1.00 37.27 514 VAL A O 1
ATOM 6506 N N . ARG A 1 499 ? -24.680 -12.110 -26.574 1.00 39.27 515 ARG A N 1
ATOM 6507 C CA . ARG A 1 499 ? -23.670 -12.964 -27.183 1.00 41.85 515 ARG A CA 1
ATOM 6508 C C . ARG A 1 499 ? -24.200 -13.593 -28.462 1.00 43.95 515 ARG A C 1
ATOM 6509 O O . ARG A 1 499 ? -23.473 -13.709 -29.456 1.00 42.94 515 ARG A O 1
ATOM 6530 N N . GLU A 1 500 ? -25.477 -13.991 -28.455 1.00 39.38 516 GLU A N 1
ATOM 6531 C CA . GLU A 1 500 ? -26.063 -14.647 -29.621 1.00 46.43 516 GLU A CA 1
ATOM 6532 C C . GLU A 1 500 ? -25.980 -13.745 -30.843 1.00 43.78 516 GLU A C 1
ATOM 6533 O O . GLU A 1 500 ? -25.748 -14.218 -31.958 1.00 41.87 516 GLU A O 1
ATOM 6545 N N . TYR A 1 501 ? -26.146 -12.439 -30.649 1.00 39.72 517 TYR A N 1
ATOM 6546 C CA . TYR A 1 501 ? -26.080 -11.494 -31.757 1.00 39.78 517 TYR A CA 1
ATOM 6547 C C . TYR A 1 501 ? -24.709 -11.520 -32.410 1.00 50.78 517 TYR A C 1
ATOM 6548 O O . TYR A 1 501 ? -24.600 -11.539 -33.639 1.00 42.62 517 TYR A O 1
ATOM 6566 N N . TYR A 1 502 ? -23.649 -11.539 -31.603 1.00 40.36 518 TYR A N 1
ATOM 6567 C CA . TYR A 1 502 ? -22.301 -11.570 -32.164 1.00 38.66 518 TYR A CA 1
ATOM 6568 C C . TYR A 1 502 ? -21.956 -12.931 -32.760 1.00 42.23 518 TYR A C 1
ATOM 6569 O O . TYR A 1 502 ? -21.169 -13.008 -33.717 1.00 36.80 518 TYR A O 1
ATOM 6587 N N . ARG A 1 503 ? -22.533 -14.007 -32.233 1.00 41.37 519 ARG A N 1
ATOM 6588 C CA . ARG A 1 503 ? -22.328 -15.300 -32.866 1.00 45.55 519 ARG A CA 1
ATOM 6589 C C . ARG A 1 503 ? -22.840 -15.281 -34.296 1.00 49.49 519 ARG A C 1
ATOM 6590 O O . ARG A 1 503 ? -22.194 -15.829 -35.194 1.00 44.29 519 ARG A O 1
ATOM 6611 N N . LYS A 1 504 ? -23.999 -14.655 -34.528 1.00 45.49 520 LYS A N 1
ATOM 6612 C CA . LYS A 1 504 ? -24.518 -14.527 -35.888 1.00 57.07 520 LYS A CA 1
ATOM 6613 C C . LYS A 1 504 ? -23.520 -13.818 -36.802 1.00 53.60 520 LYS A C 1
ATOM 6614 O O . LYS A 1 504 ? -23.516 -14.046 -38.014 1.00 48.65 520 LYS A O 1
ATOM 6633 N N . LEU A 1 505 ? -22.691 -12.937 -36.256 1.00 47.59 521 LEU A N 1
ATOM 6634 C CA . LEU A 1 505 ? -21.706 -12.213 -37.049 1.00 46.66 521 LEU A CA 1
ATOM 6635 C C . LEU A 1 505 ? -20.352 -12.915 -37.107 1.00 49.21 521 LEU A C 1
ATOM 6636 O O . LEU A 1 505 ? -19.362 -12.291 -37.505 1.00 57.01 521 LEU A O 1
ATOM 6652 N N . GLY A 1 506 ? -20.282 -14.185 -36.719 1.00 45.30 522 GLY A N 1
ATOM 6653 C CA . GLY A 1 506 ? -19.055 -14.949 -36.824 1.00 46.37 522 GLY A CA 1
ATOM 6654 C C . GLY A 1 506 ? -18.146 -14.904 -35.613 1.00 47.62 522 GLY A C 1
ATOM 6655 O O . GLY A 1 506 ? -17.021 -15.410 -35.682 1.00 50.75 522 GLY A O 1
ATOM 6659 N N . TYR A 1 507 ? -18.579 -14.308 -34.515 1.00 42.80 523 TYR A N 1
ATOM 6660 C CA . TYR A 1 507 ? -17.763 -14.239 -33.316 1.00 38.61 523 TYR A CA 1
ATOM 6661 C C . TYR A 1 507 ? -17.977 -15.482 -32.464 1.00 35.80 523 TYR A C 1
ATOM 6662 O O . TYR A 1 507 ? -19.023 -16.134 -32.524 1.00 39.40 523 TYR A O 1
ATOM 6680 N N . LYS A 1 508 ? -16.976 -15.789 -31.651 1.00 40.65 524 LYS A N 1
ATOM 6681 C CA . LYS A 1 508 ? -17.024 -16.900 -30.717 1.00 44.70 524 LYS A CA 1
ATOM 6682 C C . LYS A 1 508 ? -16.535 -16.431 -29.352 1.00 37.69 524 LYS A C 1
ATOM 6683 O O . LYS A 1 508 ? -15.804 -15.444 -29.240 1.00 39.24 524 LYS A O 1
ATOM 6692 N N . ARG A 1 509 ? -16.900 -17.182 -28.311 1.00 44.44 525 ARG A N 1
ATOM 6693 C CA . ARG A 1 509 ? -16.434 -16.849 -26.971 1.00 53.00 525 ARG A CA 1
ATOM 6694 C C . ARG A 1 509 ? -14.918 -16.964 -26.903 1.00 46.15 525 ARG A C 1
ATOM 6695 O O . ARG A 1 509 ? -14.338 -17.976 -27.286 1.00 46.48 525 ARG A O 1
ATOM 6716 N N . VAL A 1 510 ? -14.272 -15.911 -26.429 1.00 42.40 526 VAL A N 1
ATOM 6717 C CA . VAL A 1 510 ? -12.834 -15.894 -26.152 1.00 40.60 526 VAL A CA 1
ATOM 6718 C C . VAL A 1 510 ? -12.718 -15.387 -24.717 1.00 43.29 526 VAL A C 1
ATOM 6719 O O . VAL A 1 510 ? -12.774 -14.174 -24.478 1.00 41.58 526 VAL A O 1
ATOM 6732 N N . GLY A 1 511 ? -12.589 -16.302 -23.764 1.00 44.18 527 GLY A N 1
ATOM 6733 C CA . GLY A 1 511 ? -12.534 -15.902 -22.369 1.00 41.99 527 GLY A CA 1
ATOM 6734 C C . GLY A 1 511 ? -13.815 -15.184 -21.986 1.00 42.90 527 GLY A C 1
ATOM 6735 O O . GLY A 1 511 ? -14.921 -15.735 -22.059 1.00 43.43 527 GLY A O 1
ATOM 6739 N N . ALA A 1 512 ? -13.680 -13.932 -21.568 1.00 44.70 528 ALA A N 1
ATOM 6740 C CA . ALA A 1 512 ? -14.810 -13.129 -21.133 1.00 48.75 528 ALA A CA 1
ATOM 6741 C C . ALA A 1 512 ? -15.484 -12.401 -22.285 1.00 46.92 528 ALA A C 1
ATOM 6742 O O . ALA A 1 512 ? -16.515 -11.749 -22.075 1.00 45.27 528 ALA A O 1
ATOM 6749 N N . TYR A 1 513 ? -14.936 -12.503 -23.490 1.00 41.94 529 TYR A N 1
ATOM 6750 C CA . TYR A 1 513 ? -15.377 -11.693 -24.613 1.00 39.01 529 TYR A CA 1
ATOM 6751 C C . TYR A 1 513 ? -15.958 -12.550 -25.738 1.00 33.46 529 TYR A C 1
ATOM 6752 O O . TYR A 1 513 ? -15.949 -13.780 -25.694 1.00 36.05 529 TYR A O 1
ATOM 6770 N N . MET A 1 514 ? -16.445 -11.872 -26.772 1.00 34.76 530 MET A N 1
ATOM 6771 C CA . MET A 1 514 ? -16.786 -12.498 -28.042 1.00 35.02 530 MET A CA 1
ATOM 6772 C C . MET A 1 514 ? -15.721 -12.033 -29.015 1.00 38.47 530 MET A C 1
ATOM 6773 O O . MET A 1 514 ? -15.431 -10.836 -29.088 1.00 38.94 530 MET A O 1
ATOM 6787 N N . GLY A 1 515 ? -15.087 -12.963 -29.703 1.00 35.65 531 GLY A N 1
ATOM 6788 C CA . GLY A 1 515 ? -13.923 -12.632 -30.497 1.00 37.83 531 GLY A CA 1
ATOM 6789 C C . GLY A 1 515 ? -13.990 -13.156 -31.914 1.00 42.72 531 GLY A C 1
ATOM 6790 O O . GLY A 1 515 ? -14.666 -14.139 -32.205 1.00 37.57 531 GLY A O 1
ATOM 6794 N N . LYS A 1 516 ? -13.258 -12.477 -32.800 1.00 39.82 532 LYS A N 1
ATOM 6795 C CA . LYS A 1 516 ? -13.086 -12.917 -34.178 1.00 47.73 532 LYS A CA 1
ATOM 6796 C C . LYS A 1 516 ? -11.654 -12.663 -34.623 1.00 43.87 532 LYS A C 1
ATOM 6797 O O . LYS A 1 516 ? -11.083 -11.615 -34.323 1.00 39.64 532 LYS A O 1
ATOM 6816 N N . GLU A 1 517 ? -11.088 -13.617 -35.356 1.00 39.65 533 GLU A N 1
ATOM 6817 C CA . GLU A 1 517 ? -9.782 -13.448 -35.978 1.00 52.48 533 GLU A CA 1
ATOM 6818 C C . GLU A 1 517 ? -9.955 -12.653 -37.266 1.00 48.46 533 GLU A C 1
ATOM 6819 O O . GLU A 1 517 ? -10.826 -12.958 -38.087 1.00 46.87 533 GLU A O 1
ATOM 6831 N N . LEU A 1 518 ? -9.149 -11.617 -37.429 1.00 47.31 534 LEU A N 1
ATOM 6832 C CA . LEU A 1 518 ? -9.207 -10.791 -38.629 1.00 42.53 534 LEU A CA 1
ATOM 6833 C C . LEU A 1 518 ? -8.201 -11.331 -39.671 1.00 54.72 534 LEU A C 1
ATOM 6834 O O . LEU A 1 518 ? -8.426 -11.222 -40.867 1.00 66.72 534 LEU A O 1
#